Protein AF-0000000066103192 (afdb_homodimer)

Foldseek 3Di:
DPPPPLVVVCVVLVQKDAFWAQDPVRKIKRMDGDCVSQVVDVVSLLVLLLVLLVVCVVVPNDFQEEEEEPPQCQSNQVSNCVSNVHYYFYWYDDPRATDGDDPDAAAAAGEYEYEGAEDAPCVRVLRVCVRNVVRRYHHAEYEYQEYQNVPPDDNVHHYHYVYYDHMDIGNPVPDVSVVVVTDYDYPPPPD/DPPPPLVVVCVVLVQKDAFWAQDPVRKIKRMDGDCVSQVVDVVSLLVLLLVLLVVCVVVPNDFQEEEEEPPQCQSNQVSNCVSNVHYYFYWYDDPRATDGDDPDAAAAAGEYEYEGAEDAPCVRVLRVCVRNVVRRYHHAEYEYQEYQNVPPDDNVHHYHYVYYDHMDIGNPVPDVSVVVVTDYDYPPPPD

Solvent-accessible surface area (backbone atoms only — not comparable to full-atom values): 20350 Å² total; per-residue (Å²): 127,87,78,71,58,61,68,55,51,32,45,76,55,55,18,35,42,78,52,39,30,42,44,95,88,59,35,28,23,44,51,47,78,32,61,58,45,43,55,20,31,40,70,54,34,47,52,53,28,40,54,54,44,50,54,38,52,73,69,66,61,70,58,59,33,20,33,4,46,57,71,71,4,37,62,54,6,39,42,36,10,46,63,66,70,30,30,23,44,47,30,39,72,56,95,87,34,70,35,65,54,68,76,53,79,64,45,71,71,39,26,26,33,40,28,37,44,70,34,52,80,43,61,70,59,49,48,50,48,50,50,41,42,76,45,46,22,39,71,61,30,36,36,26,52,29,32,45,38,75,80,69,63,76,82,89,44,56,73,49,54,74,36,78,44,86,65,56,71,26,52,70,92,70,27,66,53,59,75,71,62,50,69,75,40,53,78,82,57,85,118,127,86,77,72,59,60,67,56,50,31,44,74,56,56,17,35,43,78,53,38,30,44,45,95,87,58,36,28,24,45,50,47,78,31,60,58,45,44,56,19,31,40,72,54,34,46,52,55,29,39,54,53,44,50,53,38,51,75,69,66,60,72,59,58,32,19,33,4,46,57,72,70,5,36,62,54,7,39,43,36,10,46,63,66,70,30,32,24,45,47,29,39,73,54,96,86,34,71,36,64,54,68,76,51,80,66,45,70,71,39,26,27,32,39,31,38,43,68,33,51,79,43,60,68,60,49,49,52,48,49,48,40,43,75,46,46,22,38,70,61,31,36,36,27,51,29,31,46,38,75,80,69,62,77,82,88,43,56,73,49,55,75,36,80,45,87,66,56,72,27,52,69,92,69,26,67,52,59,75,69,63,52,69,75,39,52,78,83,54,86,119

Sequence (382 aa):
MFCMDLYKLFLEKKALLEGHFKLSSGLHSNKYFQCALLTAEPEIAEMLCETLAQKLRADKIEANLVIGPAIGGIILAYEMARALKVKAFFAEREEGQMRLRRGFTVKPDDKVIVVEDVVTTGGSTREVMDLVQSMGGEVVAVASLVDRSGGKVDFGVPFYPLLKVNVETYLPENCPLCAEGVPVVKPGSRKMFCMDLYKLFLEKKALLEGHFKLSSGLHSNKYFQCALLTAEPEIAEMLCETLAQKLRADKIEANLVIGPAIGGIILAYEMARALKVKAFFAEREEGQMRLRRGFTVKPDDKVIVVEDVVTTGGSTREVMDLVQSMGGEVVAVASLVDRSGGKVDFGVPFYPLLKVNVETYLPENCPLCAEGVPVVKPGSRK

pLDDT: mean 94.78, std 10.29, range [30.56, 98.94]

Structure (mmCIF, N/CA/C/O backbone):
data_AF-0000000066103192-model_v1
#
loop_
_entity.id
_entity.type
_entity.pdbx_description
1 polymer 'Orotate phosphoribosyltransferase'
#
loop_
_atom_site.group_PDB
_atom_site.id
_atom_site.type_symbol
_atom_site.label_atom_id
_atom_site.label_alt_id
_atom_site.label_comp_id
_atom_site.label_asym_id
_atom_site.label_entity_id
_atom_site.label_seq_id
_atom_site.pdbx_PDB_ins_code
_atom_site.Cartn_x
_atom_site.Cartn_y
_atom_site.Cartn_z
_atom_site.occupancy
_atom_site.B_iso_or_equiv
_atom_site.auth_seq_id
_atom_site.auth_comp_id
_atom_site.auth_asym_id
_atom_site.auth_atom_id
_atom_site.pdbx_PDB_model_num
ATOM 1 N N . MET A 1 1 ? -5.602 28.094 -13.945 1 30.56 1 MET A N 1
ATOM 2 C CA . MET A 1 1 ? -5.023 26.984 -13.188 1 30.56 1 MET A CA 1
ATOM 3 C C . MET A 1 1 ? -5.859 26.672 -11.953 1 30.56 1 MET A C 1
ATOM 5 O O . MET A 1 1 ? -6.086 27.547 -11.117 1 30.56 1 MET A O 1
ATOM 9 N N . PHE A 1 2 ? -6.992 26.094 -11.898 1 41.94 2 PHE A N 1
ATOM 10 C CA . PHE A 1 2 ? -8.016 25.906 -10.883 1 41.94 2 PHE A CA 1
ATOM 11 C C . PHE A 1 2 ? -7.383 25.641 -9.523 1 41.94 2 PHE A C 1
ATOM 13 O O . PHE A 1 2 ? -6.723 24.625 -9.32 1 41.94 2 PHE A O 1
ATOM 20 N N . CYS A 1 3 ? -6.805 26.656 -8.852 1 50.25 3 CYS A N 1
ATOM 21 C CA . CYS A 1 3 ? -6.172 26.672 -7.535 1 50.25 3 CYS A CA 1
ATOM 22 C C . CYS A 1 3 ? -6.953 25.812 -6.543 1 50.25 3 CYS A C 1
ATOM 24 O O . CYS A 1 3 ? -7.988 26.25 -6.031 1 50.25 3 CYS A O 1
ATOM 26 N N . MET A 1 4 ? -6.961 24.469 -6.758 1 65.69 4 MET A N 1
ATOM 27 C CA . MET A 1 4 ? -7.68 23.562 -5.863 1 65.69 4 MET A CA 1
ATOM 28 C C . MET A 1 4 ? -7.375 23.891 -4.402 1 65.69 4 MET A C 1
ATOM 30 O O . MET A 1 4 ? -6.219 24.109 -4.039 1 65.69 4 MET A O 1
ATOM 34 N N . ASP A 1 5 ? -8.406 24.469 -3.684 1 91.69 5 ASP A N 1
ATOM 35 C CA . ASP A 1 5 ? -8.289 24.625 -2.236 1 91.69 5 ASP A CA 1
ATOM 36 C C . ASP A 1 5 ? -8.07 23.281 -1.556 1 91.69 5 ASP A C 1
ATOM 38 O O . ASP A 1 5 ? -9.031 22.547 -1.287 1 91.69 5 ASP A O 1
ATOM 42 N N . LEU A 1 6 ? -6.781 22.828 -1.455 1 95.25 6 LEU A N 1
ATOM 43 C CA . LEU A 1 6 ? -6.398 21.531 -0.905 1 95.25 6 LEU A CA 1
ATOM 44 C C . LEU A 1 6 ? -7.027 21.312 0.466 1 95.25 6 LEU A C 1
ATOM 46 O O . LEU A 1 6 ? -7.465 20.203 0.785 1 95.25 6 LEU A O 1
ATOM 50 N N . TYR A 1 7 ? -7.039 22.328 1.188 1 95.88 7 TYR A N 1
ATOM 51 C CA . TYR A 1 7 ? -7.641 22.219 2.512 1 95.88 7 TYR A CA 1
ATOM 52 C C . TYR A 1 7 ? -9.102 21.812 2.416 1 95.88 7 TYR A C 1
ATOM 54 O O . TYR A 1 7 ? -9.555 20.922 3.156 1 95.88 7 TYR A O 1
ATOM 62 N N . LYS A 1 8 ? -9.828 22.422 1.537 1 96.62 8 LYS A N 1
ATOM 63 C CA . LYS A 1 8 ? -11.234 22.094 1.33 1 96.62 8 LYS A CA 1
ATOM 64 C C . LYS A 1 8 ? -11.398 20.656 0.851 1 96.62 8 LYS A C 1
ATOM 66 O O . LYS A 1 8 ? -12.328 19.953 1.266 1 96.62 8 LYS A O 1
ATOM 71 N N . LEU A 1 9 ? -10.531 20.25 -0.028 1 97.31 9 LEU A N 1
ATOM 72 C CA . LEU A 1 9 ? -10.578 18.875 -0.509 1 97.31 9 LEU A CA 1
ATOM 73 C C . LEU A 1 9 ? -10.406 17.891 0.642 1 97.31 9 LEU A C 1
ATOM 75 O O . LEU A 1 9 ? -11.133 16.906 0.731 1 97.31 9 LEU A O 1
ATOM 79 N N . PHE A 1 10 ? -9.453 18.188 1.55 1 97.75 10 PHE A N 1
ATOM 80 C CA . PHE A 1 10 ? -9.203 17.328 2.697 1 97.75 10 PHE A CA 1
ATOM 81 C C . PHE A 1 10 ? -10.445 17.219 3.576 1 97.75 10 PHE A C 1
ATOM 83 O O . PHE A 1 10 ? -10.781 16.125 4.055 1 97.75 10 PHE A O 1
ATOM 90 N N . LEU A 1 11 ? -11.117 18.344 3.711 1 97 11 LEU A N 1
ATOM 91 C CA . LEU A 1 11 ? -12.336 18.375 4.512 1 97 11 LEU A CA 1
ATOM 92 C C . LEU A 1 11 ? -13.453 17.594 3.824 1 97 11 LEU A C 1
ATOM 94 O O . LEU A 1 11 ? -14.117 16.766 4.457 1 97 11 LEU A O 1
ATOM 98 N N . GLU A 1 12 ? -13.617 17.828 2.562 1 97.19 12 GLU A N 1
ATOM 99 C CA . GLU A 1 12 ? -14.68 17.203 1.788 1 97.19 12 GLU A CA 1
ATOM 100 C C . GLU A 1 12 ? -14.547 15.688 1.782 1 97.19 12 GLU A C 1
ATOM 102 O O . GLU A 1 12 ? -15.547 14.969 1.868 1 97.19 12 GLU A O 1
ATOM 107 N N . LYS A 1 13 ? -13.336 15.211 1.736 1 97.38 13 LYS A N 1
ATOM 108 C CA . LYS A 1 13 ? -13.086 13.773 1.646 1 97.38 13 LYS A CA 1
ATOM 109 C C . LYS A 1 13 ? -12.93 13.156 3.033 1 97.38 13 LYS A C 1
ATOM 111 O O . LYS A 1 13 ? -12.594 11.977 3.158 1 97.38 13 LYS A O 1
ATOM 116 N N . LYS A 1 14 ? -13.047 13.984 4.082 1 96.69 14 LYS A N 1
ATOM 117 C CA . LYS A 1 14 ? -12.969 13.555 5.477 1 96.69 14 LYS A CA 1
ATOM 118 C C . LYS A 1 14 ? -11.562 13.07 5.82 1 96.69 14 LYS A C 1
ATOM 120 O O . LYS A 1 14 ? -11.391 12.273 6.746 1 96.69 14 LYS A O 1
ATOM 125 N N . ALA A 1 15 ? -10.641 13.469 5.004 1 97.56 15 ALA A N 1
ATOM 126 C CA . ALA A 1 15 ? -9.234 13.203 5.297 1 97.56 15 ALA A CA 1
ATOM 127 C C . ALA A 1 15 ? -8.719 14.133 6.387 1 97.56 15 ALA A C 1
ATOM 129 O O . ALA A 1 15 ? -7.676 13.867 6.992 1 97.56 15 ALA A O 1
ATOM 130 N N . LEU A 1 16 ? -9.367 15.195 6.57 1 96.88 16 LEU A N 1
ATOM 131 C CA . LEU A 1 16 ? -9.18 16.125 7.68 1 96.88 16 LEU A CA 1
ATOM 132 C C . LEU A 1 16 ? -10.508 16.391 8.391 1 96.88 16 LEU A C 1
ATOM 134 O O . LEU A 1 16 ? -11.492 16.75 7.75 1 96.88 16 LEU A O 1
ATOM 138 N N . LEU A 1 17 ? -10.539 16.125 9.641 1 96.12 17 LEU A N 1
ATOM 139 C CA . LEU A 1 17 ? -11.695 16.453 10.477 1 96.12 17 LEU A CA 1
ATOM 140 C C . LEU A 1 17 ? -11.344 17.547 11.484 1 96.12 17 LEU A C 1
ATOM 142 O O . LEU A 1 17 ? -10.242 17.562 12.039 1 96.12 17 LEU A O 1
ATOM 146 N N . GLU A 1 18 ? -12.211 18.422 11.648 1 96.44 18 GLU A N 1
ATOM 147 C CA . GLU A 1 18 ? -12.102 19.422 12.703 1 96.44 18 GLU A CA 1
ATOM 148 C C . GLU A 1 18 ? -13.102 19.172 13.82 1 96.44 18 GLU A C 1
ATOM 150 O O . GLU A 1 18 ? -14.234 18.75 13.562 1 96.44 18 GLU A O 1
ATOM 155 N N . GLY A 1 19 ? -12.641 19.328 14.984 1 96.19 19 GLY A N 1
ATOM 156 C CA . GLY A 1 19 ? -13.445 19.047 16.156 1 96.19 19 GLY A CA 1
ATOM 157 C C . GLY A 1 19 ? -12.625 18.75 17.391 1 96.19 19 GLY A C 1
ATOM 158 O O . GLY A 1 19 ? -11.609 19.406 17.641 1 96.19 19 GLY A O 1
ATOM 159 N N . HIS A 1 20 ? -13.164 17.859 18.219 1 97.69 20 HIS A N 1
ATOM 160 C CA . HIS A 1 20 ? -12.539 17.453 19.469 1 97.69 20 HIS A CA 1
ATOM 161 C C . HIS A 1 20 ? -12.273 15.945 19.484 1 97.69 20 HIS A C 1
ATOM 163 O O . HIS A 1 20 ? -13.211 15.148 19.594 1 97.69 20 HIS A O 1
ATOM 169 N N . PHE A 1 21 ? -10.961 15.578 19.469 1 97.38 21 PHE A N 1
ATOM 170 C CA . PHE A 1 21 ? -10.625 14.18 19.234 1 97.38 21 PHE A CA 1
ATOM 171 C C . PHE A 1 21 ? -9.703 13.656 20.344 1 97.38 21 PHE A C 1
ATOM 173 O O . PHE A 1 21 ? -8.82 14.375 20.812 1 97.38 21 PHE A O 1
ATOM 180 N N . LYS A 1 22 ? -9.938 12.477 20.672 1 96.38 22 LYS A N 1
ATOM 181 C CA . LYS A 1 22 ? -8.992 11.758 21.516 1 96.38 22 LYS A CA 1
ATOM 182 C C . LYS A 1 22 ? -8.055 10.875 20.688 1 96.38 22 LYS A C 1
ATOM 184 O O . LYS A 1 22 ? -8.508 9.961 20 1 96.38 22 LYS A O 1
ATOM 189 N N . LEU A 1 23 ? -6.875 11.141 20.828 1 92.75 23 LEU A N 1
ATOM 190 C CA . LEU A 1 23 ? -5.875 10.398 20.062 1 92.75 23 LEU A CA 1
ATOM 191 C C . LEU A 1 23 ? -5.492 9.109 20.781 1 92.75 23 LEU A C 1
ATOM 193 O O . LEU A 1 23 ? -5.836 8.922 21.953 1 92.75 23 LEU A O 1
ATOM 197 N N . SER A 1 24 ? -4.84 8.266 20.109 1 87.19 24 SER A N 1
ATOM 198 C CA . SER A 1 24 ? -4.402 7.008 20.688 1 87.19 24 SER A CA 1
ATOM 199 C C . SER A 1 24 ? -3.408 7.238 21.828 1 87.19 24 SER A C 1
ATOM 201 O O . SER A 1 24 ? -3.275 6.406 22.719 1 87.19 24 SER A O 1
ATOM 203 N N . SER A 1 25 ? -2.691 8.359 21.812 1 88.75 25 SER A N 1
ATOM 204 C CA . SER A 1 25 ? -1.736 8.727 22.844 1 88.75 25 SER A CA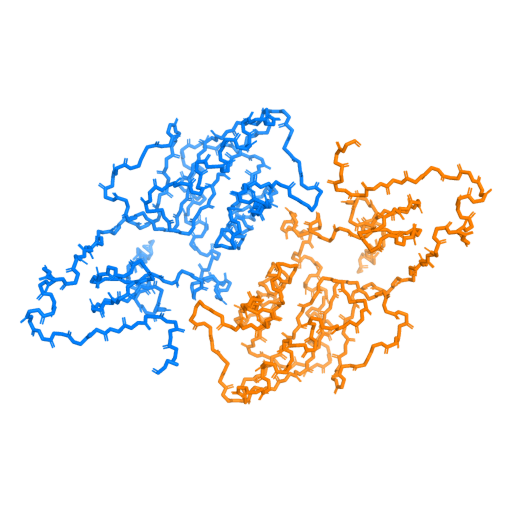 1
ATOM 205 C C . SER A 1 25 ? -2.447 9.133 24.141 1 88.75 25 SER A C 1
ATOM 207 O O . SER A 1 25 ? -1.817 9.258 25.188 1 88.75 25 SER A O 1
ATOM 209 N N . GLY A 1 26 ? -3.742 9.344 23.953 1 92.75 26 GLY A N 1
ATOM 210 C CA . GLY A 1 26 ? -4.508 9.859 25.078 1 92.75 26 GLY A CA 1
ATOM 211 C C . GLY A 1 26 ? -4.68 11.367 25.047 1 92.75 26 GLY A C 1
ATOM 212 O O . GLY A 1 26 ? -5.539 11.914 25.734 1 92.75 26 GLY A O 1
ATOM 213 N N . LEU A 1 27 ? -3.932 12.008 24.234 1 95.56 27 LEU A N 1
ATOM 214 C CA . LEU A 1 27 ? -4.035 13.453 24.094 1 95.56 27 LEU A CA 1
ATOM 215 C C . LEU A 1 27 ? -5.285 13.836 23.312 1 95.56 27 LEU A C 1
ATOM 217 O O . LEU A 1 27 ? -5.836 13.016 22.578 1 95.56 27 LEU A O 1
ATOM 221 N N . HIS A 1 28 ? -5.723 15 23.531 1 97.62 28 HIS A N 1
ATOM 222 C CA . HIS A 1 28 ? -6.824 15.555 22.75 1 97.62 28 HIS A CA 1
ATOM 223 C C . HIS A 1 28 ? -6.305 16.453 21.625 1 97.62 28 HIS A C 1
ATOM 225 O O . HIS A 1 28 ? -5.207 17 21.719 1 97.62 28 HIS A O 1
ATOM 231 N N . SER A 1 29 ? -7.059 16.547 20.609 1 96.56 29 SER A N 1
ATOM 232 C CA . SER A 1 29 ? -6.668 17.359 19.469 1 96.56 29 SER A CA 1
ATOM 233 C C . SER A 1 29 ? -7.875 18.047 18.844 1 96.56 29 SER A C 1
ATOM 235 O O . SER A 1 29 ? -9 17.562 18.953 1 96.56 29 SER A O 1
ATOM 237 N N . ASN A 1 30 ? -7.625 19.156 18.172 1 97.06 30 ASN A N 1
ATOM 238 C CA . ASN A 1 30 ? -8.711 19.891 17.531 1 97.06 30 ASN A CA 1
ATOM 239 C C . ASN A 1 30 ? -8.875 19.469 16.062 1 97.06 30 ASN A C 1
ATOM 241 O O . ASN A 1 30 ? -9.82 19.891 15.398 1 97.06 30 ASN A O 1
ATOM 245 N N . LYS A 1 31 ? -7.98 18.594 15.578 1 96.69 31 LYS A N 1
ATOM 246 C CA . LYS A 1 31 ? -8.023 18.094 14.203 1 96.69 31 LYS A CA 1
ATOM 247 C C . LYS A 1 31 ? -7.582 16.641 14.141 1 96.69 31 LYS A C 1
ATOM 249 O O . LYS A 1 31 ? -6.871 16.156 15.031 1 96.69 31 LYS A O 1
ATOM 254 N N . TYR A 1 32 ? -8.016 16.047 13.219 1 95.81 32 TYR A N 1
ATOM 255 C CA . TYR A 1 32 ? -7.652 14.648 12.977 1 95.81 32 TYR A CA 1
ATOM 256 C C . TYR A 1 32 ? -7.457 14.383 11.492 1 95.81 32 TYR A C 1
ATOM 258 O O . TYR A 1 32 ? -8.258 14.828 10.664 1 95.81 32 TYR A O 1
ATOM 266 N N . PHE A 1 33 ? -6.352 13.672 11.188 1 95.94 33 PHE A N 1
ATOM 267 C CA . PHE A 1 33 ? -6.039 13.367 9.797 1 95.94 33 PHE A CA 1
ATOM 268 C C . PHE A 1 33 ? -6.234 11.883 9.508 1 95.94 33 PHE A C 1
ATOM 270 O O . PHE A 1 33 ? -5.789 11.031 10.281 1 95.94 33 PHE A O 1
ATOM 277 N N . GLN A 1 34 ? -6.879 11.57 8.445 1 96.06 34 GLN A N 1
ATOM 278 C CA . GLN A 1 34 ? -6.98 10.242 7.848 1 96.06 34 GLN A CA 1
ATOM 279 C C . GLN A 1 34 ? -6.711 10.297 6.344 1 96.06 34 GLN A C 1
ATOM 281 O O . GLN A 1 34 ? -7.645 10.227 5.539 1 96.06 34 GLN A O 1
ATOM 286 N N . CYS A 1 35 ? -5.469 10.281 5.977 1 97.31 35 CYS A N 1
ATOM 287 C CA . CYS A 1 35 ? -5.086 10.57 4.602 1 97.31 35 CYS A CA 1
ATOM 288 C C . CYS A 1 35 ? -5.383 9.383 3.693 1 97.31 35 CYS A C 1
ATOM 290 O O . CYS A 1 35 ? -5.457 9.531 2.471 1 97.31 35 CYS A O 1
ATOM 292 N N . ALA A 1 36 ? -5.574 8.219 4.316 1 97.75 36 ALA A N 1
ATOM 293 C CA . ALA A 1 36 ? -5.895 7.039 3.525 1 97.75 36 ALA A CA 1
ATOM 294 C C . ALA A 1 36 ? -7.199 7.23 2.756 1 97.75 36 ALA A C 1
ATOM 296 O O . ALA A 1 36 ? -7.398 6.621 1.702 1 97.75 36 ALA A O 1
ATOM 297 N N . LEU A 1 37 ? -8.07 8.094 3.213 1 98 37 LEU A N 1
ATOM 298 C CA . LEU A 1 37 ? -9.344 8.359 2.543 1 98 37 LEU A CA 1
ATOM 299 C C . LEU A 1 37 ? -9.125 9.141 1.255 1 98 37 LEU A C 1
ATOM 301 O O . LEU A 1 37 ? -9.969 9.102 0.352 1 98 37 LEU A O 1
ATOM 305 N N . LEU A 1 38 ? -8.008 9.875 1.126 1 98.31 38 LEU A N 1
ATOM 306 C CA . LEU A 1 38 ? -7.66 10.523 -0.135 1 98.31 38 LEU A CA 1
ATOM 307 C C . LEU A 1 38 ? -7.117 9.508 -1.137 1 98.31 38 LEU A C 1
ATOM 309 O O . LEU A 1 38 ? -7.508 9.516 -2.307 1 98.31 38 LEU A O 1
ATOM 313 N N . THR A 1 39 ? -6.23 8.602 -0.609 1 98 39 THR A N 1
ATOM 314 C CA . THR A 1 39 ? -5.578 7.645 -1.5 1 98 39 THR A CA 1
ATOM 315 C C . THR A 1 39 ? -6.531 6.512 -1.871 1 98 39 THR A C 1
ATOM 317 O O . THR A 1 39 ? -6.27 5.758 -2.811 1 98 39 THR A O 1
ATOM 320 N N . ALA A 1 40 ? -7.703 6.434 -1.182 1 98.38 40 ALA A N 1
ATOM 321 C CA . ALA A 1 40 ? -8.742 5.473 -1.535 1 98.38 40 ALA A CA 1
ATOM 322 C C . ALA A 1 40 ? -9.352 5.797 -2.895 1 98.38 40 ALA A C 1
ATOM 324 O O . ALA A 1 40 ? -10.008 4.953 -3.506 1 98.38 40 ALA A O 1
ATOM 325 N N . GLU A 1 41 ? -9.195 7.016 -3.326 1 98.62 41 GLU A N 1
ATOM 326 C CA . GLU A 1 41 ? -9.656 7.469 -4.633 1 98.62 41 GLU A CA 1
ATOM 327 C C . GLU A 1 41 ? -8.484 7.738 -5.57 1 98.62 41 GLU A C 1
ATOM 329 O O . GLU A 1 41 ? -7.891 8.812 -5.535 1 98.62 41 GLU A O 1
ATOM 334 N N . PRO A 1 42 ? -8.242 6.82 -6.5 1 98.75 42 PRO A N 1
ATOM 335 C CA . PRO A 1 42 ? -7.031 6.891 -7.316 1 98.75 42 PRO A CA 1
ATOM 336 C C . PRO A 1 42 ? -6.902 8.211 -8.07 1 98.75 42 PRO A C 1
ATOM 338 O O . PRO A 1 42 ? -5.797 8.742 -8.219 1 98.75 42 PRO A O 1
ATOM 341 N N . GLU A 1 43 ? -7.988 8.789 -8.547 1 98.31 43 GLU A N 1
ATOM 342 C CA . GLU A 1 43 ? -7.938 10.055 -9.273 1 98.31 43 GLU A CA 1
ATOM 343 C C . GLU A 1 43 ? -7.434 11.18 -8.383 1 98.31 43 GLU A C 1
ATOM 345 O O . GLU A 1 43 ? -6.648 12.023 -8.82 1 98.31 43 GLU A O 1
ATOM 350 N N . ILE A 1 44 ? -7.852 11.164 -7.141 1 98.44 44 ILE A N 1
ATOM 351 C CA . ILE A 1 44 ? -7.43 12.188 -6.188 1 98.44 44 ILE A CA 1
ATOM 352 C C . ILE A 1 44 ? -5.957 11.992 -5.84 1 98.44 44 ILE A C 1
ATOM 354 O O . ILE A 1 44 ? -5.18 12.945 -5.852 1 98.44 44 ILE A O 1
ATOM 358 N N . ALA A 1 45 ? -5.562 10.766 -5.543 1 98.5 45 ALA A N 1
ATOM 359 C CA . ALA A 1 45 ? -4.168 10.469 -5.215 1 98.5 45 ALA A CA 1
ATOM 360 C C . ALA A 1 45 ? -3.238 10.875 -6.355 1 98.5 45 ALA A C 1
ATOM 362 O O . ALA A 1 45 ? -2.178 11.461 -6.121 1 98.5 45 ALA A O 1
ATOM 363 N N . GLU A 1 46 ? -3.631 10.547 -7.566 1 98.5 46 GLU A N 1
ATOM 364 C CA . GLU A 1 46 ? -2.852 10.914 -8.742 1 98.5 46 GLU A CA 1
ATOM 365 C C . GLU A 1 46 ? -2.664 12.422 -8.844 1 98.5 46 GLU A C 1
ATOM 367 O O . GLU A 1 46 ? -1.551 12.906 -9.062 1 98.5 46 GLU A O 1
ATOM 372 N N . MET A 1 47 ? -3.783 13.141 -8.664 1 98.19 47 MET A N 1
ATOM 373 C CA . MET A 1 47 ? -3.732 14.594 -8.742 1 98.19 47 MET A CA 1
ATOM 374 C C . MET A 1 47 ? -2.803 15.164 -7.68 1 98.19 47 MET A C 1
ATOM 376 O O . MET A 1 47 ? -1.982 16.047 -7.973 1 98.19 47 MET A O 1
ATOM 380 N N . LEU A 1 48 ? -2.893 14.664 -6.477 1 98.38 48 LEU A N 1
ATOM 381 C CA . LEU A 1 48 ? -2.078 15.164 -5.375 1 98.38 48 LEU A CA 1
ATOM 382 C C . LEU A 1 48 ? -0.601 14.875 -5.621 1 98.38 48 LEU A C 1
ATOM 384 O O . LEU A 1 48 ? 0.243 15.758 -5.445 1 98.38 48 LEU A O 1
ATOM 388 N N . CYS A 1 49 ? -0.253 13.711 -6.027 1 98.56 49 CYS A N 1
ATOM 389 C CA . CYS A 1 49 ? 1.138 13.328 -6.242 1 98.56 49 CYS A CA 1
ATOM 390 C C . CYS A 1 49 ? 1.722 14.047 -7.449 1 98.56 49 CYS A C 1
ATOM 392 O O . CYS A 1 49 ? 2.908 14.375 -7.469 1 98.56 49 CYS A O 1
ATOM 394 N N . GLU A 1 50 ? 0.883 14.242 -8.469 1 98.44 50 GLU A N 1
ATOM 395 C CA . GLU A 1 50 ? 1.351 15.016 -9.617 1 98.44 50 GLU A CA 1
ATOM 396 C C . GLU A 1 50 ? 1.691 16.453 -9.219 1 98.44 50 GLU A C 1
ATOM 398 O O . GLU A 1 50 ? 2.66 17.016 -9.719 1 98.44 50 GLU A O 1
ATOM 403 N N . THR A 1 51 ? 0.869 17.016 -8.352 1 97.88 51 THR A N 1
ATOM 404 C CA . THR A 1 51 ? 1.146 18.359 -7.852 1 97.88 51 THR A CA 1
ATOM 405 C C . THR A 1 51 ? 2.498 18.391 -7.145 1 97.88 51 THR A C 1
ATOM 407 O O . THR A 1 51 ? 3.303 19.297 -7.391 1 97.88 51 THR A O 1
ATOM 410 N N . LEU A 1 52 ? 2.758 17.438 -6.328 1 98.12 52 LEU A N 1
ATOM 411 C CA . LEU A 1 52 ? 4.039 17.344 -5.633 1 98.12 52 LEU A CA 1
ATOM 412 C C . LEU A 1 52 ? 5.18 17.141 -6.621 1 98.12 52 LEU A C 1
ATOM 414 O O . LEU A 1 52 ? 6.234 17.766 -6.5 1 98.12 52 LEU A O 1
ATOM 418 N N . ALA A 1 53 ? 4.992 16.281 -7.605 1 98.5 53 ALA A N 1
ATOM 419 C CA . ALA A 1 53 ? 6.008 15.977 -8.609 1 98.5 53 ALA A CA 1
ATOM 420 C C . ALA A 1 53 ? 6.387 17.219 -9.406 1 98.5 53 ALA A C 1
ATOM 422 O O . ALA A 1 53 ? 7.555 17.422 -9.742 1 98.5 53 ALA A O 1
ATOM 423 N N . GLN A 1 54 ? 5.375 18.016 -9.703 1 98.12 54 GLN A N 1
ATOM 424 C CA . GLN A 1 54 ? 5.621 19.25 -10.43 1 98.12 54 GLN A CA 1
ATOM 425 C C . GLN A 1 54 ? 6.555 20.172 -9.648 1 98.12 54 GLN A C 1
ATOM 427 O O . GLN A 1 54 ? 7.441 20.797 -10.227 1 98.12 54 GLN A O 1
ATOM 432 N N . LYS A 1 55 ? 6.336 20.234 -8.344 1 97.94 55 LYS A N 1
ATOM 433 C CA . LYS A 1 55 ? 7.215 21.047 -7.496 1 97.94 55 LYS A CA 1
ATOM 434 C C . LYS A 1 55 ? 8.648 20.516 -7.527 1 97.94 55 LYS A C 1
ATOM 436 O O . LYS A 1 55 ? 9.594 21.297 -7.621 1 97.94 55 LYS A O 1
ATOM 441 N N . LEU A 1 56 ? 8.773 19.219 -7.426 1 98.44 56 LEU A N 1
ATOM 442 C CA . LEU A 1 56 ? 10.086 18.594 -7.465 1 98.44 56 LEU A CA 1
ATOM 443 C C . LEU A 1 56 ? 10.789 18.875 -8.789 1 98.44 56 LEU A C 1
ATOM 445 O O . LEU A 1 56 ? 11.977 19.203 -8.812 1 98.44 56 LEU A O 1
ATOM 449 N N . ARG A 1 57 ? 10.07 18.734 -9.891 1 98.25 57 ARG A N 1
ATOM 450 C CA . ARG A 1 57 ? 10.625 19 -11.219 1 98.25 57 ARG A CA 1
ATOM 451 C C . ARG A 1 57 ? 11.047 20.453 -11.367 1 98.25 57 ARG A C 1
ATOM 453 O O . ARG A 1 57 ? 12.102 20.75 -11.938 1 98.25 57 ARG A O 1
ATOM 460 N N . ALA A 1 58 ? 10.203 21.328 -10.844 1 98.31 58 ALA A N 1
ATOM 461 C CA . ALA A 1 58 ? 10.508 22.75 -10.922 1 98.31 58 ALA A CA 1
ATOM 462 C C . ALA A 1 58 ? 11.828 23.078 -10.227 1 98.31 58 ALA A C 1
ATOM 464 O O . ALA A 1 58 ? 12.578 23.938 -10.672 1 98.31 58 ALA A O 1
ATOM 465 N N . ASP A 1 59 ? 12.102 22.328 -9.203 1 98.5 59 ASP A N 1
ATOM 466 C CA . ASP A 1 59 ? 13.328 22.562 -8.438 1 98.5 59 ASP A CA 1
ATOM 467 C C . ASP A 1 59 ? 14.469 21.688 -8.945 1 98.5 59 ASP A C 1
ATOM 469 O O . ASP A 1 59 ? 15.516 21.594 -8.312 1 98.5 59 ASP A O 1
ATOM 473 N N . LYS A 1 60 ? 14.195 20.922 -10 1 98.38 60 LYS A N 1
ATOM 474 C CA . LYS A 1 60 ? 15.18 20.109 -10.695 1 98.38 60 LYS A CA 1
ATOM 475 C C . LYS A 1 60 ? 15.695 18.984 -9.797 1 98.38 60 LYS A C 1
ATOM 477 O O . LYS A 1 60 ? 16.891 18.656 -9.82 1 98.38 60 LYS A O 1
ATOM 482 N N . ILE A 1 61 ? 14.852 18.531 -8.945 1 98.62 61 ILE A N 1
ATOM 483 C CA . ILE A 1 61 ? 15.18 17.359 -8.133 1 98.62 61 ILE A CA 1
ATOM 484 C C . ILE A 1 61 ? 15.117 16.094 -8.992 1 98.62 61 ILE A C 1
ATOM 486 O O . ILE A 1 61 ? 14.094 15.828 -9.625 1 98.62 61 ILE A O 1
ATOM 490 N N . GLU A 1 62 ? 16.156 15.359 -9.039 1 97.5 62 GLU A N 1
ATOM 491 C CA . GLU A 1 62 ? 16.234 14.109 -9.789 1 97.5 62 GLU A CA 1
ATOM 492 C C . GLU A 1 62 ? 16.312 12.906 -8.859 1 97.5 62 GLU A C 1
ATOM 494 O O . GLU A 1 62 ? 17.062 12.922 -7.879 1 97.5 62 GLU A O 1
ATOM 499 N N . ALA A 1 63 ? 15.531 11.945 -9.117 1 98.69 63 ALA A N 1
ATOM 500 C CA . ALA A 1 63 ? 15.516 10.703 -8.344 1 98.69 63 ALA A CA 1
ATOM 501 C C . ALA A 1 63 ? 15.211 9.508 -9.25 1 98.69 63 ALA A C 1
ATOM 503 O O . ALA A 1 63 ? 14.641 9.664 -10.328 1 98.69 63 ALA A O 1
ATOM 504 N N . ASN A 1 64 ? 15.688 8.383 -8.867 1 98.75 64 ASN A N 1
ATOM 505 C CA . ASN A 1 64 ? 15.367 7.18 -9.617 1 98.75 64 ASN A CA 1
ATOM 506 C C . ASN A 1 64 ? 14.586 6.18 -8.773 1 98.75 64 ASN A C 1
ATOM 508 O O . ASN A 1 64 ? 14.258 5.086 -9.242 1 98.75 64 ASN A O 1
ATOM 512 N N . LEU A 1 65 ? 14.258 6.617 -7.527 1 98.88 65 LEU A N 1
ATOM 513 C CA . LEU A 1 65 ? 13.555 5.734 -6.602 1 98.88 65 LEU A CA 1
ATOM 514 C C . LEU A 1 65 ? 12.734 6.539 -5.598 1 98.88 65 LEU A C 1
ATOM 516 O O . LEU A 1 65 ? 13.195 7.57 -5.102 1 98.88 65 LEU A O 1
ATOM 520 N N . VAL A 1 66 ? 11.547 6.148 -5.316 1 98.94 66 VAL A N 1
ATOM 521 C CA . VAL A 1 66 ? 10.727 6.715 -4.254 1 98.94 66 VAL A CA 1
ATOM 522 C C . VAL A 1 66 ? 10.438 5.648 -3.199 1 98.94 66 VAL A C 1
ATOM 524 O O . VAL A 1 66 ? 10.125 4.504 -3.533 1 98.94 66 VAL A O 1
ATOM 527 N N . ILE A 1 67 ? 10.594 5.961 -1.929 1 98.94 67 ILE A N 1
ATOM 528 C CA . ILE A 1 67 ? 10.344 5.016 -0.848 1 98.94 67 ILE A CA 1
ATOM 529 C C . ILE A 1 67 ? 9.406 5.641 0.182 1 98.94 67 ILE A C 1
ATOM 531 O O . ILE A 1 67 ? 9.562 6.812 0.537 1 98.94 67 ILE A O 1
ATOM 535 N N . GLY A 1 68 ? 8.445 4.969 0.586 1 98.81 68 GLY A N 1
ATOM 536 C CA . GLY A 1 68 ? 7.566 5.391 1.661 1 98.81 68 GLY A CA 1
ATOM 537 C C . GLY A 1 68 ? 7.473 4.379 2.789 1 98.81 68 GLY A C 1
ATOM 538 O O . GLY A 1 68 ? 7.566 3.172 2.557 1 98.81 68 GLY A O 1
ATOM 539 N N . PRO A 1 69 ? 7.348 4.832 3.961 1 98.56 69 PRO A N 1
ATOM 540 C CA . PRO A 1 69 ? 7.148 3.898 5.074 1 98.56 69 PRO A CA 1
ATOM 541 C C . PRO A 1 69 ? 5.777 3.229 5.043 1 98.56 69 PRO A C 1
ATOM 543 O O . PRO A 1 69 ? 4.77 3.885 4.77 1 98.56 69 PRO A O 1
ATOM 546 N N . ALA A 1 70 ? 5.715 1.899 5.211 1 97.25 70 ALA A N 1
ATOM 547 C CA . ALA A 1 70 ? 4.453 1.18 5.379 1 97.25 70 ALA A CA 1
ATOM 548 C C . ALA A 1 70 ? 3.77 1.568 6.684 1 97.25 70 ALA A C 1
ATOM 550 O O . ALA A 1 70 ? 4.434 1.783 7.703 1 97.25 70 ALA A O 1
ATOM 551 N N . ILE A 1 71 ? 2.561 1.657 6.629 1 95.81 71 ILE A N 1
ATOM 552 C CA . ILE A 1 71 ? 1.563 1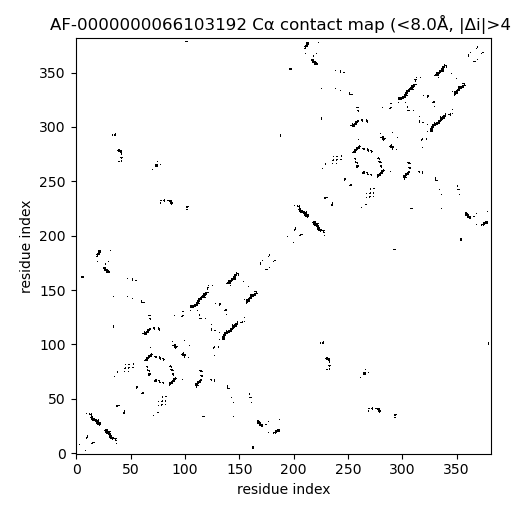.378 5.602 1 95.81 71 ILE A CA 1
ATOM 553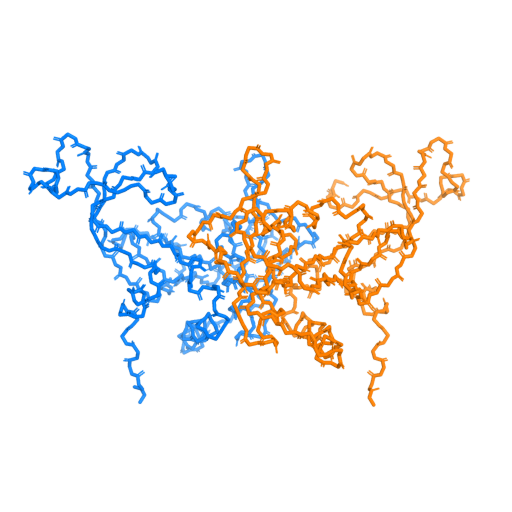 C C . ILE A 1 71 ? 1.153 2.678 4.91 1 95.81 71 ILE A C 1
ATOM 555 O O . ILE A 1 71 ? 0.881 2.691 3.709 1 95.81 71 ILE A O 1
ATOM 559 N N . GLY A 1 72 ? 1.307 3.814 5.629 1 95.19 72 GLY A N 1
ATOM 560 C CA . GLY A 1 72 ? 0.765 5.086 5.176 1 95.19 72 GLY A CA 1
ATOM 561 C C . GLY A 1 72 ? 1.459 5.621 3.936 1 95.19 72 GLY A C 1
ATOM 562 O O . GLY A 1 72 ? 0.845 6.324 3.129 1 95.19 72 GLY A O 1
ATOM 563 N N . GLY A 1 73 ? 2.627 5.25 3.725 1 98.06 73 GLY A N 1
ATOM 564 C CA . GLY A 1 73 ? 3.418 5.809 2.639 1 98.06 73 GLY A CA 1
ATOM 565 C C . GLY A 1 73 ? 3.414 4.945 1.392 1 98.06 73 GLY A C 1
ATOM 566 O O . GLY A 1 73 ? 3.943 5.344 0.352 1 98.06 73 GLY A O 1
ATOM 567 N N . ILE A 1 74 ? 2.752 3.779 1.411 1 98.69 74 ILE A N 1
ATOM 568 C CA . ILE A 1 74 ? 2.871 2.799 0.338 1 98.69 74 ILE A CA 1
ATOM 569 C C . ILE A 1 74 ? 2.248 3.355 -0.94 1 98.69 74 ILE A C 1
ATOM 571 O O . ILE A 1 74 ? 2.914 3.449 -1.974 1 98.69 74 ILE A O 1
ATOM 575 N N . ILE A 1 75 ? 1.019 3.791 -0.881 1 98.81 75 ILE A N 1
ATOM 576 C CA . ILE A 1 75 ? 0.322 4.25 -2.078 1 98.81 75 ILE A CA 1
ATOM 577 C C . ILE A 1 75 ? 0.935 5.562 -2.562 1 98.81 75 ILE A C 1
ATOM 579 O O . ILE A 1 75 ? 1.073 5.781 -3.768 1 98.81 75 ILE A O 1
ATOM 583 N N . LEU A 1 76 ? 1.334 6.414 -1.643 1 98.81 76 LEU A N 1
ATOM 584 C CA . LEU A 1 76 ? 1.93 7.691 -2.02 1 98.81 76 LEU A CA 1
ATOM 585 C C . LEU A 1 76 ? 3.256 7.48 -2.74 1 98.81 76 LEU A C 1
ATOM 587 O O . LEU A 1 76 ? 3.537 8.141 -3.742 1 98.81 76 LEU A O 1
ATOM 591 N N . ALA A 1 77 ? 4.059 6.574 -2.166 1 98.88 77 ALA A N 1
ATOM 592 C CA . ALA A 1 77 ? 5.312 6.262 -2.844 1 98.88 77 ALA A CA 1
ATOM 593 C C . ALA A 1 77 ? 5.059 5.734 -4.254 1 98.88 77 ALA A C 1
ATOM 595 O O . ALA A 1 77 ? 5.723 6.152 -5.207 1 98.88 77 ALA A O 1
ATOM 596 N N . TYR A 1 78 ? 4.098 4.891 -4.402 1 98.94 78 TYR A N 1
ATOM 597 C CA . TYR A 1 78 ? 3.734 4.285 -5.68 1 98.94 78 TYR A CA 1
ATOM 598 C C . TYR A 1 78 ? 3.281 5.348 -6.676 1 98.94 78 TYR A C 1
ATOM 600 O O . TYR A 1 78 ? 3.783 5.406 -7.801 1 98.94 78 TYR A O 1
ATOM 608 N N . GLU A 1 79 ? 2.346 6.191 -6.234 1 98.88 79 GLU A N 1
ATOM 609 C CA . GLU A 1 79 ? 1.781 7.195 -7.133 1 98.88 79 GLU A CA 1
ATOM 610 C C . GLU A 1 79 ? 2.807 8.273 -7.473 1 98.88 79 GLU A C 1
ATOM 612 O O . GLU A 1 79 ? 2.836 8.773 -8.594 1 98.88 79 GLU A O 1
ATOM 617 N N . MET A 1 80 ? 3.646 8.648 -6.48 1 98.81 80 MET A N 1
ATOM 618 C CA . MET A 1 80 ? 4.734 9.594 -6.746 1 98.81 80 MET A CA 1
ATOM 619 C C . MET A 1 80 ? 5.707 9.016 -7.77 1 98.81 80 MET A C 1
ATOM 621 O O . MET A 1 80 ? 6.141 9.727 -8.68 1 98.81 80 MET A O 1
ATOM 625 N N . ALA A 1 81 ? 6.062 7.77 -7.582 1 98.88 81 ALA A N 1
ATOM 626 C CA . ALA A 1 81 ? 6.953 7.098 -8.523 1 98.88 81 ALA A CA 1
ATOM 627 C C . ALA A 1 81 ? 6.355 7.082 -9.93 1 98.88 81 ALA A C 1
ATOM 629 O O . ALA A 1 81 ? 7.07 7.277 -10.914 1 98.88 81 ALA A O 1
ATOM 630 N N . ARG A 1 82 ? 5.09 6.828 -10 1 98.75 82 ARG A N 1
ATOM 631 C CA . ARG A 1 82 ? 4.406 6.871 -11.289 1 98.75 82 ARG A CA 1
ATOM 632 C C . ARG A 1 82 ? 4.551 8.242 -11.938 1 98.75 82 ARG A C 1
ATOM 634 O O . ARG A 1 82 ? 4.914 8.336 -13.117 1 98.75 82 ARG A O 1
ATOM 641 N N . ALA A 1 83 ? 4.258 9.289 -11.188 1 98.69 83 ALA A N 1
ATOM 642 C CA . ALA A 1 83 ? 4.328 10.664 -11.695 1 98.69 83 ALA A CA 1
ATOM 643 C C . ALA A 1 83 ? 5.734 11 -12.18 1 98.69 83 ALA A C 1
ATOM 645 O O . ALA A 1 83 ? 5.902 11.727 -13.164 1 98.69 83 ALA A O 1
ATOM 646 N N . LEU A 1 84 ? 6.738 10.445 -11.484 1 98.69 84 LEU A N 1
ATOM 647 C CA . LEU A 1 84 ? 8.133 10.766 -11.773 1 98.69 84 LEU A CA 1
ATOM 648 C C . LEU A 1 84 ? 8.734 9.742 -12.742 1 98.69 84 LEU A C 1
ATOM 650 O O . LEU A 1 84 ? 9.875 9.898 -13.18 1 98.69 84 LEU A O 1
ATOM 654 N N . LYS A 1 85 ? 7.988 8.711 -13.062 1 98.25 85 LYS A N 1
ATOM 655 C CA . LYS A 1 85 ? 8.406 7.645 -13.977 1 98.25 85 LYS A CA 1
ATOM 656 C C . LYS A 1 85 ? 9.656 6.938 -13.453 1 98.25 85 LYS A C 1
ATOM 658 O O . LYS A 1 85 ? 10.617 6.746 -14.195 1 98.25 85 LYS A O 1
ATOM 663 N N . VAL A 1 86 ? 9.633 6.562 -12.188 1 98.75 86 VAL A N 1
ATOM 664 C CA . VAL A 1 86 ? 10.711 5.832 -11.539 1 98.75 86 VAL A CA 1
ATOM 665 C C . VAL A 1 86 ? 10.141 4.668 -10.734 1 98.75 86 VAL A C 1
ATOM 667 O O . VAL A 1 86 ? 8.945 4.383 -10.805 1 98.75 86 VAL A O 1
ATOM 670 N N . LYS A 1 87 ? 10.945 3.939 -9.898 1 98.69 87 LYS A N 1
ATOM 671 C CA . LYS A 1 87 ? 10.516 2.795 -9.102 1 98.69 87 LYS A CA 1
ATOM 672 C C . LYS A 1 87 ? 10 3.24 -7.73 1 98.69 87 LYS A C 1
ATOM 674 O O . LYS A 1 87 ? 10.383 4.305 -7.234 1 98.69 87 LYS A O 1
ATOM 679 N N . ALA A 1 88 ? 9.148 2.465 -7.207 1 98.88 88 ALA A N 1
ATOM 680 C CA . ALA A 1 88 ? 8.594 2.693 -5.875 1 98.88 88 ALA A CA 1
ATOM 681 C C . ALA A 1 88 ? 8.891 1.516 -4.949 1 98.88 88 ALA A C 1
ATOM 683 O O . ALA A 1 88 ? 8.672 0.36 -5.312 1 98.88 88 ALA A O 1
ATOM 684 N N . PHE A 1 89 ? 9.438 1.807 -3.791 1 98.81 89 PHE A N 1
ATOM 685 C CA . PHE A 1 89 ? 9.578 0.831 -2.717 1 98.81 89 PHE A CA 1
ATOM 686 C C . PHE A 1 89 ? 8.836 1.293 -1.466 1 98.81 89 PHE A C 1
ATOM 688 O O . PHE A 1 89 ? 8.32 2.41 -1.423 1 98.81 89 PHE A O 1
ATOM 695 N N . PHE A 1 90 ? 8.68 0.393 -0.52 1 98.81 90 PHE A N 1
ATOM 696 C CA . PHE A 1 90 ? 8.25 0.763 0.823 1 98.81 90 PHE A CA 1
ATOM 697 C C . PHE A 1 90 ? 9.062 0.018 1.877 1 98.81 90 PHE A C 1
ATOM 699 O O . PHE A 1 90 ? 9.523 -1.097 1.635 1 98.81 90 PHE A O 1
ATOM 706 N N . ALA A 1 91 ? 9.258 0.711 2.943 1 98.5 91 ALA A N 1
ATOM 707 C CA . ALA A 1 91 ? 9.93 0.108 4.09 1 98.5 91 ALA A CA 1
ATOM 708 C C . ALA A 1 91 ? 8.922 -0.318 5.156 1 98.5 91 ALA A C 1
ATOM 710 O O . ALA A 1 91 ? 7.949 0.395 5.422 1 98.5 91 ALA A O 1
ATOM 711 N N . GLU A 1 92 ? 9.109 -1.502 5.688 1 97.19 92 GLU A N 1
ATOM 712 C CA . GLU A 1 92 ? 8.211 -2.002 6.723 1 97.19 92 GLU A CA 1
ATOM 713 C C . GLU A 1 92 ? 8.969 -2.361 7.992 1 97.19 92 GLU A C 1
ATOM 715 O O . GLU A 1 92 ? 10.172 -2.645 7.945 1 97.19 92 GLU A O 1
ATOM 720 N N . ARG A 1 93 ? 8.266 -2.322 9.07 1 94.75 93 ARG A N 1
ATOM 721 C CA . ARG A 1 93 ? 8.922 -2.574 10.352 1 94.75 93 ARG A CA 1
ATOM 722 C C . ARG A 1 93 ? 9.102 -4.07 10.594 1 94.75 93 ARG A C 1
ATOM 724 O O . ARG A 1 93 ? 8.148 -4.844 10.445 1 94.75 93 ARG A O 1
ATOM 731 N N . GLU A 1 94 ? 10.227 -4.484 10.789 1 92.44 94 GLU A N 1
ATOM 732 C CA . GLU A 1 94 ? 10.609 -5.809 11.258 1 92.44 94 GLU A CA 1
ATOM 733 C C . GLU A 1 94 ? 11.375 -5.727 12.578 1 92.44 94 GLU A C 1
ATOM 735 O O . GLU A 1 94 ? 12.445 -5.117 12.641 1 92.44 94 GLU A O 1
ATOM 740 N N . GLU A 1 95 ? 10.82 -6.281 13.562 1 91.5 95 GLU A N 1
ATOM 741 C CA . GLU A 1 95 ? 11.414 -6.207 14.891 1 91.5 95 GLU A CA 1
ATOM 742 C C . GLU A 1 95 ? 11.68 -4.762 15.297 1 91.5 95 GLU A C 1
ATOM 744 O O . GLU A 1 95 ? 12.773 -4.434 15.758 1 91.5 95 GLU A O 1
ATOM 749 N N . GLY A 1 96 ? 10.836 -3.867 14.945 1 91.06 96 GLY A N 1
ATOM 750 C CA . GLY A 1 96 ? 10.852 -2.49 15.414 1 91.06 96 GLY A CA 1
ATOM 751 C C . GLY A 1 96 ? 11.648 -1.564 14.516 1 91.06 96 GLY A C 1
ATOM 752 O O . GLY A 1 96 ? 11.672 -0.351 14.734 1 91.06 96 GLY A O 1
ATOM 753 N N . GLN A 1 97 ? 12.219 -2.117 13.492 1 94.5 97 GLN A N 1
ATOM 754 C CA . GLN A 1 97 ? 13.07 -1.308 12.625 1 94.5 97 GLN A CA 1
ATOM 755 C C . GLN A 1 97 ? 12.57 -1.332 11.188 1 94.5 97 GLN A C 1
ATOM 757 O O . GLN A 1 97 ? 12.125 -2.373 10.695 1 94.5 97 GLN A O 1
ATOM 762 N N . MET A 1 98 ? 12.719 -0.177 10.609 1 96.75 98 MET A N 1
ATOM 763 C CA . MET A 1 98 ? 12.344 -0.113 9.203 1 96.75 98 MET A CA 1
ATOM 764 C C . MET A 1 98 ? 13.312 -0.928 8.344 1 96.75 98 MET A C 1
ATOM 766 O O . MET A 1 98 ? 14.531 -0.829 8.516 1 96.75 98 MET A O 1
ATOM 770 N N . ARG A 1 99 ? 12.773 -1.751 7.52 1 97.12 99 ARG A N 1
ATOM 771 C CA . ARG A 1 99 ? 13.562 -2.588 6.625 1 97.12 99 ARG A CA 1
ATOM 772 C C . ARG A 1 99 ? 12.977 -2.602 5.219 1 97.12 99 ARG A C 1
ATOM 774 O O . ARG A 1 99 ? 11.766 -2.41 5.047 1 97.12 99 ARG A O 1
ATOM 781 N N . LEU A 1 100 ? 13.867 -2.75 4.289 1 97.12 100 LEU A N 1
ATOM 782 C CA . LEU A 1 100 ? 13.422 -3.109 2.945 1 97.12 100 LEU A CA 1
ATOM 783 C C . LEU A 1 100 ? 13.328 -4.621 2.791 1 97.12 100 LEU A C 1
ATOM 785 O O . LEU A 1 100 ? 14.344 -5.32 2.832 1 97.12 100 LEU A O 1
ATOM 789 N N . ARG A 1 101 ? 12.125 -4.969 2.652 1 94.25 101 ARG A N 1
ATOM 790 C CA . ARG A 1 101 ? 11.82 -6.383 2.461 1 94.25 101 ARG A CA 1
ATOM 791 C C . ARG A 1 101 ? 11.352 -6.656 1.036 1 94.25 101 ARG A C 1
ATOM 793 O O . ARG A 1 101 ? 11.453 -5.785 0.167 1 94.25 101 ARG A O 1
ATOM 800 N N . ARG A 1 102 ? 11.047 -7.73 0.686 1 94 102 ARG A N 1
ATOM 801 C CA . ARG A 1 102 ? 10.336 -8.094 -0.537 1 94 102 ARG A CA 1
ATOM 802 C C . ARG A 1 102 ? 11.273 -8.055 -1.742 1 94 102 ARG A C 1
ATOM 804 O O . ARG A 1 102 ? 10.859 -7.684 -2.844 1 94 102 ARG A O 1
ATOM 811 N N . GLY A 1 103 ? 12.539 -8.148 -1.469 1 94.19 103 GLY A N 1
ATOM 812 C CA . GLY A 1 103 ? 13.508 -8.125 -2.555 1 94.19 103 GLY A CA 1
ATOM 813 C C . GLY A 1 103 ? 13.938 -6.727 -2.941 1 94.19 103 GLY A C 1
ATOM 814 O O . GLY A 1 103 ? 14.664 -6.543 -3.924 1 94.19 103 GLY A O 1
ATOM 815 N N . PHE A 1 104 ? 13.461 -5.77 -2.189 1 97.19 104 PHE A N 1
ATOM 816 C CA . PHE A 1 104 ? 13.828 -4.387 -2.453 1 97.19 104 PHE A CA 1
ATOM 817 C C . PHE A 1 104 ? 15.281 -4.133 -2.062 1 97.19 104 PHE A C 1
ATOM 819 O O . PHE A 1 104 ? 15.75 -4.633 -1.038 1 97.19 104 PHE A O 1
ATOM 826 N N . THR A 1 105 ? 15.953 -3.361 -2.873 1 95.88 105 THR A N 1
ATOM 827 C CA . THR A 1 105 ? 17.328 -2.99 -2.57 1 95.88 105 THR A CA 1
ATOM 828 C C . THR A 1 105 ? 17.641 -1.584 -3.08 1 95.88 105 THR A C 1
ATOM 830 O O . THR A 1 105 ? 17.125 -1.17 -4.121 1 95.88 105 THR A O 1
ATOM 833 N N . VAL A 1 106 ? 18.375 -0.943 -2.27 1 98.19 106 VAL A N 1
ATOM 834 C CA . VAL A 1 106 ? 18.906 0.348 -2.678 1 98.19 106 VAL A CA 1
ATOM 835 C C . VAL A 1 106 ? 20.375 0.191 -3.088 1 98.19 106 VAL A C 1
ATOM 837 O O . VAL A 1 106 ? 21.172 -0.424 -2.367 1 98.19 106 VAL A O 1
ATOM 840 N N . LYS A 1 107 ? 20.672 0.611 -4.262 1 97.31 107 LYS A N 1
ATOM 841 C CA . LYS A 1 107 ? 22.047 0.554 -4.75 1 97.31 107 LYS A CA 1
ATOM 842 C C . LYS A 1 107 ? 22.812 1.828 -4.398 1 97.31 107 LYS A C 1
ATOM 844 O O . LYS A 1 107 ? 22.203 2.885 -4.203 1 97.31 107 LYS A O 1
ATOM 849 N N . PRO A 1 108 ? 24.094 1.531 -4.461 1 95.94 108 PRO A N 1
ATOM 850 C CA . PRO A 1 108 ? 24.891 2.752 -4.285 1 95.94 108 PRO A CA 1
ATOM 851 C C . PRO A 1 108 ? 24.594 3.807 -5.352 1 95.94 108 PRO A C 1
ATOM 853 O O . PRO A 1 108 ? 24.375 3.467 -6.516 1 95.94 108 PRO A O 1
ATOM 856 N N . ASP A 1 109 ? 24.312 4.98 -5.004 1 91.31 109 ASP A N 1
ATOM 857 C CA . ASP A 1 109 ? 24.141 6.176 -5.824 1 91.31 109 ASP A CA 1
ATOM 858 C C . ASP A 1 109 ? 22.688 6.363 -6.23 1 91.31 109 ASP A C 1
ATOM 860 O O . ASP A 1 109 ? 22.359 7.293 -6.969 1 91.31 109 ASP A O 1
ATOM 864 N N . ASP A 1 110 ? 21.859 5.34 -5.805 1 98.5 110 ASP A N 1
ATOM 865 C CA . ASP A 1 110 ? 20.438 5.637 -5.977 1 98.5 110 ASP A CA 1
ATOM 866 C C . ASP A 1 110 ? 20.094 6.996 -5.375 1 98.5 110 ASP A C 1
ATOM 868 O O . ASP A 1 110 ? 20.562 7.344 -4.289 1 98.5 110 ASP A O 1
ATOM 872 N N . LYS A 1 111 ? 19.422 7.777 -6.105 1 98.88 111 LYS A N 1
ATOM 873 C CA . LYS A 1 111 ? 18.797 9.008 -5.613 1 98.88 111 LYS A CA 1
ATOM 874 C C . LYS A 1 111 ? 17.344 8.781 -5.23 1 98.88 111 LYS A C 1
ATOM 876 O O . LYS A 1 111 ? 16.516 8.445 -6.078 1 98.88 111 LYS A O 1
ATOM 881 N N . VAL A 1 112 ? 17.078 9.031 -3.939 1 98.94 112 VAL A N 1
ATOM 882 C CA . VAL A 1 112 ? 15.812 8.555 -3.391 1 98.94 112 VAL A CA 1
ATOM 883 C C . VAL A 1 112 ? 14.992 9.727 -2.867 1 98.94 112 VAL A C 1
ATOM 885 O O . VAL A 1 112 ? 15.531 10.625 -2.211 1 98.94 112 VAL A O 1
ATOM 888 N N . ILE A 1 113 ? 13.75 9.781 -3.189 1 98.94 113 ILE A N 1
ATOM 889 C CA . ILE A 1 113 ? 12.773 10.633 -2.518 1 98.94 113 ILE A CA 1
ATOM 890 C C . ILE A 1 113 ? 11.984 9.805 -1.5 1 98.94 113 ILE A C 1
ATOM 892 O O . ILE A 1 113 ? 11.484 8.727 -1.819 1 98.94 113 ILE A O 1
ATOM 896 N N . VAL A 1 114 ? 11.945 10.266 -0.31 1 98.94 114 VAL A N 1
ATOM 897 C CA . VAL A 1 114 ? 11.125 9.633 0.715 1 98.94 114 VAL A CA 1
ATOM 898 C C . VAL A 1 114 ? 9.789 10.367 0.831 1 98.94 114 VAL A C 1
ATOM 900 O O . VAL A 1 114 ? 9.75 11.594 0.912 1 98.94 114 VAL A O 1
ATOM 903 N N . VAL A 1 115 ? 8.672 9.625 0.814 1 98.88 115 VAL A N 1
ATOM 904 C CA . VAL A 1 115 ? 7.355 10.25 0.83 1 98.88 115 VAL A CA 1
ATOM 905 C C . VAL A 1 115 ? 6.539 9.719 2.006 1 98.88 115 VAL A C 1
ATOM 907 O O . VAL A 1 115 ? 6.574 8.523 2.303 1 98.88 115 VAL A O 1
ATOM 910 N N . GLU A 1 116 ? 5.824 10.562 2.684 1 98.06 116 GLU A N 1
ATOM 911 C CA . GLU A 1 116 ? 5.008 10.273 3.859 1 98.06 116 GLU A CA 1
ATOM 912 C C . GLU A 1 116 ? 3.631 10.922 3.75 1 98.06 116 GLU A C 1
ATOM 914 O O . GLU A 1 116 ? 3.469 11.93 3.057 1 98.06 116 GLU A O 1
ATOM 919 N N . ASP A 1 117 ? 2.66 10.297 4.379 1 98.06 117 ASP A N 1
ATOM 920 C CA . ASP A 1 117 ? 1.341 10.922 4.355 1 98.06 117 ASP A CA 1
ATOM 921 C C . ASP A 1 117 ? 1.289 12.133 5.281 1 98.06 117 ASP A C 1
ATOM 923 O O . ASP A 1 117 ? 1.042 13.258 4.836 1 98.06 117 ASP A O 1
ATOM 927 N N . VAL A 1 118 ? 1.664 11.898 6.555 1 97.25 118 VAL A N 1
ATOM 928 C CA . VAL A 1 118 ? 1.637 12.984 7.535 1 97.25 118 VAL A CA 1
ATOM 929 C C . VAL A 1 118 ? 2.961 13.023 8.297 1 97.25 118 VAL A C 1
ATOM 931 O O . VAL A 1 118 ? 3.408 12.016 8.828 1 97.25 118 VAL A O 1
ATOM 934 N N . VAL A 1 119 ? 3.58 14.188 8.281 1 97.44 119 VAL A N 1
ATOM 935 C CA . VAL A 1 119 ? 4.781 14.391 9.086 1 97.44 119 VAL A CA 1
ATOM 936 C C . VAL A 1 119 ? 4.414 15.109 10.383 1 97.44 119 VAL A C 1
ATOM 938 O O . VAL A 1 119 ? 3.895 16.234 10.352 1 97.44 119 VAL A O 1
ATOM 941 N N . THR A 1 120 ? 4.605 14.438 11.43 1 94.69 120 THR A N 1
ATOM 942 C CA . THR A 1 120 ? 4.422 15.008 12.758 1 94.69 120 THR A CA 1
ATOM 943 C C . THR A 1 120 ? 5.77 15.281 13.422 1 94.69 120 THR A C 1
ATOM 945 O O . THR A 1 120 ? 6.32 16.375 13.297 1 94.69 120 THR A O 1
ATOM 948 N N . THR A 1 121 ? 6.453 14.234 13.898 1 94 121 THR A N 1
ATOM 949 C CA . THR A 1 121 ? 7.805 14.375 14.43 1 94 121 THR A CA 1
ATOM 950 C C . THR A 1 121 ? 8.844 14.141 13.336 1 94 121 THR A C 1
ATOM 952 O O . THR A 1 121 ? 9.992 14.555 13.461 1 94 121 THR A O 1
ATOM 955 N N . GLY A 1 122 ? 8.453 13.367 12.32 1 96.81 122 GLY A N 1
ATOM 956 C CA . GLY A 1 122 ? 9.359 13 11.242 1 96.81 122 GLY A CA 1
ATOM 957 C C . GLY A 1 122 ? 10.125 11.719 11.516 1 96.81 122 GLY A C 1
ATOM 958 O O . GLY A 1 122 ? 11.008 11.336 10.742 1 96.81 122 GLY A O 1
ATOM 959 N N . GLY A 1 123 ? 9.766 11.07 12.578 1 96.19 123 GLY A N 1
ATOM 960 C CA . GLY A 1 123 ? 10.508 9.898 13.016 1 96.19 123 GLY A CA 1
ATOM 961 C C . GLY A 1 123 ? 10.547 8.797 11.969 1 96.19 123 GLY A C 1
ATOM 962 O O . GLY A 1 123 ? 11.617 8.297 11.625 1 96.19 123 GLY A O 1
ATOM 963 N N . SER A 1 124 ? 9.406 8.375 11.414 1 96.88 124 SER A N 1
ATOM 964 C CA . SER A 1 124 ? 9.344 7.309 10.43 1 96.88 124 SER A CA 1
ATOM 965 C C . SER A 1 124 ? 10.109 7.68 9.156 1 96.88 124 SER A C 1
ATOM 967 O O . SER A 1 124 ? 10.82 6.848 8.594 1 96.88 124 SER A O 1
ATOM 969 N N . THR A 1 125 ? 9.984 8.898 8.766 1 98.31 125 THR A N 1
ATOM 970 C CA . THR A 1 125 ? 10.688 9.383 7.574 1 98.31 125 THR A CA 1
ATOM 971 C C . THR A 1 125 ? 12.195 9.328 7.773 1 98.31 125 THR A C 1
ATOM 973 O O . THR A 1 125 ? 12.922 8.836 6.906 1 98.31 125 THR A O 1
ATOM 976 N N . ARG A 1 126 ? 12.672 9.742 8.898 1 98.38 126 ARG A N 1
ATOM 977 C CA . ARG A 1 126 ? 14.102 9.734 9.203 1 98.38 126 ARG A CA 1
ATOM 978 C C . ARG A 1 126 ? 14.641 8.305 9.242 1 98.38 126 ARG A C 1
ATOM 980 O O . ARG A 1 126 ? 15.758 8.055 8.789 1 98.38 126 ARG A O 1
ATOM 987 N N . GLU A 1 127 ? 13.867 7.43 9.797 1 98.5 127 GLU A N 1
ATOM 988 C CA . GLU A 1 127 ? 14.281 6.031 9.828 1 98.5 127 GLU A CA 1
ATOM 989 C C . GLU A 1 127 ? 14.492 5.492 8.414 1 98.5 127 GLU A C 1
ATOM 991 O O . GLU A 1 127 ? 15.453 4.754 8.164 1 98.5 127 GLU A O 1
ATOM 996 N N . VAL A 1 128 ? 13.594 5.836 7.5 1 98.75 128 VAL A N 1
ATOM 997 C CA . VAL A 1 128 ? 13.727 5.391 6.117 1 98.75 128 VAL A CA 1
ATOM 998 C C . VAL A 1 128 ? 14.938 6.059 5.473 1 98.75 128 VAL A C 1
ATOM 1000 O O . VAL A 1 128 ? 15.68 5.422 4.727 1 98.75 128 VAL A O 1
ATOM 1003 N N . MET A 1 129 ? 15.141 7.348 5.773 1 98.81 129 MET A N 1
ATOM 1004 C CA . MET A 1 129 ? 16.312 8.047 5.258 1 98.81 129 MET A CA 1
ATOM 1005 C C . MET A 1 129 ? 17.594 7.355 5.699 1 98.81 129 MET A C 1
ATOM 1007 O O . MET A 1 129 ? 18.484 7.113 4.887 1 98.81 129 MET A O 1
ATOM 1011 N N . ASP A 1 130 ? 17.625 7.035 6.977 1 98.5 130 ASP A N 1
ATOM 1012 C CA . ASP A 1 130 ? 18.797 6.363 7.531 1 98.5 130 ASP A CA 1
ATOM 1013 C C . ASP A 1 130 ? 19.031 5.008 6.867 1 98.5 130 ASP A C 1
ATOM 1015 O O . ASP A 1 130 ? 20.156 4.633 6.574 1 98.5 130 ASP A O 1
ATOM 1019 N N . LEU A 1 131 ? 17.969 4.32 6.684 1 98.38 131 LEU A N 1
ATOM 1020 C CA . LEU A 1 131 ? 18.016 3.025 6.008 1 98.38 131 LEU A CA 1
ATOM 1021 C C . LEU A 1 131 ? 18.609 3.166 4.609 1 98.38 131 LEU A C 1
ATOM 1023 O O . LEU A 1 131 ? 19.516 2.414 4.234 1 98.38 131 LEU A O 1
ATOM 1027 N N . VAL A 1 132 ? 18.156 4.141 3.805 1 98.62 132 VAL A N 1
ATOM 1028 C CA . VAL A 1 132 ? 18.641 4.41 2.453 1 98.62 132 VAL A CA 1
ATOM 1029 C C . VAL A 1 132 ? 20.125 4.719 2.486 1 98.62 132 VAL A C 1
ATOM 1031 O O . VAL A 1 132 ? 20.906 4.148 1.714 1 98.62 132 VAL A O 1
ATOM 1034 N N . GLN A 1 133 ? 20.484 5.512 3.422 1 98.25 133 GLN A N 1
ATOM 1035 C CA . GLN A 1 133 ? 21.875 5.934 3.531 1 98.25 133 GLN A CA 1
ATOM 1036 C C . GLN A 1 133 ? 22.766 4.77 3.941 1 98.25 133 GLN A C 1
ATOM 1038 O O . GLN A 1 133 ? 23.891 4.633 3.436 1 98.25 133 GLN A O 1
ATOM 1043 N N . SER A 1 134 ? 22.266 3.982 4.824 1 97.56 134 SER A N 1
ATOM 1044 C CA . SER A 1 134 ? 23.031 2.834 5.289 1 97.56 134 SER A CA 1
ATOM 1045 C C . SER A 1 134 ? 23.328 1.869 4.148 1 97.56 134 SER A C 1
ATOM 1047 O O . SER A 1 134 ? 24.281 1.087 4.223 1 97.56 134 SER A O 1
ATOM 1049 N N . MET A 1 135 ? 22.578 1.971 3.092 1 97.19 135 MET A N 1
ATOM 1050 C CA . MET A 1 135 ? 22.75 1.083 1.947 1 97.19 135 MET A CA 1
ATOM 1051 C C . MET A 1 135 ? 23.516 1.789 0.825 1 97.19 135 MET A C 1
ATOM 1053 O O . MET A 1 135 ? 23.688 1.227 -0.256 1 97.19 135 MET A O 1
ATOM 1057 N N . GLY A 1 136 ? 23.859 3.023 1.08 1 97.81 136 GLY A N 1
ATOM 1058 C CA . GLY A 1 136 ? 24.703 3.768 0.151 1 97.81 136 GLY A CA 1
ATOM 1059 C C . GLY A 1 136 ? 23.906 4.688 -0.757 1 97.81 136 GLY A C 1
ATOM 1060 O O . GLY A 1 136 ? 24.484 5.367 -1.614 1 97.81 136 GLY A O 1
ATOM 1061 N N . GLY A 1 137 ? 22.594 4.742 -0.574 1 98.62 137 GLY A N 1
ATOM 1062 C CA . GLY A 1 137 ? 21.766 5.648 -1.359 1 98.62 137 GLY A CA 1
ATOM 1063 C C . GLY A 1 137 ? 21.797 7.078 -0.854 1 98.62 137 GLY A C 1
ATOM 1064 O O . GLY A 1 137 ? 22.297 7.344 0.239 1 98.62 137 GLY A O 1
ATOM 1065 N N . GLU A 1 138 ? 21.312 7.938 -1.684 1 98.75 138 GLU A N 1
ATOM 1066 C CA . GLU A 1 138 ? 21.219 9.352 -1.342 1 98.75 138 GLU A CA 1
ATOM 1067 C C . GLU A 1 138 ? 19.766 9.82 -1.308 1 98.75 138 GLU A C 1
ATOM 1069 O O . GLU A 1 138 ? 19.047 9.68 -2.295 1 98.75 138 GLU A O 1
ATOM 1074 N N . VAL A 1 139 ? 19.375 10.328 -0.163 1 98.88 139 VAL A N 1
ATOM 1075 C CA . VAL A 1 139 ? 18.062 10.953 -0.105 1 98.88 139 VAL A CA 1
ATOM 1076 C C . VAL A 1 139 ? 18.141 12.391 -0.629 1 98.88 139 VAL A C 1
ATOM 1078 O O . VAL A 1 139 ? 18.859 13.219 -0.067 1 98.88 139 VAL A O 1
ATOM 1081 N N . VAL A 1 140 ? 17.328 12.664 -1.624 1 98.88 140 VAL A N 1
ATOM 1082 C CA . VAL A 1 140 ? 17.516 13.953 -2.287 1 98.88 140 VAL A CA 1
ATOM 1083 C C . VAL A 1 140 ? 16.375 14.898 -1.904 1 98.88 140 VAL A C 1
ATOM 1085 O O . VAL A 1 140 ? 16.484 16.109 -2.086 1 98.88 140 VAL A O 1
ATOM 1088 N N . ALA A 1 141 ? 15.297 14.328 -1.4 1 98.94 141 ALA A N 1
ATOM 1089 C CA . ALA A 1 141 ? 14.156 15.133 -0.961 1 98.94 141 ALA A CA 1
ATOM 1090 C C . ALA A 1 141 ? 13.18 14.289 -0.143 1 98.94 141 ALA A C 1
ATOM 1092 O O . ALA A 1 141 ? 13.219 13.062 -0.19 1 98.94 141 ALA A O 1
ATOM 1093 N N . VAL A 1 142 ? 12.406 14.945 0.611 1 98.88 142 VAL A N 1
ATOM 1094 C CA . VAL A 1 142 ? 11.258 14.375 1.314 1 98.88 142 VAL A CA 1
ATOM 1095 C C . VAL A 1 142 ? 9.977 15.078 0.869 1 98.88 142 VAL A C 1
ATOM 1097 O O . VAL A 1 142 ? 9.977 16.297 0.64 1 98.88 142 VAL A O 1
ATOM 1100 N N . ALA A 1 143 ? 8.953 14.359 0.677 1 98.75 143 ALA A N 1
ATOM 1101 C CA . ALA A 1 143 ? 7.637 14.922 0.366 1 98.75 143 ALA A CA 1
ATOM 1102 C C . ALA A 1 143 ? 6.559 14.32 1.268 1 98.75 143 ALA A C 1
ATOM 1104 O O . ALA A 1 143 ? 6.727 13.219 1.797 1 98.75 143 ALA A O 1
ATOM 1105 N N . SER A 1 144 ? 5.523 15.023 1.477 1 98.62 144 SER A N 1
ATOM 1106 C CA . SER A 1 144 ? 4.391 14.539 2.256 1 98.62 144 SER A CA 1
ATOM 1107 C C . SER A 1 144 ? 3.092 15.211 1.822 1 98.62 144 SER A C 1
ATOM 1109 O O . SER A 1 144 ? 3.117 16.25 1.151 1 98.62 144 SER A O 1
ATOM 1111 N N . LEU A 1 145 ? 1.953 14.602 2.143 1 98.31 145 LEU A N 1
ATOM 1112 C CA . LEU A 1 145 ? 0.684 15.297 1.949 1 98.31 145 LEU A CA 1
ATOM 1113 C C . LEU A 1 145 ? 0.513 16.422 2.971 1 98.31 145 LEU A C 1
ATOM 1115 O O . LEU A 1 145 ? 0.165 17.547 2.611 1 98.31 145 LEU A O 1
ATOM 1119 N N . VAL A 1 146 ? 0.833 16.062 4.254 1 97.88 146 VAL A N 1
ATOM 1120 C CA . VAL A 1 146 ? 0.577 17.016 5.332 1 97.88 146 VAL A CA 1
ATOM 1121 C C . VAL A 1 146 ? 1.829 17.172 6.191 1 97.88 146 VAL A C 1
ATOM 1123 O O . VAL A 1 146 ? 2.492 16.188 6.52 1 97.88 146 VAL A O 1
ATOM 1126 N N . ASP A 1 147 ? 2.133 18.344 6.473 1 97.62 147 ASP A N 1
ATOM 1127 C CA . ASP A 1 147 ? 3.094 18.672 7.52 1 97.62 147 ASP A CA 1
ATOM 1128 C C . ASP A 1 147 ? 2.4 19.344 8.711 1 97.62 147 ASP A C 1
ATOM 1130 O O . ASP A 1 147 ? 1.903 20.453 8.602 1 97.62 147 ASP A O 1
ATOM 1134 N N . ARG A 1 148 ? 2.32 18.625 9.781 1 96.12 148 ARG A N 1
ATOM 1135 C CA . ARG A 1 148 ? 1.747 19.219 10.984 1 96.12 148 ARG A CA 1
ATOM 1136 C C . ARG A 1 148 ? 2.783 19.312 12.102 1 96.12 148 ARG A C 1
ATOM 1138 O O . ARG A 1 148 ? 2.455 19.125 13.273 1 96.12 148 ARG A O 1
ATOM 1145 N N . SER A 1 149 ? 4.043 19.391 11.688 1 93.19 149 SER A N 1
ATOM 1146 C CA . SER A 1 149 ? 5.141 19.484 12.641 1 93.19 149 SER A CA 1
ATOM 1147 C C . SER A 1 149 ? 5.273 20.891 13.203 1 93.19 149 SER A C 1
ATOM 1149 O O . SER A 1 149 ? 5.996 21.125 14.18 1 93.19 149 SER A O 1
ATOM 1151 N N . GLY A 1 150 ? 4.605 21.875 12.602 1 86.81 150 GLY A N 1
ATOM 1152 C CA . GLY A 1 150 ? 4.742 23.266 13.008 1 86.81 150 GLY A CA 1
ATOM 1153 C C . GLY A 1 150 ? 6.062 23.891 12.586 1 86.81 150 GLY A C 1
ATOM 1154 O O . GLY A 1 150 ? 6.57 24.797 13.25 1 86.81 150 GLY A O 1
ATOM 1155 N N . GLY A 1 151 ? 6.672 23.281 11.539 1 85.31 151 GLY A N 1
ATOM 1156 C CA . GLY A 1 151 ? 7.938 23.797 11.039 1 85.31 151 GLY A CA 1
ATOM 1157 C C . GLY A 1 151 ? 9.133 23.344 11.859 1 85.31 151 GLY A C 1
ATOM 1158 O O . GLY A 1 151 ? 10.25 23.812 11.648 1 85.31 151 GLY A O 1
ATOM 1159 N N . LYS A 1 152 ? 8.984 22.391 12.703 1 89.44 152 LYS A N 1
ATOM 1160 C CA . LYS A 1 152 ? 10.031 21.969 13.633 1 89.44 152 LYS A CA 1
ATOM 1161 C C . LYS A 1 152 ? 10.898 20.875 13.008 1 89.44 152 LYS A C 1
ATOM 1163 O O . LYS A 1 152 ? 12.008 20.609 13.484 1 89.44 152 LYS A O 1
ATOM 1168 N N . VAL A 1 153 ? 10.43 20.281 12 1 94.19 153 VAL A N 1
ATOM 1169 C CA . VAL A 1 153 ? 11.148 19.141 11.438 1 94.19 153 VAL A CA 1
ATOM 1170 C C . VAL A 1 153 ? 12.094 19.625 10.336 1 94.19 153 VAL A C 1
ATOM 1172 O O . VAL A 1 153 ? 11.688 20.375 9.445 1 94.19 153 VAL A O 1
ATOM 1175 N N . ASP A 1 154 ? 13.305 19.234 10.43 1 96.75 154 ASP A N 1
ATOM 1176 C CA . ASP A 1 154 ? 14.328 19.438 9.414 1 96.75 154 ASP A CA 1
ATOM 1177 C C . ASP A 1 154 ? 14.977 18.109 9.008 1 96.75 154 ASP A C 1
ATOM 1179 O O . ASP A 1 154 ? 15.672 17.484 9.812 1 96.75 154 ASP A O 1
ATOM 1183 N N . PHE A 1 155 ? 14.883 17.75 7.766 1 98.31 155 PHE A N 1
ATOM 1184 C CA . PHE A 1 155 ? 15.359 16.453 7.297 1 98.31 155 PHE A CA 1
ATOM 1185 C C . PHE A 1 155 ? 16.766 16.578 6.73 1 98.31 155 PHE A C 1
ATOM 1187 O O . PHE A 1 155 ? 17.391 15.562 6.371 1 98.31 155 PHE A O 1
ATOM 1194 N N . GLY A 1 156 ? 17.297 17.734 6.605 1 98.25 156 GLY A N 1
ATOM 1195 C CA . GLY A 1 156 ? 18.609 17.938 6.02 1 98.25 156 GLY A CA 1
ATOM 1196 C C . GLY A 1 156 ? 18.594 17.938 4.504 1 98.25 156 GLY A C 1
ATOM 1197 O O . GLY A 1 156 ? 19.641 18.047 3.867 1 98.25 156 GLY A O 1
ATOM 1198 N N . VAL A 1 157 ? 17.5 17.766 3.893 1 98.62 157 VAL A N 1
ATOM 1199 C CA . VAL A 1 157 ? 17.219 17.828 2.459 1 98.62 157 VAL A CA 1
ATOM 1200 C C . VAL A 1 157 ? 15.938 18.609 2.215 1 98.62 157 VAL A C 1
ATOM 1202 O O . VAL A 1 157 ? 15.156 18.844 3.141 1 98.62 157 VAL A O 1
ATOM 1205 N N . PRO A 1 158 ? 15.68 19.047 0.943 1 98.56 158 PRO A N 1
ATOM 1206 C CA . PRO A 1 158 ? 14.43 19.75 0.677 1 98.56 158 PRO A CA 1
ATOM 1207 C C . PRO A 1 158 ? 13.195 18.938 1.069 1 98.56 158 PRO A C 1
ATOM 1209 O O . PRO A 1 158 ? 13.156 17.734 0.849 1 98.56 158 PRO A O 1
ATOM 1212 N N . PHE A 1 159 ? 12.289 19.656 1.747 1 98.56 159 PHE A N 1
ATOM 1213 C CA . PHE A 1 159 ? 11.047 19.047 2.213 1 98.56 159 PHE A CA 1
ATOM 1214 C C . PHE A 1 159 ? 9.844 19.703 1.553 1 98.56 159 PHE A C 1
ATOM 1216 O O . PHE A 1 159 ? 9.672 20.922 1.641 1 98.56 159 PHE A O 1
ATOM 1223 N N . TYR A 1 160 ? 8.992 18.875 0.837 1 98.25 160 TYR A N 1
ATOM 1224 C CA . TYR A 1 160 ? 7.863 19.359 0.055 1 98.25 160 TYR A CA 1
ATOM 1225 C C . TYR A 1 160 ? 6.547 18.859 0.633 1 98.25 160 TYR A C 1
ATOM 1227 O O . TYR A 1 160 ? 6.031 17.828 0.21 1 98.25 160 TYR A O 1
ATOM 1235 N N . PRO A 1 161 ? 5.957 19.531 1.564 1 97.56 161 PRO A N 1
ATOM 1236 C CA . PRO A 1 161 ? 4.586 19.219 1.975 1 97.56 161 PRO A CA 1
ATOM 1237 C C . PRO A 1 161 ? 3.539 19.859 1.065 1 97.56 161 PRO A C 1
ATOM 1239 O O . PRO A 1 161 ? 3.729 20.984 0.594 1 97.56 161 PRO A O 1
ATOM 1242 N N . LEU A 1 162 ? 2.482 19.109 0.813 1 96.94 162 LEU A N 1
ATOM 1243 C CA . LEU A 1 162 ? 1.392 19.688 0.034 1 96.94 162 LEU A CA 1
ATOM 1244 C C . LEU A 1 162 ? 0.611 20.703 0.859 1 96.94 162 LEU A C 1
ATOM 1246 O O . LEU A 1 162 ? 0.231 21.766 0.351 1 96.94 162 LEU A O 1
ATOM 1250 N N . LEU A 1 163 ? 0.344 20.312 2.137 1 95.69 163 LEU A N 1
ATOM 1251 C CA . LEU A 1 163 ? -0.434 21.141 3.057 1 95.69 163 LEU A CA 1
ATOM 1252 C C . LEU A 1 163 ? 0.283 21.281 4.395 1 95.69 163 LEU A C 1
ATOM 1254 O O . LEU A 1 163 ? 0.767 20.297 4.953 1 95.69 163 LEU A O 1
ATOM 1258 N N . LYS A 1 164 ? 0.465 22.453 4.836 1 95.88 164 LYS A N 1
ATOM 1259 C CA . LYS A 1 164 ? 0.932 22.719 6.191 1 95.88 164 LYS A CA 1
ATOM 1260 C C . LYS A 1 164 ? -0.23 23.094 7.105 1 95.88 164 LYS A C 1
ATOM 1262 O O . LYS A 1 164 ? -0.971 24.047 6.828 1 95.88 164 LYS A O 1
ATOM 1267 N N . VAL A 1 165 ? -0.395 22.312 8.117 1 95.44 165 VAL A N 1
ATOM 1268 C CA . VAL A 1 165 ? -1.542 22.531 8.992 1 95.44 165 VAL A CA 1
ATOM 1269 C C . VAL A 1 165 ? -1.085 22.547 10.445 1 95.44 165 VAL A C 1
ATOM 1271 O O . VAL A 1 165 ? -0.327 21.672 10.875 1 95.44 165 VAL A O 1
ATOM 1274 N N . ASN A 1 166 ? -1.526 23.516 11.125 1 93.19 166 ASN A N 1
ATOM 1275 C CA . ASN A 1 166 ? -1.293 23.531 12.57 1 93.19 166 ASN A CA 1
ATOM 1276 C C . ASN A 1 166 ? -2.344 22.719 13.32 1 93.19 166 ASN A C 1
ATOM 1278 O O . ASN A 1 166 ? -3.543 22.906 13.109 1 93.19 166 ASN A O 1
ATOM 1282 N N . VAL A 1 167 ? -1.874 21.781 14.109 1 94.19 167 VAL A N 1
ATOM 1283 C CA . VAL A 1 167 ? -2.75 20.953 14.938 1 94.19 167 VAL A CA 1
ATOM 1284 C C . VAL A 1 167 ? -2.418 21.172 16.406 1 94.19 167 VAL A C 1
ATOM 1286 O O . VAL A 1 167 ? -1.255 21.094 16.812 1 94.19 167 VAL A O 1
ATOM 1289 N N . GLU A 1 168 ? -3.457 21.5 17.141 1 94.94 168 GLU A N 1
ATOM 1290 C CA . GLU A 1 168 ? -3.256 21.656 18.578 1 94.94 168 GLU A CA 1
ATOM 1291 C C . GLU A 1 168 ? -3.584 20.375 19.328 1 94.94 168 GLU A C 1
ATOM 1293 O O . GLU A 1 168 ? -4.562 19.688 19 1 94.94 168 GLU A O 1
ATOM 1298 N N . THR A 1 169 ? -2.721 20.094 20.219 1 94.56 169 THR A N 1
ATOM 1299 C CA . THR A 1 169 ? -2.945 18.953 21.094 1 94.56 169 THR A CA 1
ATOM 1300 C C . THR A 1 169 ? -2.963 19.391 22.562 1 94.56 169 THR A C 1
ATOM 1302 O O . THR A 1 169 ? -2.297 20.375 22.938 1 94.56 169 THR A O 1
ATOM 1305 N N . TYR A 1 170 ? -3.73 18.688 23.328 1 96.75 170 TYR A N 1
ATOM 1306 C CA . TYR A 1 170 ? -3.938 19.078 24.719 1 96.75 170 TYR A CA 1
ATOM 1307 C C . TYR A 1 170 ? -3.893 17.875 25.641 1 96.75 170 TYR A C 1
ATOM 1309 O O . TYR A 1 170 ? -4.336 16.781 25.266 1 96.75 170 TYR A O 1
ATOM 1317 N N . LEU A 1 171 ? -3.379 18.188 26.781 1 97 171 LEU A N 1
ATOM 1318 C CA . LEU A 1 171 ? -3.668 17.234 27.844 1 97 171 LEU A CA 1
ATOM 1319 C C . LEU A 1 171 ? -5.148 17.266 28.219 1 97 171 LEU A C 1
ATOM 1321 O O . LEU A 1 171 ? -5.754 18.344 28.281 1 97 171 LEU A O 1
ATOM 1325 N N . PRO A 1 172 ? -5.613 16.078 28.422 1 95.62 172 PRO A N 1
ATOM 1326 C CA . PRO A 1 172 ? -7.039 16.031 28.75 1 95.62 172 PRO A CA 1
ATOM 1327 C C . PRO A 1 172 ? -7.406 16.984 29.906 1 95.62 172 PRO A C 1
ATOM 1329 O O . PRO A 1 172 ? -8.453 17.625 29.859 1 95.62 172 PRO A O 1
ATOM 1332 N N . GLU A 1 173 ? -6.566 17.109 30.875 1 95.56 173 GLU A N 1
ATOM 1333 C CA . GLU A 1 173 ? -6.852 17.891 32.094 1 95.56 173 GLU A CA 1
ATOM 1334 C C . GLU A 1 173 ? -6.832 19.391 31.781 1 95.56 173 GLU A C 1
ATOM 1336 O O . GLU A 1 173 ? -7.371 20.188 32.531 1 95.56 173 GLU A O 1
ATOM 1341 N N . ASN A 1 174 ? -6.23 19.797 30.719 1 96.62 174 ASN A N 1
ATOM 1342 C CA . ASN A 1 174 ? -6.102 21.203 30.359 1 96.62 174 ASN A CA 1
ATOM 1343 C C . ASN A 1 174 ? -6.641 21.469 28.953 1 96.62 174 ASN A C 1
ATOM 1345 O O . ASN A 1 174 ? -6.133 22.344 28.25 1 96.62 174 ASN A O 1
ATOM 1349 N N . CYS A 1 175 ? -7.52 20.672 28.5 1 97.69 175 CYS A N 1
ATOM 1350 C CA . CYS A 1 175 ? -8.047 20.781 27.156 1 97.69 175 CYS A CA 1
ATOM 1351 C C . CYS A 1 175 ? -9.117 21.875 27.062 1 97.69 175 CYS A C 1
ATOM 1353 O O . CYS A 1 175 ? -10.156 21.766 27.719 1 97.69 175 CYS A O 1
ATOM 1355 N N . PRO A 1 176 ? -8.906 22.922 26.328 1 97.81 176 PRO A N 1
ATOM 1356 C CA . PRO A 1 176 ? -9.891 24 26.203 1 97.81 176 PRO A CA 1
ATOM 1357 C C . PRO A 1 176 ? -11.195 23.531 25.547 1 97.81 176 PRO A C 1
ATOM 1359 O O . PRO A 1 176 ? -12.266 24.062 25.859 1 97.81 176 PRO A O 1
ATOM 1362 N N . LEU A 1 177 ? -11.141 22.594 24.688 1 97.44 177 LEU A N 1
ATOM 1363 C CA . LEU A 1 177 ? -12.336 22.062 24.047 1 97.44 177 LEU A CA 1
ATOM 1364 C C . LEU A 1 177 ? -13.227 21.359 25.062 1 97.44 177 LEU A C 1
ATOM 1366 O O . LEU A 1 177 ? -14.453 21.469 25 1 97.44 177 LEU A O 1
ATOM 1370 N N . CYS A 1 178 ? -12.641 20.609 25.938 1 96.62 178 CYS A N 1
ATOM 1371 C CA . CYS A 1 178 ? -13.383 20.031 27.047 1 96.62 178 CYS A CA 1
ATOM 1372 C C . CYS A 1 178 ? -14.062 21.094 27.891 1 96.62 178 CYS A C 1
ATOM 1374 O O . CYS A 1 178 ? -15.234 20.969 28.25 1 96.62 178 CYS A O 1
ATOM 1376 N N . ALA A 1 179 ? -13.297 22.062 28.203 1 96.88 179 ALA A N 1
ATOM 1377 C CA . ALA A 1 179 ? -13.805 23.156 29.031 1 96.88 179 ALA A CA 1
ATOM 1378 C C . ALA A 1 179 ? -15 23.828 28.375 1 96.88 179 ALA A C 1
ATOM 1380 O O . ALA A 1 179 ? -15.922 24.281 29.047 1 96.88 179 ALA A O 1
ATOM 1381 N N . GLU A 1 180 ? -15.062 23.844 27.062 1 97.31 180 GLU A N 1
ATOM 1382 C CA . GLU A 1 180 ? -16.125 24.5 26.297 1 97.31 180 GLU A CA 1
ATOM 1383 C C . GLU A 1 180 ? 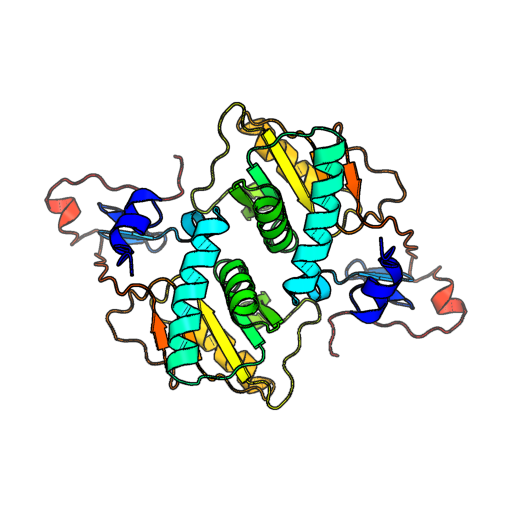-17.312 23.547 26.078 1 97.31 180 GLU A C 1
ATOM 1385 O O . GLU A 1 180 ? -18.344 23.938 25.531 1 97.31 180 GLU A O 1
ATOM 1390 N N . GLY A 1 181 ? -17.078 22.344 26.391 1 95.25 181 GLY A N 1
ATOM 1391 C CA . GLY A 1 181 ? -18.156 21.375 26.328 1 95.25 181 GLY A CA 1
ATOM 1392 C C . GLY A 1 181 ? -18.281 20.719 24.969 1 95.25 181 GLY A C 1
ATOM 1393 O O . GLY A 1 181 ? -19.328 20.156 24.641 1 95.25 181 GLY A O 1
ATOM 1394 N N . VAL A 1 182 ? -17.281 20.875 24.156 1 96.12 182 VAL A N 1
ATOM 1395 C CA . VAL A 1 182 ? -17.312 20.203 22.875 1 96.12 182 VAL A CA 1
ATOM 1396 C C . VAL A 1 182 ? -17.172 18.703 23.062 1 96.12 182 VAL A C 1
ATOM 1398 O O . VAL A 1 182 ? -16.25 18.25 23.75 1 96.12 182 VAL A O 1
ATOM 1401 N N . PRO A 1 183 ? -18.016 17.906 22.516 1 95.88 183 PRO A N 1
ATOM 1402 C CA . PRO A 1 183 ? -17.922 16.453 22.688 1 95.88 183 PRO A CA 1
ATOM 1403 C C . PRO A 1 183 ? -16.672 15.852 22.062 1 95.88 183 PRO A C 1
ATOM 1405 O O . PRO A 1 183 ? -16.25 16.266 20.984 1 95.88 183 PRO A O 1
ATOM 1408 N N . VAL A 1 184 ? -16.062 14.953 22.828 1 95.44 184 VAL A N 1
ATOM 1409 C CA . VAL A 1 184 ? -14.852 14.281 22.359 1 95.44 184 VAL A CA 1
ATOM 1410 C C . VAL A 1 184 ? -15.219 13.078 21.5 1 95.44 184 VAL A C 1
ATOM 1412 O O . VAL A 1 184 ? -16.141 12.328 21.844 1 95.44 184 VAL A O 1
ATOM 1415 N N . VAL A 1 185 ? -14.547 12.945 20.375 1 94.12 185 VAL A N 1
ATOM 1416 C CA . VAL A 1 185 ? -14.734 11.805 19.484 1 94.12 185 VAL A CA 1
ATOM 1417 C C . VAL A 1 185 ? -13.445 10.984 19.406 1 94.12 185 VAL A C 1
ATOM 1419 O O . VAL A 1 185 ? -12.352 11.547 19.328 1 94.12 185 VAL A O 1
ATOM 1422 N N . LYS A 1 186 ? -13.492 9.664 19.5 1 89.06 186 LYS A N 1
ATOM 1423 C CA . LYS A 1 186 ? -12.359 8.789 19.234 1 89.06 186 LYS A CA 1
ATOM 1424 C C . LYS A 1 186 ? -12.391 8.273 17.797 1 89.06 186 LYS A C 1
ATOM 1426 O O . LYS A 1 186 ? -13.203 7.41 17.453 1 89.06 186 LYS A O 1
ATOM 1431 N N . PRO A 1 187 ? -11.5 8.867 17.016 1 78.94 187 PRO A N 1
ATOM 1432 C CA . PRO A 1 187 ? -11.547 8.445 15.617 1 78.94 187 PRO A CA 1
ATOM 1433 C C . PRO A 1 187 ? -11.203 6.969 15.438 1 78.94 187 PRO A C 1
ATOM 1435 O O . PRO A 1 187 ? -10.367 6.43 16.172 1 78.94 187 PRO A O 1
ATOM 1438 N N . GLY A 1 188 ? -11.852 6.246 14.406 1 62.38 188 GLY A N 1
ATOM 1439 C CA . GLY A 1 188 ? -11.578 4.852 14.109 1 62.38 188 GLY A CA 1
ATOM 1440 C C . GLY A 1 188 ? -12.391 3.889 14.953 1 62.38 188 GLY A C 1
ATOM 1441 O O . GLY A 1 188 ? -12.375 2.678 14.719 1 62.38 188 GLY A O 1
ATOM 1442 N N . SER A 1 189 ? -12.703 4.352 16.281 1 53.75 189 SER A N 1
ATOM 1443 C CA . SER A 1 189 ? -13.445 3.494 17.203 1 53.75 189 SER A CA 1
ATOM 1444 C C . SER A 1 189 ? -14.945 3.539 16.922 1 53.75 189 SER A C 1
ATOM 1446 O O . SER A 1 189 ? -15.516 4.621 16.766 1 53.75 189 SER A O 1
ATOM 1448 N N . ARG A 1 190 ? -15.328 2.729 15.859 1 45.66 190 ARG A N 1
ATOM 1449 C CA . ARG A 1 190 ? -16.781 2.652 15.828 1 45.66 190 ARG A CA 1
ATOM 1450 C C . ARG A 1 190 ? -17.344 2.303 17.203 1 45.66 190 ARG A C 1
ATOM 1452 O O . ARG A 1 190 ? -17.25 1.154 17.641 1 45.66 190 ARG A O 1
ATOM 1459 N N . LYS A 1 191 ? -16.984 2.564 18.328 1 37.66 191 LYS A N 1
ATOM 1460 C CA . LYS A 1 191 ? -17.844 2.217 19.453 1 37.66 191 LYS A CA 1
ATOM 1461 C C . LYS A 1 191 ? -19.047 3.152 19.531 1 37.66 191 LYS A C 1
ATOM 1463 O O . LYS A 1 191 ? -18.938 4.34 19.219 1 37.66 191 LYS A O 1
ATOM 1468 N N . MET B 1 1 ? -2.1 -7.852 -30.922 1 31.81 1 MET B N 1
ATOM 1469 C CA . MET B 1 1 ? -2.268 -7.77 -29.469 1 31.81 1 MET B CA 1
ATOM 1470 C C . MET B 1 1 ? -1.058 -8.352 -28.75 1 31.81 1 MET B C 1
ATOM 1472 O O . MET B 1 1 ? -0.69 -9.508 -28.969 1 31.81 1 MET B O 1
ATOM 1476 N N . PHE B 1 2 ? 0.113 -7.832 -28.625 1 41.69 2 PHE B N 1
ATOM 1477 C CA . PHE B 1 2 ? 1.422 -8.297 -28.188 1 41.69 2 PHE B CA 1
ATOM 1478 C C . PHE B 1 2 ? 1.286 -9.258 -27 1 41.69 2 PHE B C 1
ATOM 1480 O O . PHE B 1 2 ? 0.836 -8.859 -25.922 1 41.69 2 PHE B O 1
ATOM 1487 N N . CYS B 1 3 ? 0.827 -10.516 -27.203 1 50.44 3 CYS B N 1
ATOM 1488 C CA . CYS B 1 3 ? 0.647 -11.617 -26.266 1 50.44 3 CYS B CA 1
ATOM 1489 C C . CYS B 1 3 ? 1.785 -11.656 -25.25 1 50.44 3 CYS B C 1
ATOM 1491 O O . CYS B 1 3 ? 2.869 -12.164 -25.547 1 50.44 3 CYS B O 1
ATOM 1493 N N . MET B 1 4 ? 1.894 -10.609 -24.375 1 65.44 4 MET B N 1
ATOM 1494 C CA . MET B 1 4 ? 2.953 -10.562 -23.375 1 65.44 4 MET B CA 1
ATOM 1495 C C . MET B 1 4 ? 3.064 -11.898 -22.641 1 65.44 4 MET B C 1
ATOM 1497 O O . MET B 1 4 ? 2.055 -12.484 -22.25 1 65.44 4 MET B O 1
ATOM 1501 N N . ASP B 1 5 ? 4.188 -12.648 -22.938 1 91.62 5 ASP B N 1
ATOM 1502 C CA . ASP B 1 5 ? 4.496 -13.828 -22.141 1 91.62 5 ASP B CA 1
ATOM 1503 C C . ASP B 1 5 ? 4.668 -13.469 -20.672 1 91.62 5 ASP B C 1
ATOM 1505 O O . ASP B 1 5 ? 5.75 -13.055 -20.25 1 91.62 5 ASP B O 1
ATOM 1509 N N . LEU B 1 6 ? 3.539 -13.422 -19.906 1 95.25 6 LEU B N 1
ATOM 1510 C CA . LEU B 1 6 ? 3.51 -13.016 -18.5 1 95.25 6 LEU B CA 1
ATOM 1511 C C . LEU B 1 6 ? 4.531 -13.805 -17.688 1 95.25 6 LEU B C 1
ATOM 1513 O O . LEU B 1 6 ? 5.188 -13.25 -16.812 1 95.25 6 LEU B O 1
ATOM 1517 N N . TYR B 1 7 ? 4.613 -15 -18 1 95.88 7 TYR B N 1
ATOM 1518 C CA . TYR B 1 7 ? 5.582 -15.828 -17.297 1 95.88 7 TYR B CA 1
ATOM 1519 C C . TYR B 1 7 ? 6.996 -15.289 -17.469 1 95.88 7 TYR B C 1
ATOM 1521 O O . TYR B 1 7 ? 7.754 -15.195 -16.5 1 95.88 7 TYR B O 1
ATOM 1529 N N . LYS B 1 8 ? 7.352 -14.953 -18.672 1 96.62 8 LYS B N 1
ATOM 1530 C CA . LYS B 1 8 ? 8.664 -14.398 -18.953 1 96.62 8 LYS B CA 1
ATOM 1531 C C . LYS B 1 8 ? 8.875 -13.07 -18.234 1 96.62 8 LYS B C 1
ATOM 1533 O O . LYS B 1 8 ? 9.969 -12.789 -17.734 1 96.62 8 LYS B O 1
ATOM 1538 N N . LEU B 1 9 ? 7.855 -12.273 -18.219 1 97.31 9 LEU B N 1
ATOM 1539 C CA . LEU B 1 9 ? 7.938 -11 -17.516 1 97.31 9 LEU B CA 1
ATOM 1540 C C . LEU B 1 9 ? 8.242 -11.219 -16.031 1 97.31 9 LEU B C 1
ATOM 1542 O O . LEU B 1 9 ? 9.086 -10.531 -15.461 1 97.31 9 LEU B O 1
ATOM 1546 N N . PHE B 1 10 ? 7.562 -12.211 -15.43 1 97.75 10 PHE B N 1
ATOM 1547 C CA . PHE B 1 10 ? 7.77 -12.516 -14.023 1 97.75 10 PHE B CA 1
ATOM 1548 C C . PHE B 1 10 ? 9.211 -12.93 -13.766 1 97.75 10 PHE B C 1
ATOM 1550 O O . PHE B 1 10 ? 9.812 -12.523 -12.766 1 97.75 10 PHE B O 1
ATOM 1557 N N . LEU B 1 11 ? 9.734 -13.695 -14.711 1 97 11 LEU B N 1
ATOM 1558 C CA . LEU B 1 11 ? 11.117 -14.141 -14.594 1 97 11 LEU B CA 1
ATOM 1559 C C . LEU B 1 11 ? 12.086 -12.969 -14.758 1 97 11 LEU B C 1
ATOM 1561 O O . LEU B 1 11 ? 13.008 -12.805 -13.961 1 97 11 LEU B O 1
ATOM 1565 N N . GLU B 1 12 ? 11.852 -12.172 -15.75 1 97.19 12 GLU B N 1
ATOM 1566 C CA . GLU B 1 12 ? 12.727 -11.055 -16.078 1 97.19 12 GLU B CA 1
ATOM 1567 C C . GLU B 1 12 ? 12.797 -10.055 -14.914 1 97.19 12 GLU B C 1
ATOM 1569 O O . GLU B 1 12 ? 13.859 -9.516 -14.625 1 97.19 12 GLU B O 1
ATOM 1574 N N . LYS B 1 13 ? 11.695 -9.867 -14.242 1 97.38 13 LYS B N 1
ATOM 1575 C CA . LYS B 1 13 ? 11.617 -8.883 -13.164 1 97.38 13 LYS B CA 1
ATOM 1576 C C . LYS B 1 13 ? 11.953 -9.516 -11.812 1 97.38 13 LYS B C 1
ATOM 1578 O O . LYS B 1 13 ? 11.836 -8.867 -10.773 1 97.38 13 LYS B O 1
ATOM 1583 N N . LYS B 1 14 ? 12.266 -10.828 -11.82 1 96.69 14 LYS B N 1
ATOM 1584 C CA . LYS B 1 14 ? 12.648 -11.578 -10.633 1 96.69 14 LYS B CA 1
ATOM 1585 C C . LYS B 1 14 ? 11.484 -11.703 -9.656 1 96.69 14 LYS B C 1
ATOM 1587 O O . LYS B 1 14 ? 11.695 -11.875 -8.453 1 96.69 14 LYS B O 1
ATOM 1592 N N . ALA B 1 15 ? 10.312 -11.484 -10.188 1 97.5 15 ALA B N 1
ATOM 1593 C CA . ALA B 1 15 ? 9.102 -11.703 -9.406 1 97.5 15 ALA B CA 1
ATOM 1594 C C . ALA B 1 15 ? 8.797 -13.195 -9.273 1 97.5 15 ALA B C 1
ATOM 1596 O O . ALA B 1 15 ? 8.023 -13.602 -8.406 1 97.5 15 ALA B O 1
ATOM 1597 N N . LEU B 1 16 ? 9.336 -13.945 -10.125 1 96.81 16 LEU B N 1
ATOM 1598 C CA . LEU B 1 16 ? 9.352 -15.398 -10.086 1 96.81 16 LEU B CA 1
ATOM 1599 C C . LEU B 1 16 ? 10.773 -15.93 -10.234 1 96.81 16 LEU B C 1
ATOM 1601 O O . LEU B 1 16 ? 11.477 -15.57 -11.18 1 96.81 16 LEU B O 1
ATOM 1605 N N . LEU B 1 17 ? 11.195 -16.688 -9.297 1 96.12 17 LEU B N 1
ATOM 1606 C CA . LEU B 1 17 ? 12.492 -17.359 -9.359 1 96.12 17 LEU B CA 1
ATOM 1607 C C . LEU B 1 17 ? 12.305 -18.875 -9.445 1 96.12 17 LEU B C 1
ATOM 1609 O O . LEU B 1 17 ? 11.422 -19.438 -8.789 1 96.12 17 LEU B O 1
ATOM 1613 N N . GLU B 1 18 ? 13.055 -19.469 -10.234 1 96.44 18 GLU B N 1
ATOM 1614 C CA . GLU B 1 18 ? 13.117 -20.922 -10.305 1 96.44 18 GLU B CA 1
ATOM 1615 C C . GLU B 1 18 ? 14.43 -21.438 -9.727 1 96.44 18 GLU B C 1
ATOM 1617 O O . GLU B 1 18 ? 15.484 -20.828 -9.914 1 96.44 18 GLU B O 1
ATOM 1622 N N . GLY B 1 19 ? 14.297 -22.469 -9 1 96.12 19 GLY B N 1
ATOM 1623 C CA . GLY B 1 19 ? 15.445 -23.031 -8.305 1 96.12 19 GLY B CA 1
ATOM 1624 C C . GLY B 1 19 ? 15.062 -23.859 -7.094 1 96.12 19 GLY B C 1
ATOM 1625 O O . GLY B 1 19 ? 14.094 -24.609 -7.129 1 96.12 19 GLY B O 1
ATOM 1626 N N . HIS B 1 20 ? 15.938 -23.812 -6.094 1 97.62 20 HIS B N 1
ATOM 1627 C CA . HIS B 1 20 ? 15.766 -24.547 -4.84 1 97.62 20 HIS B CA 1
ATOM 1628 C C . HIS B 1 20 ? 15.727 -23.594 -3.652 1 97.62 20 HIS B C 1
ATOM 1630 O O . HIS B 1 20 ? 16.75 -23.016 -3.271 1 97.62 20 HIS B O 1
ATOM 1636 N N . PHE B 1 21 ? 14.523 -23.5 -3.018 1 97.31 21 PHE B N 1
ATOM 1637 C CA . PHE B 1 21 ? 14.328 -22.453 -2.025 1 97.31 21 PHE B CA 1
ATOM 1638 C C . PHE B 1 21 ? 13.836 -23.031 -0.707 1 97.31 21 PHE B C 1
ATOM 1640 O O . PHE B 1 21 ? 13.039 -23.984 -0.695 1 97.31 21 PHE B O 1
ATOM 1647 N N . LYS B 1 22 ? 14.312 -22.469 0.298 1 96.31 22 LYS B N 1
ATOM 1648 C CA . LYS B 1 22 ? 13.758 -22.734 1.622 1 96.31 22 LYS B CA 1
ATOM 1649 C C . LYS B 1 22 ? 1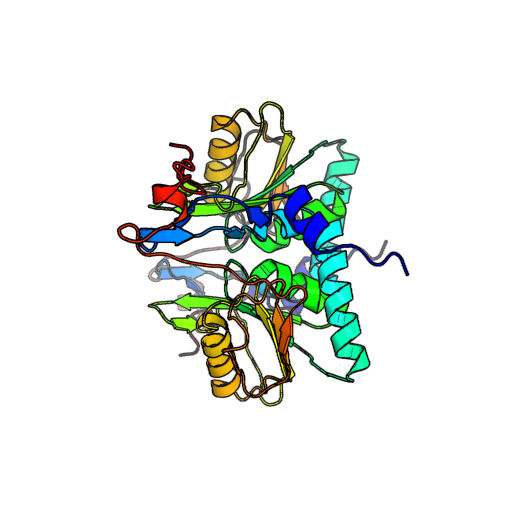2.75 -21.672 2.031 1 96.31 22 LYS B C 1
ATOM 1651 O O . LYS B 1 22 ? 13.094 -20.5 2.154 1 96.31 22 LYS B O 1
ATOM 1656 N N . LEU B 1 23 ? 11.633 -22.109 2.271 1 92.69 23 LEU B N 1
ATOM 1657 C CA . LEU B 1 23 ? 10.562 -21.203 2.646 1 92.69 23 LEU B CA 1
ATOM 1658 C C . LEU B 1 23 ? 10.57 -20.922 4.148 1 92.69 23 LEU B C 1
ATOM 1660 O O . LEU B 1 23 ? 11.266 -21.609 4.898 1 92.69 23 LEU B O 1
ATOM 1664 N N . SER B 1 24 ? 9.875 -19.953 4.543 1 87.19 24 SER B N 1
ATOM 1665 C CA . SER B 1 24 ? 9.797 -19.609 5.961 1 87.19 24 SER B CA 1
ATOM 1666 C C . SER B 1 24 ? 9.156 -20.734 6.766 1 87.19 24 SER B C 1
ATOM 1668 O O . SER B 1 24 ? 9.398 -20.859 7.969 1 87.19 24 SER B O 1
ATOM 1670 N N . SER B 1 25 ? 8.32 -21.562 6.141 1 88.75 25 SER B N 1
ATOM 1671 C CA . SER B 1 25 ? 7.676 -22.703 6.781 1 88.75 25 SER B CA 1
ATOM 1672 C C . 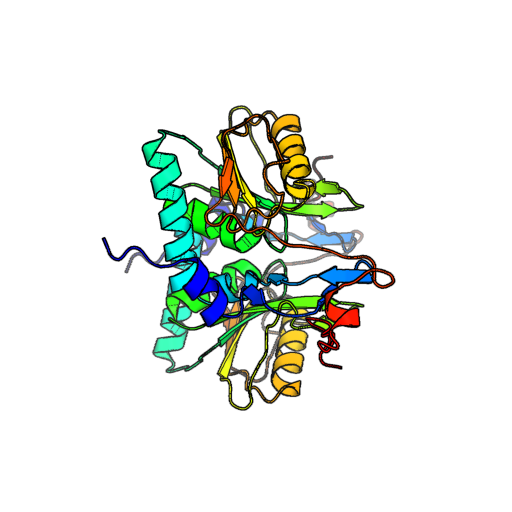SER B 1 25 ? 8.68 -23.812 7.062 1 88.75 25 SER B C 1
ATOM 1674 O O . SER B 1 25 ? 8.375 -24.75 7.793 1 88.75 25 SER B O 1
ATOM 1676 N N . GLY B 1 26 ? 9.812 -23.641 6.418 1 92.69 26 GLY B N 1
ATOM 1677 C CA . GLY B 1 26 ? 10.805 -24.703 6.504 1 92.69 26 GLY B CA 1
ATOM 1678 C C . GLY B 1 26 ? 10.766 -25.656 5.324 1 92.69 26 GLY B C 1
ATOM 1679 O O . GLY B 1 26 ? 11.711 -26.422 5.098 1 92.69 26 GLY B O 1
ATOM 1680 N N . LEU B 1 27 ? 9.734 -25.594 4.57 1 95.62 27 LEU B N 1
ATOM 1681 C CA . LEU B 1 27 ? 9.602 -26.438 3.389 1 95.62 27 LEU B CA 1
ATOM 1682 C C . LEU B 1 27 ? 10.508 -25.953 2.264 1 95.62 27 LEU B C 1
ATOM 1684 O O . LEU B 1 27 ? 10.914 -24.781 2.254 1 95.62 27 LEU B O 1
ATOM 1688 N N . HIS B 1 28 ? 10.828 -26.828 1.412 1 97.62 28 HIS B N 1
ATOM 1689 C CA . HIS B 1 28 ? 11.562 -26.469 0.206 1 97.62 28 HIS B CA 1
ATOM 1690 C C . HIS B 1 28 ? 10.625 -26.297 -0.982 1 97.62 28 HIS B C 1
ATOM 1692 O O . HIS B 1 28 ? 9.531 -26.875 -1.008 1 97.62 28 HIS B O 1
ATOM 1698 N N . SER B 1 29 ? 11.031 -25.516 -1.889 1 96.56 29 SER B N 1
ATOM 1699 C CA . SER B 1 29 ? 10.219 -25.25 -3.07 1 96.56 29 SER B CA 1
ATOM 1700 C C . SER B 1 29 ? 11.086 -25.094 -4.316 1 96.56 29 SER B C 1
ATOM 1702 O O . SER B 1 29 ? 12.25 -24.703 -4.219 1 96.56 29 SER B O 1
ATOM 1704 N N . ASN B 1 30 ? 10.5 -25.359 -5.473 1 97.06 30 ASN B N 1
ATOM 1705 C CA . ASN B 1 30 ? 11.242 -25.219 -6.723 1 97.06 30 ASN B CA 1
ATOM 1706 C C . ASN B 1 30 ? 11.039 -23.844 -7.348 1 97.06 30 ASN B C 1
ATOM 1708 O O . ASN B 1 30 ? 11.672 -23.516 -8.352 1 97.06 30 ASN B O 1
ATOM 1712 N N . LYS B 1 31 ? 10.164 -23.031 -6.746 1 96.69 31 LYS B N 1
ATOM 1713 C CA . LYS B 1 31 ? 9.883 -21.688 -7.227 1 96.69 31 LYS B CA 1
ATOM 1714 C C . LYS B 1 31 ? 9.633 -20.719 -6.062 1 96.69 31 LYS B C 1
ATOM 1716 O O . LYS B 1 31 ? 9.273 -21.156 -4.961 1 96.69 31 LYS B O 1
ATOM 1721 N N . TYR B 1 32 ? 9.859 -19.594 -6.309 1 95.75 32 TYR B N 1
ATOM 1722 C CA . TYR B 1 32 ? 9.633 -18.547 -5.32 1 95.75 32 TYR B CA 1
ATOM 1723 C C . TYR B 1 32 ? 9.055 -17.297 -5.977 1 95.75 32 TYR B C 1
ATOM 1725 O O . TYR B 1 32 ? 9.508 -16.875 -7.043 1 95.75 32 TYR B O 1
ATOM 1733 N N . PHE B 1 33 ? 8.008 -16.734 -5.316 1 95.81 33 PHE B N 1
ATOM 1734 C CA . PHE B 1 33 ? 7.352 -15.555 -5.852 1 95.81 33 PHE B CA 1
ATOM 1735 C C . PHE B 1 33 ? 7.648 -14.328 -4.992 1 95.81 33 PHE B C 1
ATOM 1737 O O . PHE B 1 33 ? 7.562 -14.391 -3.766 1 95.81 33 PHE B O 1
ATOM 1744 N N . GLN B 1 34 ? 7.992 -13.25 -5.613 1 96 34 GLN B N 1
ATOM 1745 C CA . GLN B 1 34 ? 8.094 -11.914 -5.027 1 96 34 GLN B CA 1
ATOM 1746 C C . GLN B 1 34 ? 7.398 -10.875 -5.898 1 96 34 GLN B C 1
ATOM 1748 O O . GLN B 1 34 ? 8.055 -10.109 -6.602 1 96 34 GLN B O 1
ATOM 1753 N N . CYS B 1 35 ? 6.113 -10.766 -5.75 1 97.25 35 CYS B N 1
ATOM 1754 C CA . CYS B 1 35 ? 5.312 -9.984 -6.688 1 97.25 35 CYS B CA 1
ATOM 1755 C C . CYS B 1 35 ? 5.492 -8.492 -6.453 1 97.25 35 CYS B C 1
ATOM 1757 O O . CYS B 1 35 ? 5.191 -7.68 -7.328 1 97.25 35 CYS B O 1
ATOM 1759 N N . ALA B 1 36 ? 6.008 -8.164 -5.27 1 97.69 36 ALA B N 1
ATOM 1760 C CA . ALA B 1 36 ? 6.246 -6.75 -4.973 1 97.69 36 ALA B CA 1
ATOM 1761 C C . ALA B 1 36 ? 7.234 -6.141 -5.965 1 97.69 36 ALA B C 1
ATOM 1763 O O . ALA B 1 36 ? 7.203 -4.934 -6.219 1 97.69 36 ALA B O 1
ATOM 1764 N N . LEU B 1 37 ? 8.07 -6.934 -6.574 1 98 37 LEU B N 1
ATOM 1765 C CA . LEU B 1 37 ? 9.047 -6.449 -7.543 1 98 37 LEU B CA 1
ATOM 1766 C C . LEU B 1 37 ? 8.367 -6.047 -8.852 1 98 37 LEU B C 1
ATOM 1768 O O . LEU B 1 37 ? 8.914 -5.246 -9.617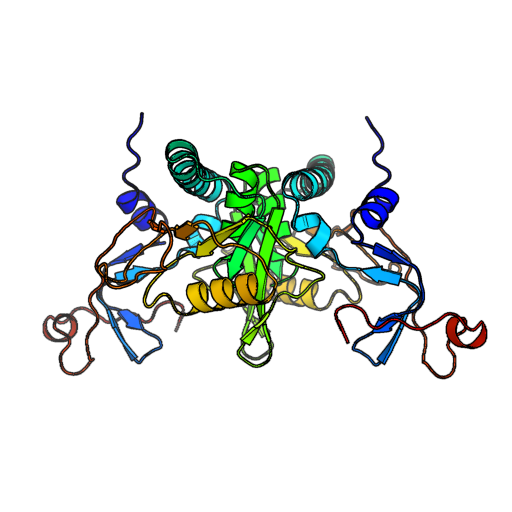 1 98 37 LEU B O 1
ATOM 1772 N N . LEU B 1 38 ? 7.172 -6.586 -9.133 1 98.31 38 LEU B N 1
ATOM 1773 C CA . LEU B 1 38 ? 6.398 -6.129 -10.281 1 98.31 38 LEU B CA 1
ATOM 1774 C C . LEU B 1 38 ? 5.723 -4.793 -9.984 1 98.31 38 LEU B C 1
ATOM 1776 O O . LEU B 1 38 ? 5.758 -3.879 -10.812 1 98.31 38 LEU B O 1
ATOM 1780 N N . THR B 1 39 ? 5.152 -4.699 -8.742 1 98.06 39 THR B N 1
ATOM 1781 C CA . THR B 1 39 ? 4.398 -3.498 -8.391 1 98.06 39 THR B CA 1
ATOM 1782 C C . THR B 1 39 ? 5.344 -2.344 -8.062 1 98.06 39 THR B C 1
ATOM 1784 O O . THR B 1 39 ? 4.922 -1.188 -8.008 1 98.06 39 THR B O 1
ATOM 1787 N N . ALA B 1 40 ? 6.664 -2.643 -7.918 1 98.44 40 ALA B N 1
ATOM 1788 C CA . ALA B 1 40 ? 7.668 -1.602 -7.719 1 98.44 40 ALA B CA 1
ATOM 1789 C C . ALA B 1 40 ? 7.812 -0.734 -8.969 1 98.44 40 ALA B C 1
ATOM 1791 O O . ALA B 1 40 ? 8.375 0.365 -8.906 1 98.44 40 ALA B O 1
ATOM 1792 N N . GLU B 1 41 ? 7.387 -1.248 -10.078 1 98.62 41 GLU B N 1
ATOM 1793 C CA . GLU B 1 41 ? 7.391 -0.52 -11.344 1 98.62 41 GLU B CA 1
ATOM 1794 C C . GLU B 1 41 ? 5.969 -0.163 -11.773 1 98.62 41 GLU B C 1
ATOM 1796 O O . GLU B 1 41 ? 5.273 -0.982 -12.383 1 98.62 41 GLU B O 1
ATOM 1801 N N . PRO B 1 42 ? 5.59 1.094 -11.594 1 98.75 42 PRO B N 1
ATOM 1802 C CA . PRO B 1 42 ? 4.191 1.488 -11.797 1 98.75 42 PRO B CA 1
ATOM 1803 C C . PRO B 1 42 ? 3.68 1.151 -13.195 1 98.75 42 PRO B C 1
ATOM 1805 O O . PRO B 1 42 ? 2.52 0.764 -13.352 1 98.75 42 PRO B O 1
ATOM 1808 N N . GLU B 1 43 ? 4.496 1.272 -14.227 1 98.31 43 GLU B N 1
ATOM 1809 C CA . GLU B 1 43 ? 4.07 0.965 -15.586 1 98.31 43 GLU B CA 1
ATOM 1810 C C . GLU B 1 43 ? 3.701 -0.509 -15.734 1 98.31 43 GLU B C 1
ATOM 1812 O O . GLU B 1 43 ? 2.723 -0.847 -16.391 1 98.31 43 GLU B O 1
ATOM 1817 N N . ILE B 1 44 ? 4.457 -1.355 -15.078 1 98.44 44 ILE B N 1
ATOM 1818 C CA . ILE B 1 44 ? 4.199 -2.789 -15.133 1 98.44 44 ILE B CA 1
ATOM 1819 C C . ILE B 1 44 ? 2.928 -3.115 -14.352 1 98.44 44 ILE B C 1
ATOM 1821 O O . ILE B 1 44 ? 2.057 -3.84 -14.844 1 98.44 44 ILE B O 1
ATOM 1825 N N . ALA B 1 45 ? 2.803 -2.576 -13.156 1 98.5 45 ALA B N 1
ATOM 1826 C CA . ALA B 1 45 ? 1.616 -2.805 -12.336 1 98.5 45 ALA B CA 1
ATOM 1827 C C . ALA B 1 45 ? 0.351 -2.359 -13.062 1 98.5 45 ALA B C 1
ATOM 1829 O O . ALA B 1 45 ? -0.663 -3.061 -13.039 1 98.5 45 ALA B O 1
ATOM 1830 N N . GLU B 1 46 ? 0.414 -1.203 -13.672 1 98.5 46 GLU B N 1
ATOM 1831 C CA . GLU B 1 46 ? -0.715 -0.675 -14.43 1 98.5 46 GLU B CA 1
ATOM 1832 C C . GLU B 1 46 ? -1.12 -1.628 -15.555 1 98.5 46 GLU B C 1
ATOM 1834 O O . GLU B 1 46 ? -2.303 -1.932 -15.719 1 98.5 46 GLU B O 1
ATOM 1839 N N . MET B 1 47 ? -0.099 -2.078 -16.281 1 98.19 47 MET B N 1
ATOM 1840 C CA . MET B 1 47 ? -0.364 -2.988 -17.391 1 98.19 47 MET B CA 1
ATOM 1841 C C . MET B 1 47 ? -1.012 -4.277 -16.906 1 98.19 47 MET B C 1
ATOM 1843 O O . MET B 1 47 ? -1.989 -4.746 -17.484 1 98.19 47 MET B O 1
ATOM 1847 N N . LEU B 1 48 ? -0.515 -4.82 -15.82 1 98.38 48 LEU B N 1
ATOM 1848 C CA . LEU B 1 48 ? -1.034 -6.07 -15.281 1 98.38 48 LEU B CA 1
ATOM 1849 C C . LEU B 1 48 ? -2.469 -5.902 -14.797 1 98.38 48 LEU B C 1
ATOM 1851 O O . LEU B 1 48 ? -3.334 -6.727 -15.102 1 98.38 48 LEU B O 1
ATOM 1855 N N . CYS B 1 49 ? -2.764 -4.879 -14.078 1 98.56 49 CYS B N 1
ATOM 1856 C CA . CYS B 1 49 ? -4.094 -4.652 -13.523 1 98.56 49 CYS B CA 1
ATOM 1857 C C . CYS B 1 49 ? -5.09 -4.312 -14.625 1 98.56 49 CYS B C 1
ATOM 1859 O O . CYS B 1 49 ? -6.266 -4.672 -14.531 1 98.56 49 CYS B O 1
ATOM 1861 N N . GLU B 1 50 ? -4.609 -3.576 -15.633 1 98.44 50 GLU B N 1
ATOM 1862 C CA . GLU B 1 50 ? -5.488 -3.301 -16.766 1 98.44 50 GLU B CA 1
ATOM 1863 C C . GLU B 1 50 ? -5.887 -4.59 -17.484 1 98.44 50 GLU B C 1
ATOM 1865 O O . GLU B 1 50 ? -7.023 -4.727 -17.938 1 98.44 50 GLU B O 1
ATOM 1870 N N . THR B 1 51 ? -4.938 -5.492 -17.609 1 97.81 51 THR B N 1
ATOM 1871 C CA . THR B 1 51 ? -5.23 -6.789 -18.219 1 97.81 51 THR B CA 1
ATOM 1872 C C . THR B 1 51 ? -6.316 -7.516 -17.422 1 97.81 51 THR B C 1
ATOM 1874 O O . THR B 1 51 ? -7.27 -8.039 -18 1 97.81 51 THR B O 1
ATOM 1877 N N . LEU B 1 52 ? -6.191 -7.523 -16.141 1 98.12 52 LEU B N 1
ATOM 1878 C CA . LEU B 1 52 ? -7.195 -8.148 -15.281 1 98.12 52 LEU B CA 1
ATOM 1879 C C . LEU B 1 52 ? -8.531 -7.43 -15.398 1 98.12 52 LEU B C 1
ATOM 1881 O O . LEU B 1 52 ? -9.586 -8.078 -15.484 1 98.12 52 LEU B O 1
ATOM 1885 N N . ALA B 1 53 ? -8.539 -6.105 -15.422 1 98.5 53 ALA B N 1
ATOM 1886 C CA . ALA B 1 53 ? -9.75 -5.301 -15.516 1 98.5 53 ALA B CA 1
ATOM 1887 C C . ALA B 1 53 ? -10.5 -5.594 -16.812 1 98.5 53 ALA B C 1
ATOM 1889 O O . ALA B 1 53 ? -11.734 -5.629 -16.828 1 98.5 53 ALA B O 1
ATOM 1890 N N . GLN B 1 54 ? -9.727 -5.758 -17.875 1 98.12 54 GLN B N 1
ATOM 1891 C CA . GLN B 1 54 ? -10.336 -6.078 -19.156 1 98.12 54 GLN B CA 1
ATOM 1892 C C . GLN B 1 54 ? -11.117 -7.387 -19.094 1 98.12 54 GLN B C 1
ATOM 1894 O O . GLN B 1 54 ? -12.211 -7.496 -19.656 1 98.12 54 GLN B O 1
ATOM 1899 N N . LYS B 1 55 ? -10.539 -8.367 -18.391 1 97.94 55 LYS B N 1
ATOM 1900 C CA . LYS B 1 55 ? -11.234 -9.641 -18.219 1 97.94 55 LYS B CA 1
ATOM 1901 C C . LYS B 1 55 ? -12.531 -9.453 -17.438 1 97.94 55 LYS B C 1
ATOM 1903 O O . LYS B 1 55 ? -13.562 -10.031 -17.797 1 97.94 55 LYS B O 1
ATOM 1908 N N . LEU B 1 56 ? -12.461 -8.695 -16.391 1 98.44 56 LEU B N 1
ATOM 1909 C CA . LEU B 1 56 ? -13.633 -8.422 -15.57 1 98.44 56 LEU B CA 1
ATOM 1910 C C . LEU B 1 56 ? -14.719 -7.727 -16.391 1 98.44 56 LEU B C 1
ATOM 1912 O O . LEU B 1 56 ? -15.891 -8.094 -16.312 1 98.44 56 LEU B O 1
ATOM 1916 N N . ARG B 1 57 ? -14.336 -6.73 -17.172 1 98.25 57 ARG B N 1
ATOM 1917 C CA . ARG B 1 57 ? -15.281 -5.992 -18.016 1 98.25 57 ARG B CA 1
ATOM 1918 C C . ARG B 1 57 ? -15.914 -6.91 -19.062 1 98.25 57 ARG B C 1
ATOM 1920 O O . ARG B 1 57 ? -17.109 -6.816 -19.312 1 98.25 57 ARG B O 1
ATOM 1927 N N . ALA B 1 58 ? -15.078 -7.758 -19.625 1 98.31 58 ALA B N 1
ATOM 1928 C CA . ALA B 1 58 ? -15.57 -8.695 -20.641 1 98.31 58 ALA B CA 1
ATOM 1929 C C . ALA B 1 58 ? -16.672 -9.594 -20.062 1 98.31 58 ALA B C 1
ATOM 1931 O O . ALA B 1 58 ? -17.625 -9.938 -20.766 1 98.31 58 ALA B O 1
ATOM 1932 N N . ASP B 1 59 ? -16.531 -9.891 -18.812 1 98.5 59 ASP B N 1
ATOM 1933 C CA . ASP B 1 59 ? -17.5 -10.773 -18.156 1 98.5 59 ASP B CA 1
ATOM 1934 C C . ASP B 1 59 ? -18.609 -9.969 -17.5 1 98.5 59 ASP B C 1
ATOM 1936 O O . ASP B 1 59 ? -19.422 -10.516 -16.75 1 98.5 59 ASP B O 1
ATOM 1940 N N . LYS B 1 60 ? -18.562 -8.656 -17.656 1 98.38 60 LYS B N 1
ATOM 1941 C CA . LYS B 1 60 ? -19.594 -7.727 -17.203 1 98.38 60 LYS B CA 1
ATOM 1942 C C . LYS B 1 60 ? -19.672 -7.711 -15.68 1 98.38 60 LYS B C 1
ATOM 1944 O O . LYS B 1 60 ? -20.766 -7.641 -15.109 1 98.38 60 LYS B O 1
ATOM 1949 N N . ILE B 1 61 ? -18.562 -7.918 -15.055 1 98.62 61 ILE B N 1
ATOM 1950 C CA . ILE B 1 61 ? -18.484 -7.793 -13.609 1 98.62 61 ILE B CA 1
ATOM 1951 C C . ILE B 1 61 ? -18.5 -6.316 -13.219 1 98.62 61 ILE B C 1
ATOM 1953 O O . ILE B 1 61 ? -17.672 -5.531 -13.695 1 98.62 61 ILE B O 1
ATOM 1957 N N . GLU B 1 62 ? -19.406 -5.922 -12.391 1 97.5 62 GLU B N 1
ATOM 1958 C CA . GLU B 1 62 ? -19.516 -4.547 -11.906 1 97.5 62 GLU B CA 1
ATOM 1959 C C . GLU B 1 62 ? -19.172 -4.449 -10.422 1 97.5 62 GLU B C 1
ATOM 1961 O O . GLU B 1 62 ? -19.609 -5.277 -9.625 1 97.5 62 GLU B O 1
ATOM 1966 N N . ALA B 1 63 ? -18.375 -3.523 -10.094 1 98.69 63 ALA B N 1
ATOM 1967 C CA . ALA B 1 63 ? -17.984 -3.264 -8.711 1 98.69 63 ALA B CA 1
ATOM 1968 C C . ALA B 1 63 ? -17.797 -1.769 -8.469 1 98.69 63 ALA B C 1
ATOM 1970 O O . ALA B 1 63 ? -17.594 -1.001 -9.406 1 98.69 63 ALA B O 1
ATOM 1971 N N . ASN B 1 64 ? -18 -1.37 -7.273 1 98.75 64 ASN B N 1
ATOM 1972 C CA . ASN B 1 64 ? -17.75 0.029 -6.938 1 98.75 64 ASN B CA 1
ATOM 1973 C C . ASN B 1 64 ? -16.625 0.173 -5.914 1 98.75 64 ASN B C 1
ATOM 1975 O O . ASN B 1 64 ? -16.312 1.284 -5.484 1 98.75 64 ASN B O 1
ATOM 1979 N N . LEU B 1 65 ? -16.016 -0.995 -5.562 1 98.88 65 LEU B N 1
ATOM 1980 C CA . LEU B 1 65 ? -14.969 -1 -4.547 1 98.88 65 LEU B CA 1
ATOM 1981 C C . LEU B 1 65 ? -14.008 -2.164 -4.766 1 98.88 65 LEU B C 1
ATOM 1983 O O . LEU B 1 65 ? -14.43 -3.273 -5.094 1 98.88 65 LEU B O 1
ATOM 1987 N N . VAL B 1 66 ? -12.742 -1.957 -4.648 1 98.94 66 VAL B N 1
ATOM 1988 C CA . VAL B 1 66 ? -11.734 -3.008 -4.656 1 98.94 66 VAL B CA 1
ATOM 1989 C C . VAL B 1 66 ? -11.016 -3.039 -3.311 1 98.94 66 VAL B C 1
ATOM 1991 O O . VAL B 1 66 ? -10.664 -1.992 -2.762 1 98.94 66 VAL B O 1
ATOM 1994 N N . ILE B 1 67 ? -10.836 -4.207 -2.729 1 98.94 67 ILE B N 1
ATOM 1995 C CA . ILE B 1 67 ? -10.156 -4.344 -1.444 1 98.94 67 ILE B CA 1
ATOM 1996 C C . ILE B 1 67 ? -9.055 -5.395 -1.552 1 98.94 67 ILE B C 1
ATOM 1998 O O . ILE B 1 67 ? -9.25 -6.453 -2.156 1 98.94 67 ILE B O 1
ATOM 2002 N N . GLY B 1 68 ? -7.945 -5.117 -1.09 1 98.81 68 GLY B N 1
ATOM 2003 C CA . GLY B 1 68 ? -6.852 -6.074 -1 1 98.81 68 GLY B CA 1
ATOM 2004 C C . GLY B 1 68 ? -6.305 -6.223 0.406 1 98.81 68 GLY B C 1
ATOM 2005 O O . GLY B 1 68 ? -6.297 -5.262 1.181 1 98.81 68 GLY B O 1
ATOM 2006 N N . PRO B 1 69 ? -5.887 -7.355 0.759 1 98.5 69 PRO B N 1
ATOM 2007 C CA . PRO B 1 69 ? -5.254 -7.531 2.068 1 98.5 69 PRO B CA 1
ATOM 2008 C C . PRO B 1 69 ? -3.877 -6.883 2.15 1 98.5 69 PRO B C 1
ATOM 2010 O O . PRO B 1 69 ? -3.09 -6.973 1.203 1 98.5 69 PRO B O 1
ATOM 2013 N N . ALA B 1 70 ? -3.592 -6.121 3.205 1 97.19 70 ALA B N 1
ATOM 2014 C CA . ALA B 1 70 ? -2.25 -5.605 3.475 1 97.19 70 ALA B CA 1
ATOM 2015 C C . ALA B 1 70 ? -1.281 -6.742 3.787 1 97.19 70 ALA B C 1
ATOM 2017 O O . ALA B 1 70 ? -1.648 -7.715 4.445 1 97.19 70 ALA B O 1
ATOM 2018 N N . ILE B 1 71 ? -0.158 -6.602 3.328 1 95.75 71 ILE B N 1
ATOM 2019 C CA . ILE B 1 71 ? 0.521 -5.523 2.621 1 95.75 71 ILE B CA 1
ATOM 2020 C C . ILE B 1 71 ? 0.536 -5.816 1.122 1 95.75 71 ILE B C 1
ATOM 2022 O O . ILE B 1 71 ? 0.45 -4.898 0.303 1 95.75 71 ILE B O 1
ATOM 2026 N N . GLY B 1 72 ? 0.452 -7.121 0.765 1 95.19 72 GLY B N 1
ATOM 2027 C CA . GLY B 1 72 ? 0.665 -7.551 -0.608 1 95.19 72 GLY B CA 1
ATOM 2028 C C . GLY B 1 72 ? -0.426 -7.086 -1.555 1 95.19 72 GLY B C 1
ATOM 2029 O O . GLY B 1 72 ? -0.174 -6.867 -2.742 1 95.19 72 GLY B O 1
ATOM 2030 N N . GLY B 1 73 ? -1.551 -6.844 -1.065 1 98.06 73 GLY B N 1
ATOM 2031 C CA . GLY B 1 73 ? -2.693 -6.516 -1.904 1 98.06 73 GLY B CA 1
ATOM 2032 C C . GLY B 1 73 ? -2.932 -5.023 -2.031 1 98.06 73 GLY B C 1
ATOM 2033 O O . GLY B 1 73 ? -3.787 -4.59 -2.805 1 98.06 73 GLY B O 1
ATOM 2034 N N . ILE B 1 74 ? -2.143 -4.18 -1.356 1 98.69 74 ILE B N 1
ATOM 2035 C CA . ILE B 1 74 ? -2.436 -2.754 -1.254 1 98.69 74 ILE B CA 1
ATOM 2036 C C . ILE B 1 74 ? -2.285 -2.098 -2.625 1 98.69 74 ILE B C 1
ATOM 2038 O O . ILE B 1 74 ? -3.229 -1.485 -3.133 1 98.69 74 ILE B O 1
ATOM 2042 N N . ILE B 1 75 ? -1.158 -2.26 -3.262 1 98.81 75 ILE B N 1
ATOM 2043 C CA . ILE B 1 75 ? -0.905 -1.588 -4.531 1 98.81 75 ILE B CA 1
ATOM 2044 C C . ILE B 1 75 ? -1.8 -2.182 -5.617 1 98.81 75 ILE B C 1
ATOM 2046 O O . ILE B 1 75 ? -2.309 -1.458 -6.477 1 98.81 75 ILE B O 1
ATOM 2050 N N . LEU B 1 76 ? -2.023 -3.477 -5.574 1 98.81 76 LEU B N 1
ATOM 2051 C CA . LEU B 1 76 ? -2.871 -4.125 -6.57 1 98.81 76 LEU B CA 1
ATOM 2052 C C . LEU B 1 76 ? -4.309 -3.623 -6.469 1 98.81 76 LEU B C 1
ATOM 2054 O O . LEU B 1 76 ? -4.949 -3.359 -7.488 1 98.81 76 LEU B O 1
ATOM 2058 N N . ALA B 1 77 ? -4.777 -3.557 -5.219 1 98.88 77 ALA B N 1
ATOM 2059 C CA . ALA B 1 77 ? -6.121 -3.014 -5.039 1 98.88 77 ALA B CA 1
ATOM 2060 C C . ALA B 1 77 ? -6.215 -1.593 -5.586 1 98.88 77 ALA B C 1
ATOM 2062 O O . ALA B 1 77 ? -7.176 -1.254 -6.285 1 98.88 77 ALA B O 1
ATOM 2063 N N . TYR B 1 78 ? -5.238 -0.796 -5.328 1 98.94 78 TYR B N 1
ATOM 2064 C CA . TYR B 1 78 ? -5.184 0.593 -5.77 1 98.94 78 TYR B CA 1
ATOM 2065 C C . TYR B 1 78 ? -5.184 0.681 -7.293 1 98.94 78 TYR B C 1
ATOM 2067 O O . TYR B 1 78 ? -5.992 1.406 -7.875 1 98.94 78 TYR B O 1
ATOM 2075 N N . GLU B 1 79 ? -4.281 -0.075 -7.922 1 98.88 79 GLU B N 1
ATOM 2076 C CA . GLU B 1 79 ? -4.145 -0.006 -9.375 1 98.88 79 GLU B CA 1
ATOM 2077 C C . GLU B 1 79 ? -5.359 -0.604 -10.078 1 98.88 79 GLU B C 1
ATOM 2079 O O . GLU B 1 79 ? -5.781 -0.115 -11.125 1 98.88 79 GLU B O 1
ATOM 2084 N N . MET B 1 80 ? -5.922 -1.709 -9.5 1 98.81 80 MET B N 1
ATOM 2085 C CA . MET B 1 80 ? -7.156 -2.277 -10.039 1 98.81 80 MET B CA 1
ATOM 2086 C C . MET B 1 80 ? -8.297 -1.271 -9.961 1 98.81 80 MET B C 1
ATOM 2088 O O . MET B 1 80 ? -9.062 -1.124 -10.914 1 98.81 80 MET B O 1
ATOM 2092 N N . ALA B 1 81 ? -8.406 -0.621 -8.82 1 98.88 81 ALA B N 1
ATOM 2093 C CA . ALA B 1 81 ? -9.438 0.403 -8.648 1 98.88 81 ALA B CA 1
ATOM 2094 C C . ALA B 1 81 ? -9.273 1.526 -9.664 1 98.88 81 ALA B C 1
ATOM 2096 O O . ALA B 1 81 ? -10.258 2.033 -10.203 1 98.88 81 ALA B O 1
ATOM 2097 N N . ARG B 1 82 ? -8.062 1.908 -9.891 1 98.75 82 ARG B N 1
ATOM 2098 C CA . ARG B 1 82 ? -7.793 2.92 -10.914 1 98.75 82 ARG B CA 1
ATOM 2099 C C . ARG B 1 82 ? -8.297 2.473 -12.273 1 98.75 82 ARG B C 1
ATOM 2101 O O . ARG B 1 82 ? -8.992 3.223 -12.961 1 98.75 82 ARG B O 1
ATOM 2108 N N . ALA B 1 83 ? -7.949 1.26 -12.672 1 98.69 83 ALA B N 1
ATOM 2109 C CA . ALA B 1 83 ? -8.344 0.716 -13.977 1 98.69 83 ALA B CA 1
ATOM 2110 C C . ALA B 1 83 ? -9.859 0.662 -14.109 1 98.69 83 ALA B C 1
ATOM 2112 O O . ALA B 1 83 ? -10.406 0.882 -15.195 1 98.69 83 ALA B O 1
ATOM 2113 N N . LEU B 1 84 ? -10.531 0.387 -12.984 1 98.69 84 LEU B N 1
ATOM 2114 C CA . LEU B 1 84 ? -11.984 0.204 -12.992 1 98.69 84 LEU B CA 1
ATOM 2115 C C . LEU B 1 84 ? -12.695 1.509 -12.664 1 98.69 84 LEU B C 1
ATOM 2117 O O . LEU B 1 84 ? -13.93 1.579 -12.719 1 98.69 84 LEU B O 1
ATOM 2121 N N . LYS B 1 85 ? -11.953 2.535 -12.305 1 98.25 85 LYS B N 1
ATOM 2122 C CA . LYS B 1 85 ? -12.469 3.854 -11.953 1 98.25 85 LYS B CA 1
ATOM 2123 C C . LYS B 1 85 ? -13.406 3.773 -10.758 1 98.25 85 LYS B C 1
ATOM 2125 O O . LYS B 1 85 ? -14.516 4.316 -10.789 1 98.25 85 LYS B O 1
ATOM 2130 N N . VAL B 1 86 ? -12.977 3.094 -9.711 1 98.75 86 VAL B N 1
ATOM 2131 C CA . VAL B 1 86 ? -13.719 2.949 -8.469 1 98.75 86 VAL B CA 1
ATOM 2132 C C . VAL B 1 86 ? -12.789 3.209 -7.281 1 98.75 86 VAL B C 1
ATOM 2134 O O . VAL B 1 86 ? -11.641 3.619 -7.465 1 98.75 86 VAL B O 1
ATOM 2137 N N . LYS B 1 87 ? -13.211 2.963 -5.996 1 98.69 87 LYS B N 1
ATOM 2138 C CA . LYS B 1 87 ? -12.422 3.191 -4.793 1 98.69 87 LYS B CA 1
ATOM 2139 C C . LYS B 1 87 ? -11.594 1.958 -4.438 1 98.69 87 LYS B C 1
ATOM 2141 O O . LYS B 1 87 ? -11.953 0.837 -4.805 1 98.69 87 LYS B O 1
ATOM 2146 N N . ALA B 1 88 ? -10.531 2.199 -3.791 1 98.88 88 ALA B N 1
ATOM 2147 C CA . ALA B 1 88 ? -9.648 1.143 -3.307 1 98.88 88 ALA B CA 1
ATOM 2148 C C . ALA B 1 88 ? -9.508 1.198 -1.788 1 98.88 88 ALA B C 1
ATOM 2150 O O . ALA B 1 88 ? -9.25 2.262 -1.221 1 98.88 88 ALA B O 1
ATOM 2151 N N . PHE B 1 89 ? -9.727 0.085 -1.14 1 98.81 89 PHE B N 1
ATOM 2152 C CA . PHE B 1 89 ? -9.414 -0.08 0.276 1 98.81 89 PHE B CA 1
ATOM 2153 C C . PHE B 1 89 ? -8.414 -1.211 0.484 1 98.81 89 PHE B C 1
ATOM 2155 O O . PHE B 1 89 ? -8.055 -1.911 -0.466 1 98.81 89 PHE B O 1
ATOM 2162 N N . PHE B 1 90 ? -7.875 -1.298 1.677 1 98.81 90 PHE B N 1
ATOM 2163 C CA . PHE B 1 90 ? -7.129 -2.479 2.098 1 98.81 90 PHE B CA 1
ATOM 2164 C C . PHE B 1 90 ? -7.496 -2.871 3.523 1 98.81 90 PHE B C 1
ATOM 2166 O O . PHE B 1 90 ? -7.859 -2.018 4.336 1 98.81 90 PHE B O 1
ATOM 2173 N N . ALA B 1 91 ? -7.465 -4.137 3.723 1 98.5 91 ALA B N 1
ATOM 2174 C CA . ALA B 1 91 ? -7.691 -4.676 5.062 1 98.5 91 ALA B CA 1
ATOM 2175 C C . ALA B 1 91 ? -6.371 -5.047 5.734 1 98.5 91 ALA B C 1
ATOM 2177 O O . ALA B 1 91 ? -5.469 -5.582 5.086 1 98.5 91 ALA B O 1
ATOM 2178 N N . GLU B 1 92 ? -6.242 -4.695 6.988 1 97.19 92 GLU B N 1
ATOM 2179 C CA . GLU B 1 92 ? -5.02 -5.012 7.723 1 97.19 92 GLU B CA 1
ATOM 2180 C C . GLU B 1 92 ? -5.328 -5.805 8.992 1 97.19 92 GLU B C 1
ATOM 2182 O O . GLU B 1 92 ? -6.438 -5.73 9.523 1 97.19 92 GLU B O 1
ATOM 2187 N N . ARG B 1 93 ? -4.359 -6.539 9.422 1 94.88 93 ARG B N 1
ATOM 2188 C CA . ARG B 1 93 ? -4.582 -7.395 10.578 1 94.88 93 ARG B CA 1
ATOM 2189 C C . ARG B 1 93 ? -4.48 -6.602 11.875 1 94.88 93 ARG B C 1
ATOM 2191 O O . ARG B 1 93 ? -3.521 -5.852 12.078 1 94.88 93 ARG B O 1
ATOM 2198 N N . GLU B 1 94 ? -5.43 -6.625 12.625 1 92.44 94 GLU B N 1
ATOM 2199 C CA . GLU B 1 94 ? -5.484 -6.145 14 1 92.44 94 GLU B CA 1
ATOM 2200 C C . GLU B 1 94 ? -5.852 -7.27 14.961 1 92.44 94 GLU B C 1
ATOM 2202 O O . GLU B 1 94 ? -6.93 -7.855 14.859 1 92.44 94 GLU B O 1
ATOM 2207 N N . GLU B 1 95 ? -4.973 -7.555 15.82 1 91.5 95 GLU B N 1
ATOM 2208 C CA . GLU B 1 95 ? -5.164 -8.664 16.75 1 91.5 95 GLU B CA 1
ATOM 2209 C C . GLU B 1 95 ? -5.484 -9.961 16.016 1 91.5 95 GLU B C 1
ATOM 2211 O O . GLU B 1 95 ? -6.434 -10.664 16.359 1 91.5 95 GLU B O 1
ATOM 2216 N N . GLY B 1 96 ? -4.902 -10.172 14.883 1 91.06 96 GLY B N 1
ATOM 2217 C CA . GLY B 1 96 ? -4.961 -11.43 14.156 1 91.06 96 GLY B CA 1
ATOM 2218 C C . GLY B 1 96 ? -6.098 -11.492 13.156 1 91.06 96 GLY B C 1
ATOM 2219 O O . GLY B 1 96 ? -6.211 -12.453 12.391 1 91.06 96 GLY B O 1
ATOM 2220 N N . GLN B 1 97 ? -6.859 -10.453 13.102 1 94.5 97 GLN B N 1
ATOM 2221 C CA . GLN B 1 97 ? -8.016 -10.461 12.219 1 94.5 97 GLN B CA 1
ATOM 2222 C C . GLN B 1 97 ? -7.953 -9.312 11.219 1 94.5 97 GLN B C 1
ATOM 2224 O O . GLN B 1 97 ? -7.539 -8.203 11.555 1 94.5 97 GLN B O 1
ATOM 2229 N N . MET B 1 98 ? -8.414 -9.68 10.055 1 96.81 98 MET B N 1
ATOM 2230 C CA . MET B 1 98 ? -8.477 -8.625 9.039 1 96.81 98 MET B CA 1
ATOM 2231 C C . MET B 1 98 ? -9.531 -7.586 9.398 1 96.81 98 MET B C 1
ATOM 2233 O O . MET B 1 98 ? -10.648 -7.934 9.781 1 96.81 98 MET B O 1
ATOM 2237 N N . ARG B 1 99 ? -9.148 -6.352 9.344 1 97.12 99 ARG B N 1
ATOM 2238 C CA . ARG B 1 99 ? -10.039 -5.238 9.641 1 97.12 99 ARG B CA 1
ATOM 2239 C C . ARG B 1 99 ? -9.883 -4.117 8.617 1 97.12 99 ARG B C 1
ATOM 2241 O O . ARG B 1 99 ? -8.812 -3.961 8.023 1 97.12 99 ARG B O 1
ATOM 2248 N N . LEU B 1 100 ? -10.984 -3.449 8.422 1 97.12 100 LEU B N 1
ATOM 2249 C CA . LEU B 1 100 ? -10.906 -2.164 7.742 1 97.12 100 LEU B CA 1
ATOM 2250 C C . LEU B 1 100 ? -10.656 -1.034 8.734 1 97.12 100 LEU B C 1
ATOM 2252 O O . LEU B 1 100 ? -11.523 -0.73 9.562 1 97.12 100 LEU B O 1
ATOM 2256 N N . ARG B 1 101 ? -9.516 -0.55 8.57 1 94.25 101 ARG B N 1
ATOM 2257 C CA . ARG B 1 101 ? -9.094 0.568 9.406 1 94.25 101 ARG B CA 1
ATOM 2258 C C . ARG B 1 101 ? -9.023 1.861 8.602 1 94.25 101 ARG B C 1
ATOM 2260 O O . ARG B 1 101 ? -9.484 1.913 7.461 1 94.25 101 ARG B O 1
ATOM 2267 N N . ARG B 1 102 ? -8.695 2.881 9.094 1 94.06 102 ARG B N 1
ATOM 2268 C CA . ARG B 1 102 ? -8.328 4.117 8.414 1 94.06 102 ARG B CA 1
ATOM 2269 C C . ARG B 1 102 ? -9.562 4.859 7.91 1 94.06 102 ARG B C 1
ATOM 2271 O O . ARG B 1 102 ? -9.523 5.484 6.852 1 94.06 102 ARG B O 1
ATOM 2278 N N . GLY B 1 103 ? -10.672 4.551 8.516 1 94.25 103 GLY B N 1
ATOM 2279 C CA . GLY B 1 103 ? -11.906 5.211 8.109 1 94.25 103 GLY B CA 1
ATOM 2280 C C . GLY B 1 103 ? -12.609 4.508 6.969 1 94.25 103 GLY B C 1
ATOM 2281 O O . GLY B 1 103 ? -13.602 5.016 6.438 1 94.25 103 GLY B O 1
ATOM 2282 N N . PHE B 1 104 ? -12.062 3.383 6.578 1 97.19 104 PHE B N 1
ATOM 2283 C CA . PHE B 1 104 ? -12.672 2.609 5.504 1 97.19 104 PHE B CA 1
ATOM 2284 C C . PHE B 1 104 ? -13.969 1.964 5.973 1 97.19 104 PHE B C 1
ATOM 2286 O O . PHE B 1 104 ? -14.055 1.482 7.105 1 97.19 104 PHE B O 1
ATOM 2293 N N . THR B 1 105 ? -14.938 1.958 5.105 1 95.88 105 THR B N 1
ATOM 2294 C CA . THR B 1 105 ? -16.203 1.312 5.418 1 95.88 105 THR B CA 1
ATOM 2295 C C . THR B 1 105 ? -16.828 0.713 4.16 1 95.88 105 THR B C 1
ATOM 2297 O O . THR B 1 105 ? -16.703 1.271 3.068 1 95.88 105 THR B O 1
ATOM 2300 N N . VAL B 1 106 ? -17.391 -0.408 4.398 1 98.19 106 VAL B N 1
ATOM 2301 C CA . VAL B 1 106 ? -18.188 -1.035 3.354 1 98.19 106 VAL B CA 1
ATOM 2302 C C . VAL B 1 106 ? -19.672 -0.819 3.646 1 98.19 106 VAL B C 1
ATOM 2304 O O . VAL B 1 106 ? -20.125 -1.043 4.77 1 98.19 106 VAL B O 1
ATOM 2307 N N . LYS B 1 107 ? -20.344 -0.275 2.711 1 97.25 107 LYS B N 1
ATOM 2308 C CA . LYS B 1 107 ? -21.781 -0.059 2.855 1 97.25 107 LYS B CA 1
ATOM 2309 C C . LYS B 1 107 ? -22.562 -1.265 2.357 1 97.25 107 LYS B C 1
ATOM 2311 O O . LYS B 1 107 ? -22.078 -2.031 1.522 1 97.25 107 LYS B O 1
ATOM 2316 N N . PRO B 1 108 ? -23.766 -1.193 2.906 1 95.94 108 PRO B N 1
ATOM 2317 C CA . PRO B 1 108 ? -24.641 -2.238 2.346 1 95.94 108 PRO B CA 1
ATOM 2318 C C . PRO B 1 108 ? -24.797 -2.113 0.834 1 95.94 108 PRO B C 1
ATOM 2320 O O . PRO B 1 108 ? -24.891 -1.001 0.308 1 95.94 108 PRO B O 1
ATOM 2323 N N . ASP B 1 109 ? -24.594 -3.123 0.11 1 91.38 109 ASP B N 1
ATOM 2324 C CA . ASP B 1 109 ? -24.828 -3.295 -1.32 1 91.38 109 ASP B CA 1
ATOM 2325 C C . ASP B 1 109 ? -23.594 -2.92 -2.135 1 91.38 109 ASP B C 1
ATOM 2327 O O . ASP B 1 109 ? -23.625 -2.945 -3.365 1 91.38 109 ASP B O 1
ATOM 2331 N N . ASP B 1 110 ? -22.562 -2.436 -1.366 1 98.44 110 ASP B N 1
ATOM 2332 C CA . ASP B 1 110 ? -21.297 -2.314 -2.105 1 98.44 110 ASP B CA 1
ATOM 2333 C C . ASP B 1 110 ? -20.969 -3.609 -2.846 1 98.44 110 ASP B C 1
ATOM 2335 O O . ASP B 1 110 ? -21.141 -4.703 -2.301 1 98.44 110 ASP B O 1
ATOM 2339 N N . LYS B 1 111 ? -20.641 -3.502 -4.066 1 98.88 111 LYS B N 1
ATOM 2340 C CA . LYS B 1 111 ? -20.078 -4.598 -4.852 1 98.88 111 LYS B CA 1
ATOM 2341 C C . LYS B 1 111 ? -18.562 -4.535 -4.871 1 98.88 111 LYS B C 1
ATOM 2343 O O . LYS B 1 111 ? -17.984 -3.576 -5.383 1 98.88 111 LYS B O 1
ATOM 2348 N N . VAL B 1 112 ? -17.969 -5.617 -4.34 1 98.94 112 VAL B N 1
ATOM 2349 C CA . VAL B 1 112 ? -16.547 -5.531 -4.016 1 98.94 112 VAL B CA 1
ATOM 2350 C C . VAL B 1 112 ? -15.773 -6.59 -4.801 1 98.94 112 VAL B C 1
ATOM 2352 O O . VAL B 1 112 ? -16.203 -7.738 -4.902 1 98.94 112 VAL B O 1
ATOM 2355 N N . ILE B 1 113 ? -14.695 -6.219 -5.398 1 98.94 113 ILE B N 1
ATOM 2356 C CA . ILE B 1 113 ? -13.688 -7.145 -5.898 1 98.94 113 ILE B CA 1
ATOM 2357 C C . ILE B 1 113 ? -12.539 -7.25 -4.898 1 98.94 113 ILE B C 1
ATOM 2359 O O . ILE B 1 113 ? -12.016 -6.23 -4.434 1 98.94 113 ILE B O 1
ATOM 2363 N N . VAL B 1 114 ? -12.219 -8.43 -4.523 1 98.94 114 VAL B N 1
ATOM 2364 C CA . VAL B 1 114 ? -11.055 -8.656 -3.672 1 98.94 114 VAL B CA 1
ATOM 2365 C C . VAL B 1 114 ? -9.859 -9.055 -4.527 1 98.94 114 VAL B C 1
ATOM 2367 O O . VAL B 1 114 ? -9.969 -9.914 -5.398 1 98.94 114 VAL B O 1
ATOM 2370 N N . VAL B 1 115 ? -8.703 -8.398 -4.316 1 98.88 115 VAL B N 1
ATOM 2371 C CA . VAL B 1 115 ? -7.531 -8.648 -5.152 1 98.88 115 VAL B CA 1
ATOM 2372 C C . VAL B 1 115 ? -6.352 -9.07 -4.277 1 98.88 115 VAL B C 1
ATOM 2374 O O . VAL B 1 115 ? -6.141 -8.508 -3.199 1 98.88 115 VAL B O 1
ATOM 2377 N N . GLU B 1 116 ? -5.582 -10.023 -4.695 1 98.12 116 GLU B N 1
ATOM 2378 C CA . GLU B 1 116 ? -4.434 -10.602 -4 1 98.12 116 GLU B CA 1
ATOM 2379 C C . GLU B 1 116 ? -3.244 -10.758 -4.941 1 98.12 116 GLU B C 1
ATOM 2381 O O . GLU B 1 116 ? -3.418 -10.883 -6.156 1 98.12 116 GLU B O 1
ATOM 2386 N N . ASP B 1 117 ? -2.07 -10.688 -4.383 1 98.06 117 ASP B N 1
ATOM 2387 C CA . ASP B 1 117 ? -0.908 -10.906 -5.238 1 98.06 117 ASP B CA 1
ATOM 2388 C C . ASP B 1 117 ? -0.748 -12.383 -5.578 1 98.06 117 ASP B C 1
ATOM 2390 O O . ASP B 1 117 ? -0.777 -12.766 -6.75 1 98.06 117 ASP B O 1
ATOM 2394 N N . VAL B 1 118 ? -0.705 -13.227 -4.523 1 97.31 118 VAL B N 1
ATOM 2395 C CA . VAL B 1 118 ? -0.537 -14.656 -4.73 1 97.31 118 VAL B CA 1
ATOM 2396 C C . VAL B 1 118 ? -1.581 -15.422 -3.924 1 97.31 118 VAL B C 1
ATOM 2398 O O . VAL B 1 118 ? -1.727 -15.203 -2.719 1 97.31 118 VAL B O 1
ATOM 2401 N N . VAL B 1 119 ? -2.322 -16.281 -4.598 1 97.44 119 VAL B N 1
ATOM 2402 C CA . VAL B 1 119 ? -3.256 -17.156 -3.914 1 97.44 119 VAL B CA 1
ATOM 2403 C C . VAL B 1 119 ? -2.635 -18.547 -3.764 1 97.44 119 VAL B C 1
ATOM 2405 O O . VAL B 1 119 ? -2.299 -19.203 -4.758 1 97.44 119 VAL B O 1
ATOM 2408 N N . THR B 1 120 ? -2.428 -18.891 -2.566 1 94.69 120 THR B N 1
ATOM 2409 C CA . THR B 1 120 ? -1.954 -20.234 -2.238 1 94.69 120 THR B CA 1
ATOM 2410 C C . THR B 1 120 ? -3.08 -21.062 -1.643 1 94.69 120 THR B C 1
ATOM 2412 O O . THR B 1 120 ? -3.805 -21.75 -2.371 1 94.69 120 THR B O 1
ATOM 2415 N N . THR B 1 121 ? -3.438 -20.828 -0.384 1 94.06 121 THR B N 1
ATOM 2416 C CA . THR B 1 121 ? -4.586 -21.5 0.227 1 94.06 121 THR B CA 1
ATOM 2417 C C . THR B 1 121 ? -5.852 -20.656 0.041 1 94.06 121 THR B C 1
ATOM 2419 O O . THR B 1 121 ? -6.965 -21.188 0.145 1 94.06 121 THR B O 1
ATOM 2422 N N . GLY B 1 122 ? -5.664 -19.359 -0.127 1 96.81 122 GLY B N 1
ATOM 2423 C CA . GLY B 1 122 ? -6.781 -18.438 -0.25 1 96.81 122 GLY B CA 1
ATOM 2424 C C . GLY B 1 122 ? -7.258 -17.891 1.084 1 96.81 122 GLY B C 1
ATOM 2425 O O . GLY B 1 122 ? -8.266 -17.188 1.15 1 96.81 122 GLY B O 1
ATOM 2426 N N . GLY B 1 123 ? -6.539 -18.188 2.102 1 96.19 123 GLY B N 1
ATOM 2427 C CA . GLY B 1 123 ? -6.953 -17.828 3.447 1 96.19 123 GLY B CA 1
ATOM 2428 C C . GLY B 1 123 ? -7.145 -16.344 3.637 1 96.19 123 GLY B C 1
ATOM 2429 O O . GLY B 1 123 ? -8.195 -15.898 4.098 1 96.19 123 GLY B O 1
ATOM 2430 N N . SER B 1 124 ? -6.168 -15.5 3.271 1 96.88 124 SER B N 1
ATOM 2431 C CA . SER B 1 124 ? -6.25 -14.055 3.441 1 96.88 124 SER B CA 1
ATOM 2432 C C . SER B 1 124 ? -7.391 -13.469 2.617 1 96.88 124 SER B C 1
ATOM 2434 O O . SER B 1 124 ? -8.117 -12.594 3.09 1 96.88 124 SER B O 1
ATOM 2436 N N . THR B 1 125 ? -7.551 -13.961 1.444 1 98.25 125 THR B N 1
ATOM 2437 C CA . THR B 1 125 ? -8.617 -13.5 0.563 1 98.25 125 THR B CA 1
ATOM 2438 C C . THR B 1 125 ? -9.992 -13.805 1.166 1 98.25 125 THR B C 1
ATOM 2440 O O . THR B 1 125 ? -10.859 -12.938 1.208 1 98.25 125 THR B O 1
ATOM 2443 N N . ARG B 1 126 ? -10.164 -14.977 1.683 1 98.38 126 ARG B N 1
ATOM 2444 C CA . ARG B 1 126 ? -11.43 -15.383 2.289 1 98.38 126 ARG B CA 1
ATOM 2445 C C . ARG B 1 126 ? -11.742 -14.539 3.518 1 98.38 126 ARG B C 1
ATOM 2447 O O . ARG B 1 126 ? -12.898 -14.18 3.756 1 98.38 126 ARG B O 1
ATOM 2454 N N . GLU B 1 127 ? -10.734 -14.273 4.285 1 98.5 127 GLU B N 1
ATOM 2455 C CA . GLU B 1 127 ? -10.93 -13.422 5.453 1 98.5 127 GLU B CA 1
ATOM 2456 C C . GLU B 1 127 ? -11.469 -12.047 5.051 1 98.5 127 GLU B C 1
ATOM 2458 O O . GLU B 1 127 ? -12.344 -11.5 5.723 1 98.5 127 GLU B O 1
ATOM 2463 N N . VAL B 1 128 ? -10.922 -11.484 3.98 1 98.75 128 VAL B N 1
ATOM 2464 C CA . VAL B 1 128 ? -11.383 -10.188 3.502 1 98.75 128 VAL B CA 1
ATOM 2465 C C . VAL B 1 128 ? -12.812 -10.32 2.967 1 98.75 128 VAL B C 1
ATOM 2467 O O . VAL B 1 128 ? -13.648 -9.445 3.201 1 98.75 128 VAL B O 1
ATOM 2470 N N . MET B 1 129 ? -13.094 -11.414 2.264 1 98.81 129 MET B N 1
ATOM 2471 C CA . MET B 1 129 ? -14.445 -11.648 1.773 1 98.81 129 MET B CA 1
ATOM 2472 C C . MET B 1 129 ? -15.445 -11.688 2.928 1 98.81 129 MET B C 1
ATOM 2474 O O . MET B 1 129 ? -16.5 -11.047 2.867 1 98.81 129 MET B O 1
ATOM 2478 N N . ASP B 1 130 ? -15.055 -12.422 3.943 1 98.5 130 ASP B N 1
ATOM 2479 C CA . ASP B 1 130 ? -15.922 -12.539 5.117 1 98.5 130 ASP B CA 1
ATOM 2480 C C . ASP B 1 130 ? -16.141 -11.188 5.777 1 98.5 130 ASP B C 1
ATOM 2482 O O . ASP B 1 130 ? -17.25 -10.875 6.203 1 98.5 130 ASP B O 1
ATOM 2486 N N . LEU B 1 131 ? -15.102 -10.453 5.867 1 98.38 131 LEU B N 1
ATOM 2487 C CA . LEU B 1 131 ? -15.18 -9.109 6.426 1 98.38 131 LEU B CA 1
ATOM 2488 C C . LEU B 1 131 ? -16.156 -8.25 5.641 1 98.38 131 LEU B C 1
ATOM 2490 O O . LEU B 1 131 ? -17.031 -7.59 6.227 1 98.38 131 LEU B O 1
ATOM 2494 N N . VAL B 1 132 ? -16.094 -8.234 4.297 1 98.69 132 VAL B N 1
ATOM 2495 C CA . VAL B 1 132 ? -16.969 -7.477 3.412 1 98.69 132 VAL B CA 1
ATOM 2496 C C . VAL B 1 132 ? -18.422 -7.906 3.635 1 98.69 132 VAL B C 1
ATOM 2498 O O . VAL B 1 132 ? -19.297 -7.062 3.807 1 98.69 132 VAL B O 1
ATOM 2501 N N . GLN B 1 133 ? -18.578 -9.172 3.721 1 98.25 133 GLN B N 1
ATOM 2502 C CA . GLN B 1 133 ? -19.922 -9.719 3.879 1 98.25 133 GLN B CA 1
ATOM 2503 C C . GLN B 1 133 ? -20.516 -9.375 5.246 1 98.25 133 GLN B C 1
ATOM 2505 O O . GLN B 1 133 ? -21.688 -9.055 5.363 1 98.25 133 GLN B O 1
ATOM 2510 N N . SER B 1 134 ? -19.656 -9.438 6.219 1 97.56 134 SER B N 1
ATOM 2511 C CA . SER B 1 134 ? -20.109 -9.117 7.574 1 97.56 134 SER B CA 1
ATOM 2512 C C . SER B 1 134 ? -20.594 -7.676 7.676 1 97.56 134 SER B C 1
ATOM 2514 O O . SER B 1 134 ? -21.359 -7.34 8.57 1 97.56 134 SER B O 1
ATOM 2516 N N . MET B 1 135 ? -20.203 -6.863 6.738 1 97.12 135 MET B N 1
ATOM 2517 C CA . MET B 1 135 ? -20.578 -5.453 6.746 1 97.12 135 MET B CA 1
ATOM 2518 C C . MET B 1 135 ? -21.719 -5.195 5.758 1 97.12 135 MET B C 1
ATOM 2520 O O . MET B 1 135 ? -22.125 -4.047 5.562 1 97.12 135 MET B O 1
ATOM 2524 N N . GLY B 1 136 ? -22.141 -6.258 5.109 1 97.81 136 GLY B N 1
ATOM 2525 C CA . GLY B 1 136 ? -23.312 -6.176 4.234 1 97.81 136 GLY B CA 1
ATOM 2526 C C . GLY B 1 136 ? -22.938 -6.008 2.773 1 97.81 136 GLY B C 1
ATOM 2527 O O . GLY B 1 136 ? -23.812 -5.898 1.916 1 97.81 136 GLY B O 1
ATOM 2528 N N . GLY B 1 137 ? -21.656 -5.988 2.463 1 98.62 137 GLY B N 1
ATOM 2529 C CA . GLY B 1 137 ? -21.203 -5.898 1.08 1 98.62 137 GLY B CA 1
ATOM 2530 C C . GLY B 1 137 ? -21.297 -7.223 0.342 1 98.62 137 GLY B C 1
ATOM 2531 O O . GLY B 1 137 ? -21.484 -8.273 0.958 1 98.62 137 GLY B O 1
ATOM 2532 N N . GLU B 1 138 ? -21.188 -7.121 -0.931 1 98.75 138 GLU B N 1
ATOM 2533 C CA . GLU B 1 138 ? -21.188 -8.297 -1.796 1 98.75 138 GLU B CA 1
ATOM 2534 C C . GLU B 1 138 ? -19.859 -8.438 -2.539 1 98.75 138 GLU B C 1
ATOM 2536 O O . GLU B 1 138 ? -19.438 -7.52 -3.252 1 98.75 138 GLU B O 1
ATOM 2541 N N . VAL B 1 139 ? -19.219 -9.57 -2.336 1 98.88 139 VAL B N 1
ATOM 2542 C CA . VAL B 1 139 ? -18.031 -9.844 -3.143 1 98.88 139 VAL B CA 1
ATOM 2543 C C . VAL B 1 139 ? -18.453 -10.422 -4.496 1 98.88 139 VAL B C 1
ATOM 2545 O O . VAL B 1 139 ? -19.078 -11.484 -4.559 1 98.88 139 VAL B O 1
ATOM 2548 N N . VAL B 1 140 ? -18.016 -9.766 -5.543 1 98.88 140 VAL B N 1
ATOM 2549 C CA . VAL B 1 140 ? -18.547 -10.148 -6.844 1 98.88 140 VAL B CA 1
ATOM 2550 C C . VAL B 1 140 ? -17.484 -10.906 -7.633 1 98.88 140 VAL B C 1
ATOM 2552 O O . VAL B 1 140 ? -17.797 -11.594 -8.609 1 98.88 140 VAL B O 1
ATOM 2555 N N . ALA B 1 141 ? -16.25 -10.766 -7.215 1 98.94 141 ALA B N 1
ATOM 2556 C CA . ALA B 1 141 ? -15.148 -11.469 -7.867 1 98.94 141 ALA B CA 1
ATOM 2557 C C . ALA B 1 141 ? -13.875 -11.391 -7.035 1 98.94 141 ALA B C 1
ATOM 2559 O O . ALA B 1 141 ? -13.758 -10.539 -6.145 1 98.94 141 ALA B O 1
ATOM 2560 N N . VAL B 1 142 ? -13 -12.273 -7.277 1 98.88 142 VAL B N 1
ATOM 2561 C CA . VAL B 1 142 ? -11.641 -12.258 -6.762 1 98.88 142 VAL B CA 1
ATOM 2562 C C . VAL B 1 142 ? -10.648 -12.227 -7.922 1 98.88 142 VAL B C 1
ATOM 2564 O O . VAL B 1 142 ? -10.867 -12.859 -8.953 1 98.88 142 VAL B O 1
ATOM 2567 N N . ALA B 1 143 ? -9.641 -11.469 -7.812 1 98.75 143 ALA B N 1
ATOM 2568 C CA . ALA B 1 143 ? -8.555 -11.438 -8.789 1 98.75 143 ALA B CA 1
ATOM 2569 C C . ALA B 1 143 ? -7.195 -11.562 -8.109 1 98.75 143 ALA B C 1
ATOM 2571 O O . ALA B 1 143 ? -7.055 -11.242 -6.93 1 98.75 143 ALA B O 1
ATOM 2572 N N . SER B 1 144 ? -6.242 -12.047 -8.805 1 98.62 144 SER B N 1
ATOM 2573 C CA . SER B 1 144 ? -4.879 -12.148 -8.297 1 98.62 144 SER B CA 1
ATOM 2574 C C . SER B 1 144 ? -3.859 -12.102 -9.43 1 98.62 144 SER B C 1
ATOM 2576 O O . SER B 1 144 ? -4.211 -12.289 -10.594 1 98.62 144 SER B O 1
ATOM 2578 N N . LEU B 1 145 ? -2.607 -11.789 -9.109 1 98.31 145 LEU B N 1
ATOM 2579 C CA . LEU B 1 145 ? -1.551 -11.93 -10.109 1 98.31 145 LEU B CA 1
ATOM 2580 C C . LEU B 1 145 ? -1.237 -13.406 -10.359 1 98.31 145 LEU B C 1
ATOM 2582 O O . LEU B 1 145 ? -1.16 -13.836 -11.516 1 98.31 145 LEU B O 1
ATOM 2586 N N . VAL B 1 146 ? -1.121 -14.156 -9.234 1 97.94 146 VAL B N 1
ATOM 2587 C CA . VAL B 1 146 ? -0.689 -15.547 -9.352 1 97.94 146 VAL B CA 1
ATOM 2588 C C . VAL B 1 146 ? -1.646 -16.453 -8.586 1 97.94 146 VAL B C 1
ATOM 2590 O O . VAL B 1 146 ? -2.049 -16.141 -7.465 1 97.94 146 VAL B O 1
ATOM 2593 N N . ASP B 1 147 ? -2.01 -17.484 -9.188 1 97.62 147 ASP B N 1
ATOM 2594 C CA . ASP B 1 147 ? -2.66 -18.594 -8.516 1 97.62 147 ASP B CA 1
ATOM 2595 C C . ASP B 1 147 ? -1.748 -19.828 -8.477 1 97.62 147 ASP B C 1
ATOM 2597 O O . ASP B 1 147 ? -1.453 -20.422 -9.523 1 97.62 147 ASP B O 1
ATOM 2601 N N . ARG B 1 148 ? -1.271 -20.141 -7.328 1 96.12 148 ARG B N 1
ATOM 2602 C CA . ARG B 1 148 ? -0.462 -21.344 -7.199 1 96.12 148 ARG B CA 1
ATOM 2603 C C . ARG B 1 148 ? -1.136 -22.359 -6.281 1 96.12 148 ARG B C 1
ATOM 2605 O O . ARG B 1 148 ? -0.462 -23.062 -5.523 1 96.12 148 ARG B O 1
ATOM 2612 N N . SER B 1 149 ? -2.461 -22.281 -6.234 1 93.38 149 SER B N 1
ATOM 2613 C CA . SER B 1 149 ? -3.24 -23.203 -5.398 1 93.38 149 SER B CA 1
ATOM 2614 C C . SER B 1 149 ? -3.389 -24.562 -6.059 1 93.38 149 SER B C 1
ATOM 2616 O O . SER B 1 149 ? -3.822 -25.516 -5.422 1 93.38 149 SER B O 1
ATOM 2618 N N . GLY B 1 150 ? -3.062 -24.672 -7.348 1 86.88 150 GLY B N 1
ATOM 2619 C CA . GLY B 1 150 ? -3.26 -25.906 -8.086 1 86.88 150 GLY B CA 1
ATOM 2620 C C . GLY B 1 150 ? -4.715 -26.188 -8.414 1 86.88 150 GLY B C 1
ATOM 2621 O O . GLY B 1 150 ? -5.125 -27.344 -8.523 1 86.88 150 GLY B O 1
ATOM 2622 N N . GLY B 1 151 ? -5.508 -25.094 -8.438 1 85.5 151 GLY B N 1
ATOM 2623 C CA . GLY B 1 151 ? -6.922 -25.234 -8.758 1 85.5 151 GLY B CA 1
ATOM 2624 C C . GLY B 1 151 ? -7.754 -25.688 -7.574 1 85.5 151 GLY B C 1
ATOM 2625 O O . GLY B 1 151 ? -8.945 -25.984 -7.723 1 85.5 151 GLY B O 1
ATOM 2626 N N . LYS B 1 152 ? -7.246 -25.656 -6.402 1 89.62 152 LYS B N 1
ATOM 2627 C CA . LYS B 1 152 ? -7.906 -26.203 -5.219 1 89.62 152 LYS B CA 1
ATOM 2628 C C . LYS B 1 152 ? -8.766 -25.141 -4.539 1 89.62 152 LYS B C 1
ATOM 2630 O O . LYS B 1 152 ? -9.648 -25.469 -3.738 1 89.62 152 LYS B O 1
ATOM 2635 N N . VAL B 1 153 ? -8.539 -23.938 -4.863 1 94.31 153 VAL B N 1
ATOM 2636 C CA . VAL B 1 153 ? -9.234 -22.875 -4.156 1 94.31 153 VAL B CA 1
ATOM 2637 C C . VAL B 1 153 ? -10.508 -22.5 -4.902 1 94.31 153 VAL B C 1
ATOM 2639 O O . VAL B 1 153 ? -10.492 -22.281 -6.117 1 94.31 153 VAL B O 1
ATOM 2642 N N . ASP B 1 154 ? -11.578 -22.469 -4.207 1 96.81 154 ASP B N 1
ATOM 2643 C CA . ASP B 1 154 ? -12.875 -21.984 -4.68 1 96.81 154 ASP B CA 1
ATOM 2644 C C . ASP B 1 154 ? -13.422 -20.906 -3.762 1 96.81 154 ASP B C 1
ATOM 2646 O O . ASP B 1 154 ? -13.773 -21.172 -2.609 1 96.81 154 ASP B O 1
ATOM 2650 N N . PHE B 1 155 ? -13.656 -19.734 -4.277 1 98.31 155 PHE B N 1
ATOM 2651 C CA . PHE B 1 155 ? -14.07 -18.594 -3.469 1 98.31 155 PHE B CA 1
ATOM 2652 C C . PHE B 1 155 ? -15.586 -18.438 -3.494 1 98.31 155 PHE B C 1
ATOM 2654 O O . PHE B 1 155 ? -16.141 -17.594 -2.795 1 98.31 155 PHE B O 1
ATOM 2661 N N . GLY B 1 156 ? -16.281 -19.203 -4.277 1 98.25 156 GLY B N 1
ATOM 2662 C CA . GLY B 1 156 ? -17.719 -19.078 -4.402 1 98.25 156 GLY B CA 1
ATOM 2663 C C . GLY B 1 156 ? -18.141 -17.953 -5.328 1 98.25 156 GLY B C 1
ATOM 2664 O O . GLY B 1 156 ? -19.344 -17.703 -5.496 1 98.25 156 GLY B O 1
ATOM 2665 N N . VAL B 1 157 ? -17.266 -17.234 -5.879 1 98.62 157 VAL B N 1
ATOM 2666 C CA . VAL B 1 157 ? -17.422 -16.188 -6.883 1 98.62 157 VAL B CA 1
ATOM 2667 C C . VAL B 1 157 ? -16.375 -16.359 -7.984 1 98.62 157 VAL B C 1
ATOM 2669 O O . VAL B 1 157 ? -15.406 -17.094 -7.816 1 98.62 157 VAL B O 1
ATOM 2672 N N . PRO B 1 158 ? -16.562 -15.672 -9.141 1 98.5 158 PRO B N 1
ATOM 2673 C CA . PRO B 1 158 ? -15.547 -15.773 -10.188 1 98.5 158 PRO B CA 1
ATOM 2674 C C . PRO B 1 158 ? -14.156 -15.359 -9.711 1 98.5 158 PRO B C 1
ATOM 2676 O O . PRO B 1 158 ? -14.023 -14.391 -8.961 1 98.5 158 PRO B O 1
ATOM 2679 N N . PHE B 1 159 ? -13.195 -16.203 -10.086 1 98.56 159 PHE B N 1
ATOM 2680 C CA . PHE B 1 159 ? -11.805 -15.984 -9.711 1 98.56 159 PHE B CA 1
ATOM 2681 C C . PHE B 1 159 ? -10.945 -15.773 -10.953 1 98.56 159 PHE B C 1
ATOM 2683 O O . PHE B 1 159 ? -10.914 -16.625 -11.844 1 98.56 159 PHE B O 1
ATOM 2690 N N . TYR B 1 160 ? -10.234 -14.594 -11.031 1 98.25 160 TYR B N 1
ATOM 2691 C CA . TYR B 1 160 ? -9.453 -14.195 -12.195 1 98.25 160 TYR B CA 1
ATOM 2692 C C . TYR B 1 160 ? -7.969 -14.109 -11.852 1 98.25 160 TYR B C 1
ATOM 2694 O O . TYR B 1 160 ? -7.465 -13.047 -11.484 1 98.25 160 TYR B O 1
ATOM 2702 N N . PRO B 1 161 ? -7.227 -15.164 -11.945 1 97.56 161 PRO B N 1
ATOM 2703 C CA . PRO B 1 161 ? -5.766 -15.078 -11.859 1 97.56 161 PRO B CA 1
ATOM 2704 C C . PRO B 1 161 ? -5.121 -14.68 -13.188 1 97.56 161 PRO B C 1
ATOM 2706 O O . PRO B 1 161 ? -5.586 -15.102 -14.25 1 97.56 161 PRO B O 1
ATOM 2709 N N . LEU B 1 162 ? -4.094 -13.859 -13.102 1 96.94 162 LEU B N 1
ATOM 2710 C CA . LEU B 1 162 ? -3.363 -13.523 -14.312 1 96.94 162 LEU B CA 1
ATOM 2711 C C . LEU B 1 162 ? -2.52 -14.695 -14.789 1 96.94 162 LEU B C 1
ATOM 2713 O O . LEU B 1 162 ? -2.449 -14.977 -15.992 1 96.94 162 LEU B O 1
ATOM 2717 N N . LEU B 1 163 ? -1.843 -15.344 -13.812 1 95.69 163 LEU B N 1
ATOM 2718 C CA . LEU B 1 163 ? -0.942 -16.453 -14.086 1 95.69 163 LEU B CA 1
ATOM 2719 C C . LEU B 1 163 ? -1.243 -17.641 -13.164 1 95.69 163 LEU B C 1
ATOM 2721 O O . LEU B 1 163 ? -1.397 -17.469 -11.953 1 95.69 163 LEU B O 1
ATOM 2725 N N . LYS B 1 164 ? -1.453 -18.766 -13.703 1 95.88 164 LYS B N 1
ATOM 2726 C CA . LYS B 1 164 ? -1.538 -20 -12.945 1 95.88 164 LYS B CA 1
ATOM 2727 C C . LYS B 1 164 ? -0.219 -20.766 -12.992 1 95.88 164 LYS B C 1
ATOM 2729 O O . LYS B 1 164 ? 0.279 -21.094 -14.078 1 95.88 164 LYS B O 1
ATOM 2734 N N . VAL B 1 165 ? 0.338 -20.984 -11.844 1 95.5 165 VAL B N 1
ATOM 2735 C CA . VAL B 1 165 ? 1.651 -21.609 -11.805 1 95.5 165 VAL B CA 1
ATOM 2736 C C . VAL B 1 165 ? 1.639 -22.766 -10.797 1 95.5 165 VAL B C 1
ATOM 2738 O O . VAL B 1 165 ? 1.16 -22.609 -9.672 1 95.5 165 VAL B O 1
ATOM 2741 N N . ASN B 1 166 ? 2.127 -23.844 -11.227 1 93.31 166 ASN B N 1
ATOM 2742 C CA . ASN B 1 166 ? 2.32 -24.953 -10.297 1 93.31 166 ASN B CA 1
ATOM 2743 C C . ASN B 1 166 ? 3.637 -24.828 -9.539 1 93.31 166 ASN B C 1
ATOM 2745 O O . ASN B 1 166 ? 4.691 -24.625 -10.141 1 93.31 166 ASN B O 1
ATOM 2749 N N . VAL B 1 167 ? 3.543 -24.875 -8.234 1 94.25 167 VAL B N 1
ATOM 2750 C CA . VAL B 1 167 ? 4.719 -24.828 -7.371 1 94.25 167 VAL B CA 1
ATOM 2751 C C . VAL B 1 167 ? 4.801 -26.094 -6.535 1 94.25 167 VAL B C 1
ATOM 2753 O O . VAL B 1 167 ? 3.822 -26.5 -5.898 1 94.25 167 VAL B O 1
ATOM 2756 N N . GLU B 1 168 ? 5.953 -26.703 -6.629 1 95 168 GLU B N 1
ATOM 2757 C CA . GLU B 1 168 ? 6.156 -27.891 -5.805 1 95 168 GLU B CA 1
ATOM 2758 C C . GLU B 1 168 ? 6.859 -27.547 -4.496 1 95 168 GLU B C 1
ATOM 2760 O O . GLU B 1 168 ? 7.781 -26.734 -4.48 1 95 168 GLU B O 1
ATOM 2765 N N . THR B 1 169 ? 6.344 -28.156 -3.498 1 94.62 169 THR B N 1
ATOM 2766 C CA . THR B 1 169 ? 6.969 -28.016 -2.186 1 94.62 169 THR B CA 1
ATOM 2767 C C . THR B 1 169 ? 7.352 -29.375 -1.626 1 94.62 169 THR B C 1
ATOM 2769 O O . THR B 1 169 ? 6.703 -30.391 -1.928 1 94.62 169 THR B O 1
ATOM 2772 N N . TYR B 1 170 ? 8.391 -29.375 -0.854 1 96.81 170 TYR B N 1
ATOM 2773 C CA . TYR B 1 170 ? 8.938 -30.641 -0.358 1 96.81 170 TYR B CA 1
ATOM 2774 C C . TYR B 1 170 ? 9.328 -30.516 1.111 1 96.81 170 TYR B C 1
ATOM 2776 O O . TYR B 1 170 ? 9.781 -29.453 1.556 1 96.81 170 TYR B O 1
ATOM 2784 N N . LEU B 1 171 ? 9.141 -31.641 1.712 1 97 171 LEU B N 1
ATOM 2785 C CA . LEU B 1 171 ? 9.852 -31.75 2.98 1 97 171 LEU B CA 1
ATOM 2786 C C . LEU B 1 171 ? 11.352 -31.844 2.75 1 97 171 LEU B C 1
ATOM 2788 O O . LEU B 1 171 ? 11.805 -32.531 1.823 1 97 171 LEU B O 1
ATOM 2792 N N . PRO B 1 172 ? 12.016 -31.141 3.621 1 95.62 172 PRO B N 1
ATOM 2793 C CA . PRO B 1 172 ? 13.469 -31.172 3.432 1 95.62 172 PRO B CA 1
ATOM 2794 C C . PRO B 1 172 ? 14.023 -32.594 3.326 1 95.62 172 PRO B C 1
ATOM 2796 O O . PRO B 1 172 ? 14.914 -32.844 2.518 1 95.62 172 PRO B O 1
ATOM 2799 N N . GLU B 1 173 ? 13.484 -33.5 4.07 1 95.69 173 GLU B N 1
ATOM 2800 C CA . GLU B 1 173 ? 14 -34.875 4.133 1 95.69 173 GLU B CA 1
ATOM 2801 C C . GLU B 1 173 ? 13.695 -35.656 2.852 1 95.69 173 GLU B C 1
ATOM 2803 O O . GLU B 1 173 ? 14.32 -36.656 2.566 1 95.69 173 GLU B O 1
ATOM 2808 N N . ASN B 1 174 ? 12.766 -35.219 2.096 1 96.56 174 ASN B N 1
ATOM 2809 C CA . ASN B 1 174 ? 12.344 -35.906 0.873 1 96.56 174 ASN B CA 1
ATOM 2810 C C . ASN B 1 174 ? 12.406 -34.969 -0.335 1 96.56 174 ASN B C 1
ATOM 2812 O O . ASN B 1 174 ? 11.602 -35.094 -1.259 1 96.56 174 ASN B O 1
ATOM 2816 N N . CYS B 1 175 ? 13.219 -34 -0.279 1 97.69 175 CYS B N 1
ATOM 2817 C CA . CYS B 1 175 ? 13.305 -33 -1.34 1 97.69 175 CYS B CA 1
ATOM 2818 C C . CYS B 1 175 ? 14.148 -33.5 -2.504 1 97.69 175 CYS B C 1
ATOM 2820 O O . CYS B 1 175 ? 15.336 -33.781 -2.34 1 97.69 175 CYS B O 1
ATOM 2822 N N . PRO B 1 176 ? 13.594 -33.688 -3.662 1 97.81 176 PRO B N 1
ATOM 2823 C CA . PRO B 1 176 ? 14.344 -34.156 -4.82 1 97.81 176 PRO B CA 1
ATOM 2824 C C . PRO B 1 176 ? 15.461 -33.219 -5.246 1 97.81 176 PRO B C 1
ATOM 2826 O O . PRO B 1 176 ? 16.484 -33.656 -5.77 1 97.81 176 PRO B O 1
ATOM 2829 N N . LEU B 1 177 ? 15.281 -31.969 -5.078 1 97.44 177 LEU B N 1
ATOM 2830 C CA . LEU B 1 177 ? 16.312 -30.984 -5.426 1 97.44 177 LEU B CA 1
ATOM 2831 C C . LEU B 1 177 ? 17.531 -31.141 -4.543 1 97.44 177 LEU B C 1
ATOM 2833 O O . LEU B 1 177 ? 18.672 -31.016 -5.016 1 97.44 177 LEU B O 1
ATOM 2837 N N . CYS B 1 178 ? 17.328 -31.375 -3.283 1 96.69 178 CYS B N 1
ATOM 2838 C CA . CYS B 1 178 ? 18.438 -31.719 -2.389 1 96.69 178 CYS B CA 1
ATOM 2839 C C . CYS B 1 178 ? 19.172 -32.969 -2.869 1 96.69 178 CYS B C 1
ATOM 2841 O O . CYS B 1 178 ? 20.406 -32.969 -2.898 1 96.69 178 CYS B O 1
ATOM 2843 N N . ALA B 1 179 ? 18.422 -33.938 -3.166 1 96.88 179 ALA B N 1
ATOM 2844 C CA . ALA B 1 179 ? 19 -35.188 -3.615 1 96.88 179 ALA B CA 1
ATOM 2845 C C . ALA B 1 179 ? 19.844 -35 -4.867 1 96.88 179 ALA B C 1
ATOM 2847 O O . ALA B 1 179 ? 20.859 -35.688 -5.051 1 96.88 179 ALA B O 1
ATOM 2848 N N . GLU B 1 180 ? 19.516 -34.031 -5.691 1 97.31 180 GLU B N 1
ATOM 2849 C CA . GLU B 1 180 ? 20.219 -33.75 -6.941 1 97.31 180 GLU B CA 1
ATOM 2850 C C . GLU B 1 180 ? 21.391 -32.812 -6.711 1 97.31 180 GLU B C 1
ATOM 2852 O O . GLU B 1 180 ? 22.156 -32.531 -7.633 1 97.31 180 GLU B O 1
ATOM 2857 N N . GLY B 1 181 ? 21.438 -32.281 -5.574 1 95.19 181 GLY B N 1
ATOM 2858 C CA . GLY B 1 181 ? 22.578 -31.453 -5.215 1 95.19 181 GLY B CA 1
ATOM 2859 C C . GLY B 1 181 ? 22.375 -29.984 -5.59 1 95.19 181 GLY B C 1
ATOM 2860 O O . GLY B 1 181 ? 23.359 -29.234 -5.676 1 95.19 181 GLY B O 1
ATOM 2861 N N . VAL B 1 182 ? 21.172 -29.641 -5.895 1 96.19 182 VAL B N 1
ATOM 2862 C CA . VAL B 1 182 ? 20.922 -28.234 -6.195 1 96.19 182 VAL B CA 1
ATOM 2863 C C . VAL B 1 182 ? 21.031 -27.406 -4.918 1 96.19 182 VAL B C 1
ATOM 2865 O O . VAL B 1 182 ? 20.422 -27.734 -3.898 1 96.19 182 VAL B O 1
ATOM 2868 N N . PRO B 1 183 ? 21.781 -26.359 -4.91 1 95.81 183 PRO B N 1
ATOM 2869 C CA . PRO B 1 183 ? 21.938 -25.547 -3.707 1 95.81 183 PRO B CA 1
ATOM 2870 C C . PRO B 1 183 ? 20.641 -24.859 -3.281 1 95.81 183 PRO B C 1
ATOM 2872 O O . PRO B 1 183 ? 19.891 -24.391 -4.129 1 95.81 183 PRO B O 1
ATOM 2875 N N . VAL B 1 184 ? 20.406 -24.891 -1.978 1 95.44 184 VAL B N 1
ATOM 2876 C CA . VAL B 1 184 ? 19.219 -24.281 -1.41 1 95.44 184 VAL B CA 1
ATOM 2877 C C . VAL B 1 184 ? 19.484 -22.797 -1.15 1 95.44 184 VAL B C 1
ATOM 2879 O O . VAL B 1 184 ? 20.547 -22.422 -0.655 1 95.44 184 VAL B O 1
ATOM 2882 N N . VAL B 1 185 ? 18.531 -21.953 -1.558 1 94.06 185 VAL B N 1
ATOM 2883 C CA . VAL B 1 185 ? 18.609 -20.516 -1.317 1 94.06 185 VAL B CA 1
ATOM 2884 C C . VAL B 1 185 ? 17.484 -20.078 -0.391 1 94.06 185 VAL B C 1
ATOM 2886 O O . VAL B 1 185 ? 16.344 -20.547 -0.528 1 94.06 185 VAL B O 1
ATOM 2889 N N . LYS B 1 186 ? 17.719 -19.281 0.623 1 88.88 186 LYS B N 1
ATOM 2890 C CA . LYS B 1 186 ? 16.688 -18.641 1.431 1 88.88 186 LYS B CA 1
ATOM 2891 C C . LYS B 1 186 ? 16.375 -17.234 0.924 1 88.88 186 LYS B C 1
ATOM 2893 O O . LYS B 1 186 ? 17.156 -16.312 1.129 1 88.88 186 LYS B O 1
ATOM 2898 N N . PRO B 1 187 ? 15.227 -17.188 0.266 1 78.25 187 PRO B N 1
ATOM 2899 C CA . PRO B 1 187 ? 14.922 -15.875 -0.288 1 78.25 187 PRO B CA 1
ATOM 2900 C C . PRO B 1 187 ? 14.711 -14.812 0.792 1 78.25 187 PRO B C 1
ATOM 2902 O O . PRO B 1 187 ? 14.203 -15.117 1.874 1 78.25 187 PRO B O 1
ATOM 2905 N N . GLY B 1 188 ? 15.125 -13.484 0.52 1 61.97 188 GLY B N 1
ATOM 2906 C CA . GLY B 1 188 ? 14.945 -12.375 1.443 1 61.97 188 GLY B CA 1
ATOM 2907 C C . GLY B 1 188 ? 16.078 -12.234 2.434 1 61.97 188 GLY B C 1
ATOM 2908 O O . GLY B 1 188 ? 16.141 -11.258 3.18 1 61.97 188 GLY B O 1
ATOM 2909 N N . SER B 1 189 ? 16.734 -13.469 2.84 1 53.28 189 SER B N 1
ATOM 2910 C CA . SER B 1 189 ? 17.828 -13.461 3.822 1 53.28 189 SER B CA 1
ATOM 2911 C C . SER B 1 189 ? 19.156 -13.078 3.178 1 53.28 189 SER B C 1
ATOM 2913 O O . SER B 1 189 ? 19.484 -13.578 2.105 1 53.28 189 SER B O 1
ATOM 2915 N N . ARG B 1 190 ? 19.344 -11.719 3.043 1 46.12 190 ARG B N 1
ATOM 2916 C CA . ARG B 1 190 ? 20.719 -11.453 2.648 1 46.12 190 ARG B CA 1
ATOM 2917 C C . ARG B 1 190 ? 21.703 -12.203 3.543 1 46.12 190 ARG B C 1
ATOM 2919 O O . ARG B 1 190 ? 22.688 -11.633 4.027 1 46.12 190 ARG B O 1
ATOM 2926 N N . LYS B 1 191 ? 21.578 -13.141 4.305 1 38.22 191 LYS B N 1
ATOM 2927 C CA . LYS B 1 191 ? 22.766 -13.664 4.965 1 38.22 191 LYS B CA 1
ATOM 2928 C C . LYS B 1 191 ? 23.594 -14.523 4.008 1 38.22 191 LYS B C 1
ATOM 2930 O O . LYS B 1 191 ? 23.031 -15.211 3.146 1 38.22 191 LYS B O 1
#

Secondary structure (DSSP, 8-state):
-----HHHHHHHTTSEEEEEEE-TTS-EEEEEE-THHHHTSHHHHHHHHHHHHHHHHHTT---SEEEEETTTTHHHHHHHHHHHTSEEEEEEEETTEEEE-TT--PPTT-EEEEEEEEESS-HHHHHHHHHHHHTT-EEEEEEEEEE-STT----SS-EEEEEE----EE-GGG-HHHHTTPPPB-TT---/-----HHHHHHHTTSEEEEEEE-TTS-EEEEEE-THHHHTSHHHHHHHHHHHHHHHHHTT---SEEEEETTTTHHHHHHHHHHHTSEEEEEEEETTEEE--TT--PPTT-EEEEEEEEESS-HHHHHHHHHHHHTT-EEEEEEEEEE-STT----SS-EEEEEE----EE-GGG-HHHHTTPPPB-TT---

Organism: Carboxydothermus hydrogenoformans (strain ATCC BAA-161 / DSM 6008 / Z-2901) (NCBI:txid246194)

InterPro domains:
  IPR000836 Phosphoribosyltransferase domain [PF00156] (45-152)
  IPR000836 Phosphoribosyltransferase domain [cd06223] (48-167)
  IPR006273 Orotate phosphoribosyltransferase, bacterial [TIGR01367] (8-190)
  IPR023031 Orotate phosphoribosyltransferase [MF_01208] (1-191)
  IPR029057 Phosphoribosyltransferase-like [G3DSA:3.40.50.2020] (4-191)
  IPR029057 Phosphoribosyl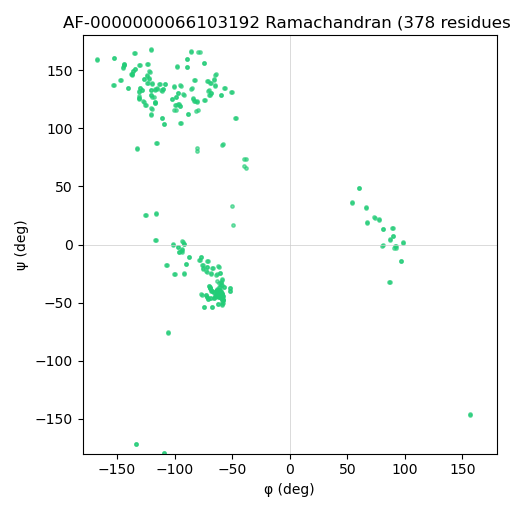transferase-like [SSF53271] (2-190)

Nearest PDB structures (foldseek):
  4paw-assembly1_A  TM=8.978E-01  e=3.870E-21  Helicobacter pylori
  2yzk-assembly2_D  TM=8.411E-01  e=8.381E-12  Aeropyrum pernix
  5bqp-assembly1_B  TM=7.827E-01  e=7.100E-08  Saccharolobus solfataricus P2
  1vdm-assembly1_C  TM=7.577E-01  e=5.896E-08  Pyrococcus horikoshii
  6igs-assembly2_C  TM=6.665E-01  e=1.292E-05  Francisella tularensis

Radius of gyration: 21.8 Å; Cα contacts (8 Å, |Δi|>4): 806; chains: 2; bounding box: 50×63×62 Å